Protein AF-A0A800KLF9-F1 (afdb_monomer)

Foldseek 3Di:
DDDPPPQLLQLLLLVLLLLLLLLLVLVQPPPPDDDDDPPDPDPQPPVRVVVVLVPDDPVNNVVVVVVVVVLVPDDPVVNVSVVSNVVQLVVLLVVLLVPDDPVLNVLLVPDDPVLSVVLSSVLSSLVSNVSVVVSLLSDDPVLNVCLVPDNSVVNSVSSVVSSVVSLVSLLVVCVVLQVVVVHDPVNSVVLNPDDSVSSSLVSLVSLLVQLVVLCVVPPDAPPDDPVNVVVLSPDRSVSSSVVLVVVCLVGVVSVVSRGDDDDPPCVPPQLDQDPLLSQLVCLLSVLSDSSLSSVCSVPDPVVSVVVSLVSSLVSNLVSCDVSVLADDVQSVQLVPDDSVLNSVLSVVCSSVSNPDRSGDPDDPVVVPPPPPPDDDDDDDDD

Solvent-accessible surface area (backbone atoms only — not comparable to full-atom values): 22223 Å² total; per-residue (Å²): 138,83,81,90,83,54,73,88,56,57,81,57,34,74,59,46,54,72,42,46,65,53,27,45,68,72,62,41,80,67,89,60,89,70,79,85,79,96,79,75,94,60,99,60,50,78,66,54,55,47,56,52,58,68,72,45,53,69,68,56,48,50,52,49,50,53,50,50,53,53,55,68,72,44,55,71,66,59,49,51,52,53,49,55,44,50,52,52,48,49,54,39,22,54,50,53,57,73,70,44,54,69,72,56,42,53,56,46,66,70,41,55,72,66,60,34,51,54,51,36,47,51,45,27,52,46,50,42,50,49,50,38,52,58,48,49,70,64,45,56,67,69,61,38,53,50,49,70,71,39,54,61,72,56,30,46,52,53,52,52,52,50,33,53,59,30,55,59,48,46,44,62,47,47,62,66,49,28,61,86,72,71,47,51,74,67,57,46,52,54,47,61,69,43,58,67,70,59,32,48,54,53,48,33,43,51,52,45,52,48,43,51,54,41,35,76,74,70,48,73,48,86,92,56,55,68,68,64,48,53,58,46,70,71,40,57,40,67,58,26,51,53,51,47,57,54,45,32,74,79,33,61,63,54,52,56,59,72,47,73,76,80,54,94,72,53,80,74,55,74,74,73,62,51,74,52,55,47,47,27,50,50,26,55,54,51,58,64,40,59,65,67,54,58,76,36,60,90,46,56,71,70,58,36,52,53,51,37,51,51,55,17,47,54,41,24,49,53,31,32,43,78,56,71,70,40,57,75,68,58,40,55,57,50,65,72,41,57,68,71,60,37,56,51,33,48,45,50,12,59,75,56,60,64,74,45,67,58,62,78,93,63,65,81,78,66,72,72,74,78,76,81,86,83,83,88,79,84,86,85,88,133

pLDDT: mean 74.5, std 18.63, range [25.47, 94.0]

Sequence (382 aa):
MSTPRTMGRLLSAAVLASCFSLATAAWAGSDQDAVRNPDQGTTSSKADLRKRFESLSEEQKQALRQRLERLKKLPAQERQELRAQADQLEDMSRRVYRNLADRDRERLDSLSADKRQDLLREMALAEARDMGRRILRKLPQEERERLEAAEPQERQRLLLELRHQMDSRIGQTIERMAPELGFSAEQVKKLNNLPSDERRGKFLHMVKRRCTQYVDGKGLPEGLEAERWEEVKQLPPDEFYLALLNLRRKFPGLARAMNSKPGPDSEGSARRLSPEMQRVRRAMEAHLDPTERLELAEKGRVERERELKSRGKKRAMAALAKGGYVMGEDLKRLEALPDEVFFTLVRRFLDSGGKQAPLPTRSPKERSKRSDTATGRSGDKR

Secondary structure (DSSP, 8-state):
------HHHHTTHHHHHHHHHHHHHHHS-------------S---HHHHHHHHHTS-HHHHHHHHHHHHHHHHS-HHHHHHHHHHHHHHHHHHHHHHHHS-HHHHHHHHTS-HHHHHHHHHHHHHHHHHHHHHHHHTTS-HHHHHHHHHS-HHHHHHHHHHHHHHHHHHHHHHHHHHTGGGT--HHHHHHHHTS-HHHHHHHHHHHHHHHHHHHHHHH-PPTT--HHHHHHHHHS-HHHHHHHHHHHHHH-TTHHHHHS----TTGGGS--PPPHHHHHHHHHHHGGG-HHHHHHTTTS-HHHHHHHHHHHHHHHHHHHHHHTTSS-HHHHHHHHTS-HHHHHHHHHHHHHTTS-S-SS-SS-GGGTTSSSSSS--------

Radius of gyration: 24.81 Å; Cα contacts (8 Å, |Δi|>4): 254; chains: 1; bounding box: 83×73×59 Å

Mean predicted aligned error: 13.04 Å

Structure (mmCIF, N/CA/C/O backbone):
data_AF-A0A800KLF9-F1
#
_entry.id   AF-A0A800KLF9-F1
#
loop_
_atom_site.group_PDB
_atom_site.id
_atom_site.type_symbol
_atom_site.label_atom_id
_atom_site.label_alt_id
_atom_site.label_comp_id
_atom_site.label_asym_id
_atom_site.label_entity_id
_atom_site.label_seq_id
_atom_site.pdbx_PDB_ins_code
_atom_site.Cartn_x
_atom_site.Cartn_y
_atom_site.Cartn_z
_atom_site.occupancy
_atom_site.B_iso_or_equiv
_atom_site.auth_seq_id
_atom_site.auth_comp_id
_atom_site.auth_asym_id
_atom_site.auth_atom_id
_atom_site.pdbx_PDB_model_num
ATOM 1 N N . MET A 1 1 ? -13.689 33.052 8.939 1.00 25.47 1 MET A N 1
ATOM 2 C CA . MET A 1 1 ? -14.579 32.306 8.023 1.00 25.47 1 MET A CA 1
ATOM 3 C C . MET A 1 1 ? -13.724 31.383 7.159 1.00 25.47 1 MET A C 1
ATOM 5 O O . MET A 1 1 ? -13.070 31.859 6.243 1.00 25.47 1 MET A O 1
ATOM 9 N N . SER A 1 2 ? -13.634 30.095 7.511 1.00 28.44 2 SER A N 1
ATOM 10 C CA . SER A 1 2 ? -12.777 29.113 6.820 1.00 28.44 2 SER A CA 1
ATOM 11 C C . SER A 1 2 ? -13.536 28.423 5.688 1.00 28.44 2 SER A C 1
ATOM 13 O O . SER A 1 2 ? -14.655 27.957 5.876 1.00 28.44 2 SER A O 1
ATOM 15 N N . THR A 1 3 ? -12.924 28.372 4.508 1.00 31.11 3 THR A N 1
ATOM 16 C CA . THR A 1 3 ? -13.539 27.907 3.258 1.00 31.11 3 THR A CA 1
ATOM 17 C C . THR A 1 3 ? -13.778 26.381 3.222 1.00 31.11 3 THR A C 1
ATOM 19 O O . THR A 1 3 ? -12.934 25.606 3.684 1.00 31.11 3 THR A O 1
ATOM 22 N N . PRO A 1 4 ? -14.889 25.899 2.626 1.00 36.50 4 PRO A N 1
ATOM 23 C CA . PRO A 1 4 ? -15.315 24.495 2.665 1.00 36.50 4 PRO A CA 1
ATOM 24 C C . PRO A 1 4 ? -14.688 23.640 1.541 1.00 36.50 4 PRO A C 1
ATOM 26 O O . PRO A 1 4 ? -15.381 22.964 0.788 1.00 36.50 4 PRO A O 1
ATOM 29 N N . ARG A 1 5 ? -13.353 23.630 1.405 1.00 33.59 5 ARG A N 1
ATOM 30 C CA . ARG A 1 5 ? -12.643 22.867 0.343 1.00 33.59 5 ARG A CA 1
ATOM 31 C C . ARG A 1 5 ? -12.187 21.447 0.732 1.00 33.59 5 ARG A C 1
ATOM 33 O O . ARG A 1 5 ? -11.446 20.806 -0.012 1.00 33.59 5 ARG A O 1
ATOM 40 N N . THR A 1 6 ? -12.591 20.912 1.884 1.00 45.72 6 THR A N 1
ATOM 41 C CA . THR A 1 6 ? -11.879 19.781 2.525 1.00 45.72 6 THR A CA 1
ATOM 42 C C . THR A 1 6 ? -12.579 18.414 2.511 1.00 45.72 6 THR A C 1
ATOM 44 O O . THR A 1 6 ? -11.939 17.418 2.846 1.00 45.72 6 THR A O 1
ATOM 47 N N . MET A 1 7 ? -13.837 18.294 2.070 1.00 34.53 7 MET A N 1
ATOM 48 C CA . MET A 1 7 ? -14.641 17.059 2.234 1.00 34.53 7 MET A CA 1
ATOM 49 C C . MET A 1 7 ? -14.067 15.812 1.528 1.00 34.53 7 MET A C 1
ATOM 51 O O . MET A 1 7 ? -13.962 14.753 2.144 1.00 34.53 7 MET A O 1
ATOM 55 N N . GLY A 1 8 ? -13.596 15.920 0.279 1.00 36.91 8 GLY A N 1
ATOM 56 C CA . GLY A 1 8 ? -13.021 14.773 -0.451 1.00 36.91 8 GLY A CA 1
ATOM 57 C C . GLY A 1 8 ? -11.668 14.278 0.090 1.00 36.91 8 GLY A C 1
ATOM 58 O O . GLY A 1 8 ? -11.259 13.149 -0.191 1.00 36.91 8 GLY A O 1
ATOM 59 N N . ARG A 1 9 ? -10.976 15.107 0.887 1.00 44.44 9 ARG A N 1
ATOM 60 C CA . ARG A 1 9 ? -9.655 14.811 1.473 1.00 44.44 9 ARG A CA 1
ATOM 61 C C . ARG A 1 9 ? -9.754 14.056 2.806 1.00 44.44 9 ARG A C 1
ATOM 63 O O . ARG A 1 9 ? -8.831 13.329 3.160 1.00 44.44 9 ARG A O 1
ATOM 70 N N . LEU A 1 10 ? -10.885 14.160 3.506 1.00 42.44 10 LEU A N 1
ATOM 71 C CA . LEU A 1 10 ? -11.059 13.669 4.879 1.00 42.44 10 LEU A CA 1
ATOM 72 C C . LEU A 1 10 ? -11.198 12.146 4.986 1.00 42.44 10 LEU A C 1
ATOM 74 O O . LEU A 1 10 ? -10.645 11.536 5.893 1.00 42.44 10 LEU A O 1
ATOM 78 N N . LEU A 1 11 ? -11.830 11.494 4.010 1.00 40.38 11 LEU A N 1
ATOM 79 C CA . LEU A 1 11 ? -12.006 10.038 4.045 1.00 40.38 11 LEU A CA 1
ATOM 80 C C . LEU A 1 11 ? -10.745 9.253 3.750 1.00 40.38 11 LEU A C 1
ATOM 82 O O . LEU A 1 11 ? -10.760 8.050 3.936 1.00 40.38 11 LEU A O 1
ATOM 86 N N . SER A 1 12 ? -9.669 9.893 3.299 1.00 43.22 12 SER A N 1
ATOM 87 C CA . SER A 1 12 ? -8.384 9.218 3.086 1.00 43.22 12 SER A CA 1
ATOM 88 C C . SER A 1 12 ? -7.550 9.146 4.362 1.00 43.22 12 SER A C 1
ATOM 90 O O . SER A 1 12 ? -6.491 8.524 4.352 1.00 43.22 12 SER A O 1
ATOM 92 N N . ALA A 1 13 ? -8.031 9.770 5.445 1.00 39.41 13 ALA A N 1
ATOM 93 C CA . ALA A 1 13 ? -7.217 10.096 6.597 1.00 39.41 13 ALA A CA 1
ATOM 94 C C . ALA A 1 13 ? -6.841 8.913 7.500 1.00 39.41 13 ALA A C 1
ATOM 96 O O . ALA A 1 13 ? -5.768 8.906 8.088 1.00 39.41 13 ALA A O 1
ATOM 97 N N . ALA A 1 14 ? -7.673 7.876 7.573 1.00 38.00 14 ALA A N 1
ATOM 98 C CA . ALA A 1 14 ? -7.438 6.787 8.519 1.00 38.00 14 ALA A CA 1
ATOM 99 C C . ALA A 1 14 ? -6.389 5.757 8.071 1.00 38.00 14 ALA A C 1
ATOM 101 O O . ALA A 1 14 ? -5.748 5.161 8.925 1.00 38.00 14 ALA A O 1
ATOM 102 N N . VAL A 1 15 ? -6.157 5.577 6.765 1.00 40.94 15 VAL A N 1
ATOM 103 C CA . VAL A 1 15 ? -5.072 4.705 6.251 1.00 40.94 15 VAL A CA 1
ATOM 104 C C . VAL A 1 15 ? -3.745 5.432 6.121 1.00 40.94 15 VAL A C 1
ATOM 106 O O . VAL A 1 15 ? -2.680 4.838 6.233 1.00 40.94 15 VAL A O 1
ATOM 109 N N . LEU A 1 16 ? -3.805 6.742 5.921 1.00 45.31 16 LEU A N 1
ATOM 110 C CA . LEU A 1 16 ? -2.634 7.597 5.834 1.00 45.31 16 LEU A CA 1
ATOM 111 C C . LEU A 1 16 ? -1.725 7.416 7.075 1.00 45.31 16 LEU A C 1
ATOM 113 O O . LEU A 1 16 ? -0.542 7.146 6.920 1.00 45.31 16 LEU A O 1
ATOM 117 N N . ALA A 1 17 ? -2.281 7.408 8.289 1.00 41.81 17 ALA A N 1
ATOM 118 C CA . ALA A 1 17 ? -1.525 7.327 9.545 1.00 41.81 17 ALA A CA 1
ATOM 119 C C . ALA A 1 17 ? -0.883 5.960 9.877 1.00 41.81 17 ALA A C 1
ATOM 121 O O . ALA A 1 17 ? 0.152 5.940 10.541 1.00 41.81 17 ALA A O 1
ATOM 122 N N . SER A 1 18 ? -1.469 4.833 9.457 1.00 39.06 18 SER A N 1
ATOM 123 C CA . SER A 1 18 ? -0.883 3.493 9.647 1.00 39.06 18 SER A CA 1
ATOM 124 C C . SER A 1 18 ? 0.121 3.138 8.548 1.00 39.06 18 SER A C 1
ATOM 126 O O . SER A 1 18 ? 1.047 2.373 8.789 1.00 39.06 18 SER A O 1
ATOM 128 N N . CYS A 1 19 ? -0.002 3.738 7.362 1.00 40.75 19 CYS A N 1
ATOM 129 C CA . CYS A 1 19 ? 0.893 3.480 6.232 1.00 40.75 19 CYS A CA 1
ATOM 130 C C . CYS A 1 19 ? 2.066 4.459 6.126 1.00 40.75 19 CYS A C 1
ATOM 132 O O . CYS A 1 19 ? 3.018 4.180 5.394 1.00 40.75 19 CYS A O 1
ATOM 134 N N . PHE A 1 20 ? 2.038 5.579 6.856 1.00 43.97 20 PHE A N 1
ATOM 135 C CA . PHE A 1 20 ? 3.176 6.497 6.909 1.00 43.97 20 PHE A CA 1
ATOM 136 C C . PHE A 1 20 ? 4.425 5.854 7.527 1.00 43.97 20 PHE A C 1
ATOM 138 O O . PHE A 1 20 ? 5.516 6.154 7.056 1.00 43.97 20 PHE A O 1
ATOM 145 N N . SER A 1 21 ? 4.288 4.908 8.463 1.00 41.56 21 SER A N 1
ATOM 146 C CA . SER A 1 21 ? 5.433 4.223 9.088 1.00 41.56 21 SER A CA 1
ATOM 147 C C . SER A 1 21 ? 6.203 3.292 8.139 1.00 41.56 21 SER A C 1
ATOM 149 O O . SER A 1 21 ? 7.400 3.100 8.313 1.00 41.56 21 SER A O 1
ATOM 151 N N . LEU A 1 22 ? 5.553 2.737 7.109 1.00 39.50 22 LEU A N 1
ATOM 152 C CA . LEU A 1 22 ? 6.228 1.957 6.059 1.00 39.50 22 LEU A CA 1
ATOM 153 C C . LEU A 1 22 ? 6.682 2.841 4.889 1.00 39.50 22 LEU A C 1
ATOM 155 O O . LEU A 1 22 ? 7.689 2.558 4.240 1.00 39.50 22 LEU A O 1
ATOM 159 N N . ALA A 1 23 ? 5.952 3.928 4.613 1.00 39.03 23 ALA A N 1
ATOM 160 C CA . ALA A 1 23 ? 6.326 4.882 3.577 1.00 39.03 23 ALA A CA 1
ATOM 161 C C . ALA A 1 23 ? 7.611 5.644 3.937 1.00 39.03 23 ALA A C 1
ATOM 163 O O . ALA A 1 23 ? 8.421 5.854 3.041 1.00 39.03 23 ALA A O 1
ATOM 164 N N . THR A 1 24 ? 7.846 5.987 5.211 1.00 41.91 24 THR A N 1
ATOM 165 C CA . THR A 1 24 ? 9.112 6.580 5.687 1.00 41.91 24 THR A CA 1
ATOM 166 C C . THR A 1 24 ? 10.311 5.680 5.383 1.00 41.91 24 THR A C 1
ATOM 168 O O . THR A 1 24 ? 11.278 6.153 4.792 1.00 41.91 24 THR A O 1
ATOM 171 N N . ALA A 1 25 ? 10.222 4.379 5.679 1.00 39.16 25 ALA A N 1
ATOM 172 C CA . ALA A 1 25 ? 11.290 3.408 5.416 1.00 39.16 25 ALA A CA 1
ATOM 173 C C . ALA A 1 25 ? 11.505 3.117 3.917 1.00 39.16 25 ALA A C 1
ATOM 175 O O . ALA A 1 25 ? 12.607 2.782 3.497 1.00 39.16 25 ALA A O 1
ATOM 176 N N . ALA A 1 26 ? 10.461 3.246 3.092 1.00 40.75 26 ALA A N 1
ATOM 177 C CA . ALA A 1 26 ? 10.551 3.010 1.651 1.00 40.75 26 ALA A CA 1
ATOM 178 C C . ALA A 1 26 ? 10.918 4.260 0.822 1.00 40.75 26 ALA A C 1
ATOM 180 O O . ALA A 1 26 ? 11.260 4.103 -0.352 1.00 40.75 26 ALA A O 1
ATOM 181 N N . TRP A 1 27 ? 10.801 5.468 1.397 1.00 39.25 27 TRP A N 1
ATOM 182 C CA . TRP A 1 27 ? 11.096 6.765 0.759 1.00 39.25 27 TRP A CA 1
ATOM 183 C C . TRP A 1 27 ? 12.360 7.451 1.272 1.00 39.25 27 TRP A C 1
ATOM 185 O O . TRP A 1 27 ? 12.920 8.279 0.552 1.00 39.25 27 TRP A O 1
ATOM 195 N N . ALA A 1 28 ? 12.811 7.167 2.495 1.00 32.88 28 ALA A N 1
ATOM 196 C CA . ALA A 1 28 ? 14.189 7.443 2.864 1.00 32.88 28 ALA A CA 1
ATOM 197 C C . ALA A 1 28 ? 15.036 6.519 1.991 1.00 32.88 28 ALA A C 1
ATOM 199 O O . ALA A 1 28 ? 15.186 5.344 2.304 1.00 32.88 28 ALA A O 1
ATOM 200 N N . GLY A 1 29 ? 15.474 7.022 0.836 1.00 31.14 29 GLY A N 1
ATOM 201 C CA . GLY A 1 29 ? 16.407 6.351 -0.055 1.00 31.14 29 GLY A CA 1
ATOM 202 C C . GLY A 1 29 ? 17.735 6.152 0.655 1.00 31.14 29 GLY A C 1
ATOM 203 O O . GLY A 1 29 ? 18.713 6.818 0.345 1.00 31.14 29 GLY A O 1
ATOM 204 N N . SER A 1 30 ? 17.768 5.252 1.632 1.00 31.00 30 SER A N 1
ATOM 205 C CA . SER A 1 30 ? 18.988 4.562 1.940 1.00 31.00 30 SER A CA 1
ATOM 206 C C . SER A 1 30 ? 19.163 3.542 0.820 1.00 31.00 30 SER A C 1
ATOM 208 O O . SER A 1 30 ? 18.637 2.429 0.841 1.00 31.00 30 SER A O 1
ATOM 210 N N . ASP A 1 31 ? 19.983 3.922 -0.154 1.00 30.47 31 ASP A N 1
ATOM 211 C CA . ASP A 1 31 ? 20.944 2.993 -0.746 1.00 30.47 31 ASP A CA 1
ATOM 212 C C . ASP A 1 31 ? 21.895 2.505 0.368 1.00 30.47 31 ASP A C 1
ATOM 214 O O . ASP A 1 31 ? 23.102 2.708 0.339 1.00 30.47 31 ASP A O 1
ATOM 218 N N . GLN A 1 32 ? 21.343 1.914 1.430 1.00 33.03 32 GLN A N 1
ATOM 219 C CA . GLN A 1 32 ? 22.103 1.106 2.355 1.00 33.03 32 GLN A CA 1
ATOM 220 C C . GLN A 1 32 ? 21.939 -0.320 1.877 1.00 33.03 32 GLN A C 1
ATOM 222 O O . GLN A 1 32 ? 20.925 -0.970 2.135 1.00 33.03 32 GLN A O 1
ATOM 227 N N . ASP A 1 33 ? 22.952 -0.767 1.142 1.00 33.88 33 ASP A N 1
ATOM 228 C CA . ASP A 1 33 ? 23.530 -2.102 1.244 1.00 33.88 33 ASP A CA 1
ATOM 229 C C . ASP A 1 33 ? 22.785 -3.033 2.212 1.00 33.88 33 ASP A C 1
ATOM 231 O O . ASP A 1 33 ? 23.095 -3.160 3.399 1.00 33.88 33 ASP A O 1
ATOM 235 N N . ALA A 1 34 ? 21.782 -3.724 1.685 1.00 33.06 34 ALA A N 1
ATOM 236 C CA . ALA A 1 34 ? 21.144 -4.839 2.364 1.00 33.06 34 ALA A CA 1
ATOM 237 C C . ALA A 1 34 ? 20.991 -6.003 1.388 1.00 33.06 34 ALA A C 1
ATOM 239 O O . ALA A 1 34 ? 19.910 -6.543 1.150 1.00 33.06 34 ALA A O 1
ATOM 240 N N . VAL A 1 35 ? 22.137 -6.398 0.834 1.00 39.25 35 VAL A N 1
ATOM 241 C CA . VAL A 1 35 ? 22.397 -7.774 0.418 1.00 39.25 35 VAL A CA 1
ATOM 242 C C . VAL A 1 35 ? 22.100 -8.694 1.614 1.00 39.25 35 VAL A C 1
ATOM 244 O O . VAL A 1 35 ? 22.529 -8.417 2.738 1.00 39.25 35 VAL A O 1
ATOM 247 N N . ARG A 1 36 ? 21.299 -9.738 1.338 1.00 41.16 36 ARG A N 1
ATOM 248 C CA . ARG A 1 36 ? 20.895 -10.887 2.177 1.00 41.16 36 ARG A CA 1
ATOM 249 C C . ARG A 1 36 ? 20.595 -10.566 3.647 1.00 41.16 36 ARG A C 1
ATOM 251 O O . ARG A 1 36 ? 21.505 -10.368 4.448 1.00 41.16 36 ARG A O 1
ATOM 258 N N . ASN A 1 37 ? 19.322 -10.609 4.041 1.00 36.44 37 ASN A N 1
ATOM 259 C CA . ASN A 1 37 ? 18.964 -10.728 5.456 1.00 36.44 37 ASN A CA 1
ATOM 260 C C . ASN A 1 37 ? 18.043 -11.941 5.667 1.00 36.44 37 ASN A C 1
ATOM 262 O O . ASN A 1 37 ? 16.923 -11.910 5.158 1.00 36.44 37 ASN A O 1
ATOM 266 N N . PRO A 1 38 ? 18.493 -12.983 6.390 1.00 40.69 38 PRO A N 1
ATOM 267 C CA . PRO A 1 38 ? 17.663 -14.106 6.789 1.00 40.69 38 PRO A CA 1
ATOM 268 C C . PRO A 1 38 ? 16.958 -13.747 8.102 1.00 40.69 38 PRO A C 1
ATOM 270 O O . PRO A 1 38 ? 17.366 -14.190 9.167 1.00 40.69 38 PRO A O 1
ATOM 273 N N . ASP A 1 39 ? 15.916 -12.921 8.040 1.00 36.69 39 ASP A N 1
ATOM 274 C CA . ASP A 1 39 ? 15.008 -12.751 9.179 1.00 36.69 39 ASP A CA 1
ATOM 275 C C . ASP A 1 39 ? 13.661 -13.369 8.797 1.00 36.69 39 ASP A C 1
ATOM 277 O O . ASP A 1 39 ? 12.851 -12.809 8.054 1.00 36.69 39 ASP A O 1
ATOM 281 N N . GLN A 1 40 ? 13.508 -14.620 9.232 1.00 50.94 40 GLN A N 1
ATOM 282 C CA . GLN A 1 40 ? 12.402 -15.518 8.931 1.00 50.94 40 GLN A CA 1
ATOM 283 C C . GLN A 1 40 ? 11.336 -15.404 10.025 1.00 50.94 40 GLN A C 1
ATOM 285 O O . GLN A 1 40 ? 11.532 -15.870 11.148 1.00 50.94 40 GLN A O 1
ATOM 290 N N . GLY A 1 41 ? 10.196 -14.802 9.679 1.00 38.25 41 GLY A N 1
ATOM 291 C CA . GLY A 1 41 ? 8.980 -14.791 10.490 1.00 38.25 41 GLY A CA 1
ATOM 292 C C . GLY A 1 41 ? 8.311 -16.160 10.447 1.00 38.25 41 GLY A C 1
ATOM 293 O O . GLY A 1 41 ? 7.491 -16.448 9.586 1.00 38.25 41 GLY A O 1
ATOM 294 N N . THR A 1 42 ? 8.716 -17.037 11.356 1.00 38.84 42 THR A N 1
ATOM 295 C CA . THR A 1 42 ? 7.951 -18.208 11.800 1.00 38.84 42 THR A CA 1
ATOM 296 C C . THR A 1 42 ? 8.207 -18.344 13.293 1.00 38.84 42 THR A C 1
ATOM 298 O O . THR A 1 42 ? 9.275 -17.958 13.770 1.00 38.84 42 THR A O 1
ATOM 301 N N . THR A 1 43 ? 7.255 -18.893 14.046 1.00 41.19 43 THR A N 1
ATOM 302 C CA . THR A 1 43 ? 7.454 -19.376 15.422 1.00 41.19 43 THR A CA 1
ATOM 303 C C . THR A 1 43 ? 8.427 -20.559 15.400 1.00 41.19 43 THR A C 1
ATOM 305 O O . THR A 1 43 ? 8.060 -21.710 15.605 1.00 41.19 43 THR A O 1
ATOM 308 N N . SER A 1 44 ? 9.666 -20.275 15.022 1.00 53.75 44 SER A N 1
ATOM 309 C CA . SER A 1 44 ? 10.757 -21.214 14.872 1.00 53.75 44 SER A CA 1
ATOM 310 C C . SER A 1 44 ? 11.290 -21.478 16.270 1.00 53.75 44 SER A C 1
ATOM 312 O O . SER A 1 44 ? 11.552 -20.535 17.027 1.00 53.75 44 SER A O 1
ATOM 314 N N . SER A 1 45 ? 11.405 -22.749 16.650 1.00 66.88 45 SER A N 1
ATOM 315 C CA . SER A 1 45 ? 11.945 -23.098 17.959 1.00 66.88 45 SER A CA 1
ATOM 316 C C . SER A 1 45 ? 13.335 -22.478 18.115 1.00 66.88 45 SER A C 1
ATOM 318 O O . SER A 1 45 ? 14.096 -22.350 17.154 1.00 66.88 45 SER A O 1
ATOM 320 N N . LYS A 1 46 ? 13.722 -22.120 19.344 1.00 70.38 46 LYS A N 1
ATOM 321 C CA . LYS A 1 46 ? 15.071 -21.604 19.639 1.00 70.38 46 LYS A CA 1
ATOM 322 C C . LYS A 1 46 ? 16.172 -22.546 19.120 1.00 70.38 46 LYS A C 1
ATOM 324 O O . LYS A 1 46 ? 17.265 -22.087 18.797 1.00 70.38 46 LYS A O 1
ATOM 329 N N . ALA A 1 47 ? 15.880 -23.845 19.023 1.00 72.94 47 ALA A N 1
ATOM 330 C CA . ALA A 1 47 ? 16.759 -24.848 18.429 1.00 72.94 47 ALA A CA 1
ATOM 331 C C . ALA A 1 47 ? 16.878 -24.718 16.897 1.00 72.94 47 ALA A C 1
ATOM 333 O O . ALA A 1 47 ? 17.983 -24.811 16.364 1.00 72.94 47 ALA A O 1
ATOM 334 N N . ASP A 1 48 ? 15.780 -24.436 16.198 1.00 70.81 48 ASP A N 1
ATOM 335 C CA . ASP A 1 48 ? 15.759 -24.268 14.740 1.00 70.81 48 ASP A CA 1
ATOM 336 C C . ASP A 1 48 ? 16.478 -22.988 14.319 1.00 70.81 48 ASP A C 1
ATOM 338 O O . ASP A 1 48 ? 17.247 -22.987 13.359 1.00 70.81 48 ASP A O 1
ATOM 342 N N . LEU A 1 49 ? 16.310 -21.909 15.089 1.00 72.19 49 LEU A N 1
ATOM 343 C CA . LEU A 1 49 ? 17.049 -20.661 14.883 1.00 72.19 49 LEU A CA 1
ATOM 344 C C . LEU A 1 49 ? 18.562 -20.848 15.055 1.00 72.19 49 LEU A C 1
ATOM 346 O O . LEU A 1 49 ? 19.339 -20.265 14.301 1.00 72.19 49 LEU A O 1
ATOM 350 N N . ARG A 1 50 ? 18.993 -21.686 16.009 1.00 77.50 50 ARG A N 1
ATOM 351 C CA . ARG A 1 50 ? 20.416 -22.009 16.212 1.00 77.50 50 ARG A CA 1
ATOM 352 C C . ARG A 1 50 ? 20.989 -22.820 15.056 1.00 77.50 50 ARG A C 1
ATOM 354 O O . ARG A 1 50 ? 21.992 -22.401 14.491 1.00 77.50 50 ARG A O 1
ATOM 361 N N . LYS A 1 51 ? 20.312 -23.898 14.644 1.00 78.06 51 LYS A N 1
ATOM 362 C CA . LYS A 1 51 ? 20.727 -24.711 13.485 1.00 78.06 51 LYS A CA 1
ATOM 363 C C . LYS A 1 51 ? 20.833 -23.870 12.212 1.00 78.06 51 LYS A C 1
ATOM 365 O O . LYS A 1 51 ? 21.793 -23.993 11.458 1.00 78.06 51 LYS A O 1
ATOM 370 N N . ARG A 1 52 ? 19.875 -22.961 11.998 1.00 70.12 52 ARG A N 1
ATOM 371 C CA . ARG A 1 52 ? 19.901 -22.014 10.874 1.00 70.12 52 ARG A CA 1
ATOM 372 C C . ARG A 1 52 ? 21.084 -21.059 10.971 1.00 70.12 52 ARG A C 1
ATOM 374 O O . ARG A 1 52 ? 21.808 -20.913 9.994 1.00 70.12 52 ARG A O 1
ATOM 381 N N . PHE A 1 53 ? 21.320 -20.453 12.133 1.00 80.06 53 PHE A N 1
ATOM 382 C CA . PHE A 1 53 ? 22.462 -19.559 12.324 1.00 80.06 53 PHE A CA 1
ATOM 383 C C . PHE A 1 53 ? 23.801 -20.271 12.086 1.00 80.06 53 PHE A C 1
ATOM 385 O O . PHE A 1 53 ? 24.686 -19.708 11.451 1.00 80.06 53 PHE A O 1
ATOM 392 N N . GLU A 1 54 ? 23.941 -21.514 12.545 1.00 84.69 54 GLU A N 1
ATOM 393 C CA . GLU A 1 54 ? 25.143 -22.332 12.351 1.00 84.69 54 GLU A CA 1
ATOM 394 C C . GLU A 1 54 ? 25.398 -22.666 10.875 1.00 84.69 54 GLU A C 1
ATOM 396 O O . GLU A 1 54 ? 26.558 -22.670 10.461 1.00 84.69 54 GLU A O 1
ATOM 401 N N . SER A 1 55 ? 24.333 -22.845 10.083 1.00 78.69 55 SER A N 1
ATOM 402 C CA . SER A 1 55 ? 24.393 -23.135 8.641 1.00 78.69 55 SER A CA 1
ATOM 403 C C . SER A 1 55 ? 24.786 -21.947 7.747 1.00 78.69 55 SER A C 1
ATOM 405 O O . SER A 1 55 ? 25.034 -22.130 6.556 1.00 78.69 55 SER A O 1
ATOM 407 N N . LEU A 1 56 ? 24.847 -20.729 8.295 1.00 79.62 56 LEU A N 1
ATOM 408 C CA . LEU A 1 56 ? 25.263 -19.535 7.554 1.00 79.62 56 LEU A CA 1
ATOM 409 C C . LEU A 1 56 ? 26.785 -19.496 7.355 1.00 79.62 56 LEU A C 1
ATOM 411 O O . LEU A 1 56 ? 27.545 -20.013 8.177 1.00 79.62 56 LEU A O 1
ATOM 415 N N . SER A 1 57 ? 27.244 -18.816 6.301 1.00 83.00 57 SER A N 1
ATOM 416 C CA . SER A 1 57 ? 28.677 -18.544 6.134 1.00 83.00 57 SER A CA 1
ATOM 417 C C . SER A 1 57 ? 29.191 -17.601 7.230 1.00 83.00 57 SER A C 1
ATOM 419 O O . SER A 1 57 ? 28.426 -16.822 7.805 1.00 83.00 57 SER A O 1
ATOM 421 N N . GLU A 1 58 ? 30.494 -17.622 7.518 1.00 84.81 58 GLU A N 1
ATOM 422 C CA . GLU A 1 58 ? 31.073 -16.730 8.536 1.00 84.81 58 GLU A CA 1
ATOM 423 C C . GLU A 1 58 ? 30.877 -15.244 8.197 1.00 84.81 58 GLU A C 1
ATOM 425 O O . GLU A 1 58 ? 30.550 -14.449 9.079 1.00 84.81 58 GLU A O 1
ATOM 430 N N . GLU A 1 59 ? 30.935 -14.876 6.915 1.00 79.06 59 GLU A N 1
ATOM 431 C CA . GLU A 1 59 ? 30.609 -13.521 6.451 1.00 79.06 59 GLU A CA 1
ATOM 432 C C . GLU A 1 59 ? 29.162 -13.126 6.792 1.00 79.06 59 GLU A C 1
ATOM 434 O O . GLU A 1 59 ? 28.900 -12.026 7.284 1.00 79.06 59 GLU A O 1
ATOM 439 N N . GLN A 1 60 ? 28.205 -14.038 6.592 1.00 74.00 60 GLN A N 1
ATOM 440 C CA . GLN A 1 60 ? 26.795 -13.810 6.918 1.00 74.00 60 GLN A CA 1
ATOM 441 C C . GLN A 1 60 ? 26.567 -13.723 8.429 1.00 74.00 60 GLN A C 1
ATOM 443 O O . GLN A 1 60 ? 25.830 -12.849 8.894 1.00 74.00 60 GLN A O 1
ATOM 448 N N . LYS A 1 61 ? 27.225 -14.587 9.211 1.00 82.06 61 LYS A N 1
ATOM 449 C CA . LYS A 1 61 ? 27.183 -14.536 10.678 1.00 82.06 61 LYS A CA 1
ATOM 450 C C . LYS A 1 61 ? 27.750 -13.218 11.196 1.00 82.06 61 LYS A C 1
ATOM 452 O O . LYS A 1 61 ? 27.165 -12.616 12.097 1.00 82.06 61 LYS A O 1
ATOM 457 N N . GLN A 1 62 ? 28.854 -12.735 10.625 1.00 82.69 62 GLN A N 1
ATOM 458 C CA . GLN A 1 62 ? 29.460 -11.464 11.011 1.00 82.69 62 GLN A CA 1
ATOM 459 C C . GLN A 1 62 ? 28.571 -10.272 10.635 1.00 82.69 62 GLN A C 1
ATOM 461 O O . GLN A 1 62 ? 28.363 -9.390 11.471 1.00 82.69 62 GLN A O 1
ATOM 466 N N . ALA A 1 63 ? 27.967 -10.278 9.444 1.00 74.94 63 ALA A N 1
ATOM 467 C CA . ALA A 1 63 ? 26.996 -9.262 9.039 1.00 74.94 63 ALA A CA 1
ATOM 468 C C . ALA A 1 63 ? 25.775 -9.222 9.978 1.00 74.94 63 ALA A C 1
ATOM 470 O O . ALA A 1 63 ? 25.353 -8.145 10.406 1.00 74.94 63 ALA A O 1
ATOM 471 N N . LEU A 1 64 ? 25.240 -10.385 10.366 1.00 79.19 64 LEU A N 1
ATOM 472 C CA . LEU A 1 64 ? 24.140 -10.482 11.331 1.00 79.19 64 LEU A CA 1
ATOM 473 C C . LEU A 1 64 ? 24.531 -9.969 12.718 1.00 79.19 64 LEU A C 1
ATOM 475 O O . LEU A 1 64 ? 23.774 -9.210 13.321 1.00 79.19 64 LEU A O 1
ATOM 479 N N . ARG A 1 65 ? 25.724 -10.321 13.213 1.00 83.94 65 ARG A N 1
ATOM 480 C CA . ARG A 1 65 ? 26.244 -9.794 14.486 1.00 83.94 65 ARG A CA 1
ATOM 481 C C . ARG A 1 65 ? 26.341 -8.269 14.449 1.00 83.94 65 ARG A C 1
ATOM 483 O O . ARG A 1 65 ? 25.864 -7.613 15.369 1.00 83.94 65 ARG A O 1
ATOM 490 N N . GLN A 1 66 ? 26.879 -7.695 13.373 1.00 81.94 66 GLN A N 1
ATOM 491 C CA . GLN A 1 66 ? 26.958 -6.239 13.217 1.00 81.94 66 GLN A CA 1
ATOM 492 C C . GLN A 1 66 ? 25.572 -5.580 13.181 1.00 81.94 66 GLN A C 1
ATOM 494 O O . GLN A 1 66 ? 25.373 -4.546 13.822 1.00 81.94 66 GLN A O 1
ATOM 499 N N . ARG A 1 67 ? 24.599 -6.173 12.476 1.00 78.38 67 ARG A N 1
ATOM 500 C 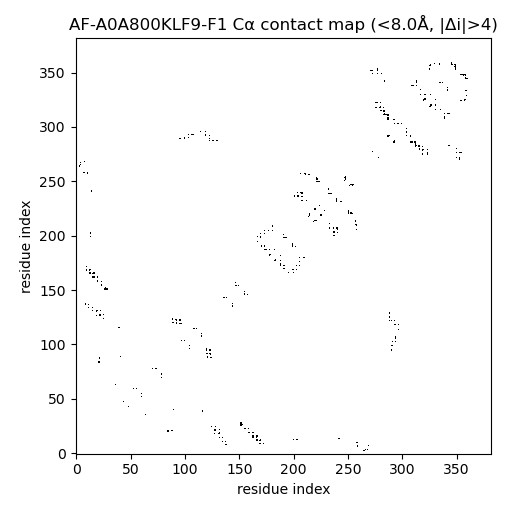CA . ARG A 1 67 ? 23.207 -5.688 12.450 1.00 78.38 67 ARG A CA 1
ATOM 501 C C . ARG A 1 67 ? 22.561 -5.744 13.833 1.00 78.38 67 ARG A C 1
ATOM 503 O O . ARG A 1 67 ? 21.946 -4.765 14.248 1.00 78.38 67 ARG A O 1
ATOM 510 N N . LEU A 1 68 ? 22.752 -6.840 14.567 1.00 84.62 68 LEU A N 1
ATOM 511 C CA . LEU A 1 68 ? 22.241 -6.996 15.928 1.00 84.62 68 LEU A CA 1
ATOM 512 C C . LEU A 1 68 ? 22.843 -5.955 16.878 1.00 84.62 68 LEU A C 1
ATOM 514 O O . LEU A 1 68 ? 22.117 -5.359 17.669 1.00 84.62 68 LEU A O 1
ATOM 518 N N . GLU A 1 69 ? 24.148 -5.704 16.791 1.00 84.94 69 GLU A N 1
ATOM 519 C CA . GLU A 1 69 ? 24.809 -4.687 17.612 1.00 84.94 69 GLU A CA 1
ATOM 520 C C . GLU A 1 69 ? 24.317 -3.274 17.283 1.00 84.94 69 GLU A C 1
ATOM 522 O O . GLU A 1 69 ? 24.068 -2.486 18.194 1.00 84.94 69 GLU A O 1
ATOM 527 N N . ARG A 1 70 ? 24.084 -2.954 16.002 1.00 81.88 70 ARG A N 1
ATOM 528 C CA . ARG A 1 70 ? 23.431 -1.689 15.618 1.00 81.88 70 ARG A CA 1
ATOM 529 C C . ARG A 1 70 ? 22.030 -1.589 16.215 1.00 81.88 70 ARG A C 1
ATOM 531 O O . ARG A 1 70 ? 21.718 -0.577 16.827 1.00 81.88 70 ARG A O 1
ATOM 538 N N . LEU A 1 71 ? 21.225 -2.648 16.109 1.00 80.94 71 LEU A N 1
ATOM 539 C CA . LEU A 1 71 ? 19.870 -2.686 16.660 1.00 80.94 71 LEU A CA 1
ATOM 540 C C . LEU A 1 71 ? 19.867 -2.502 18.184 1.00 80.94 71 LEU A C 1
ATOM 542 O O . LEU A 1 71 ? 19.034 -1.768 18.699 1.00 80.94 71 LEU A O 1
ATOM 546 N N . LYS A 1 72 ? 20.795 -3.136 18.914 1.00 83.75 72 LYS A N 1
ATOM 547 C CA . LYS A 1 72 ? 20.921 -2.993 20.377 1.00 83.75 72 LYS A CA 1
ATOM 548 C C . LYS A 1 72 ? 21.297 -1.578 20.810 1.00 83.75 72 LYS A C 1
ATOM 550 O O . LYS A 1 72 ? 20.869 -1.163 21.882 1.00 83.75 72 LYS A O 1
ATOM 555 N N . LYS A 1 73 ? 22.087 -0.869 19.997 1.00 89.56 73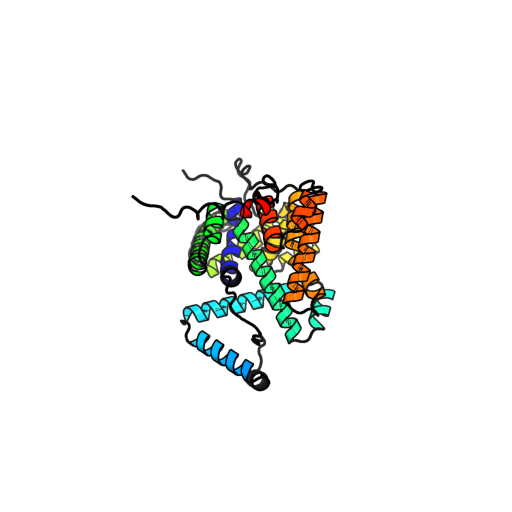 LYS A N 1
ATOM 556 C CA . LYS A 1 73 ? 22.495 0.522 20.245 1.00 89.56 73 LYS A CA 1
ATOM 557 C C . LYS A 1 73 ? 21.366 1.530 20.016 1.00 89.56 73 LYS A C 1
ATOM 559 O O . LYS A 1 73 ? 21.492 2.659 20.478 1.00 89.56 73 LYS A O 1
ATOM 564 N N . LEU A 1 74 ? 20.284 1.146 19.334 1.00 83.06 74 LEU A N 1
ATOM 565 C CA . LEU A 1 74 ? 19.135 2.028 19.147 1.00 83.06 74 LEU A CA 1
ATOM 566 C C . LEU A 1 74 ? 18.365 2.228 20.468 1.00 83.06 74 LEU A C 1
ATOM 568 O O . LEU A 1 74 ? 18.192 1.270 21.238 1.00 83.06 74 LEU A O 1
ATOM 572 N N . PRO A 1 75 ? 17.837 3.441 20.718 1.00 87.25 75 PRO A N 1
ATOM 573 C CA . PRO A 1 75 ? 16.926 3.712 21.823 1.00 87.25 75 PRO A CA 1
ATOM 574 C C . PRO A 1 75 ? 15.758 2.719 21.886 1.00 87.25 75 PRO A C 1
ATOM 576 O O . PRO A 1 75 ? 15.310 2.171 20.877 1.00 87.25 75 PRO A O 1
ATOM 579 N N . ALA A 1 76 ? 15.227 2.478 23.089 1.00 82.19 76 ALA A N 1
ATOM 580 C CA . ALA A 1 76 ? 14.113 1.544 23.286 1.00 82.19 76 ALA A CA 1
ATOM 581 C C . ALA A 1 76 ? 12.888 1.884 22.417 1.00 82.19 76 ALA A C 1
ATOM 583 O O . ALA A 1 76 ? 12.280 0.977 21.851 1.00 82.19 76 ALA A O 1
ATOM 584 N N . GLN A 1 77 ? 12.590 3.176 22.262 1.00 74.00 77 GLN A N 1
ATOM 585 C CA . GLN A 1 77 ? 11.493 3.661 21.431 1.00 74.00 77 GLN A CA 1
ATOM 586 C C . GLN A 1 77 ? 11.704 3.334 19.944 1.00 74.00 77 GLN A C 1
ATOM 588 O O . GLN A 1 77 ? 10.831 2.735 19.325 1.00 74.00 77 GLN A O 1
ATOM 593 N N . GLU A 1 78 ? 12.883 3.615 19.386 1.00 74.25 78 GLU A N 1
ATOM 594 C CA . GLU A 1 78 ? 13.194 3.299 17.982 1.00 74.25 78 GLU A CA 1
ATOM 595 C C . GLU A 1 78 ? 13.152 1.790 17.708 1.00 74.25 78 GLU A C 1
ATOM 597 O O . GLU A 1 78 ? 12.639 1.343 16.682 1.00 74.25 78 GLU A O 1
ATOM 602 N N . ARG A 1 79 ? 13.621 0.968 18.657 1.00 78.62 79 ARG A N 1
ATOM 603 C CA . ARG A 1 79 ? 13.500 -0.495 18.553 1.00 78.62 79 ARG A CA 1
ATOM 604 C C . ARG A 1 79 ? 12.043 -0.952 18.531 1.00 78.62 79 ARG A C 1
ATOM 606 O O . ARG A 1 79 ? 11.720 -1.901 17.819 1.00 78.62 79 ARG A O 1
ATOM 613 N N . GLN A 1 80 ? 11.175 -0.314 19.314 1.00 75.44 80 GLN A N 1
ATOM 614 C CA . GLN A 1 80 ? 9.745 -0.613 19.320 1.00 75.44 80 GLN A CA 1
ATOM 615 C C . GLN A 1 80 ? 9.081 -0.194 18.002 1.00 75.44 80 GLN A C 1
ATOM 617 O O . GLN A 1 80 ? 8.287 -0.959 17.459 1.00 75.44 80 GLN A O 1
ATOM 622 N N . GLU A 1 81 ? 9.448 0.962 17.450 1.00 72.12 81 GLU A N 1
ATOM 623 C CA . GLU A 1 81 ? 8.956 1.427 16.148 1.00 72.12 81 GLU A CA 1
ATOM 624 C C . GLU A 1 81 ? 9.366 0.486 15.009 1.00 72.12 81 GLU A C 1
ATOM 626 O O . GLU A 1 81 ? 8.530 0.125 14.182 1.00 72.12 81 GLU A O 1
ATOM 631 N N . LEU A 1 82 ? 10.619 0.020 14.992 1.00 75.25 82 LEU A N 1
ATOM 632 C CA . LEU A 1 82 ? 11.091 -0.953 14.002 1.00 75.25 82 LEU A CA 1
ATOM 633 C C . LEU A 1 82 ? 10.355 -2.293 14.097 1.00 75.25 82 LEU A C 1
ATOM 635 O O . LEU A 1 82 ? 10.041 -2.889 13.068 1.00 75.25 82 LEU A O 1
ATOM 639 N N . ARG A 1 83 ? 10.052 -2.763 15.315 1.00 75.75 83 ARG A N 1
ATOM 640 C CA . ARG A 1 83 ? 9.232 -3.969 15.513 1.00 75.75 83 ARG A CA 1
ATOM 641 C C . ARG A 1 83 ? 7.829 -3.777 14.953 1.00 75.75 83 ARG A C 1
ATOM 643 O O . ARG A 1 83 ? 7.402 -4.578 14.135 1.00 75.75 83 ARG A O 1
ATOM 650 N N . ALA A 1 84 ? 7.177 -2.664 15.285 1.00 72.94 84 ALA A N 1
ATOM 651 C CA . ALA A 1 84 ? 5.854 -2.354 14.754 1.00 72.94 84 ALA A CA 1
ATOM 652 C C . ALA A 1 84 ? 5.845 -2.265 13.215 1.00 72.94 84 ALA A C 1
ATOM 654 O O . ALA A 1 84 ? 4.902 -2.720 12.574 1.00 72.94 84 ALA A O 1
ATOM 655 N N . GLN A 1 85 ? 6.897 -1.713 12.599 1.00 72.88 85 GLN A N 1
ATOM 656 C CA . GLN A 1 85 ? 7.042 -1.695 11.137 1.00 72.88 85 GLN A CA 1
ATOM 657 C C . GLN A 1 85 ? 7.228 -3.101 10.549 1.00 72.88 85 GLN A C 1
ATOM 659 O O . GLN A 1 85 ? 6.682 -3.392 9.483 1.00 72.88 85 GLN A O 1
ATOM 664 N N . ALA A 1 86 ? 7.993 -3.968 11.217 1.00 76.44 86 ALA A N 1
ATOM 665 C CA . ALA A 1 86 ? 8.176 -5.353 10.797 1.00 76.44 86 ALA A CA 1
ATOM 666 C C . ALA A 1 86 ? 6.855 -6.134 10.862 1.00 76.44 86 ALA A C 1
ATOM 668 O O . ALA A 1 86 ? 6.487 -6.762 9.869 1.00 76.44 86 ALA A O 1
ATOM 669 N N . ASP A 1 87 ? 6.112 -6.003 11.964 1.00 76.69 87 ASP A N 1
ATOM 670 C CA . ASP A 1 87 ? 4.800 -6.631 12.154 1.00 76.69 87 ASP A CA 1
ATOM 671 C C . ASP A 1 87 ? 3.816 -6.170 11.066 1.00 76.69 87 ASP A C 1
ATOM 673 O O . ASP A 1 87 ? 3.182 -6.983 10.396 1.00 76.69 87 ASP A O 1
ATOM 677 N N . GLN A 1 88 ? 3.772 -4.862 10.780 1.00 75.19 88 GLN A N 1
ATOM 678 C CA . GLN A 1 88 ? 2.950 -4.320 9.694 1.00 75.19 88 GLN A CA 1
ATOM 679 C C . GLN A 1 88 ? 3.324 -4.901 8.325 1.00 75.19 88 GLN A C 1
ATOM 681 O O . GLN A 1 88 ? 2.446 -5.172 7.505 1.00 75.19 88 GLN A O 1
ATOM 686 N N . LEU A 1 89 ? 4.618 -5.073 8.040 1.00 79.56 89 LEU A N 1
ATOM 687 C CA . LEU A 1 89 ? 5.061 -5.652 6.773 1.00 79.56 89 LEU A CA 1
ATOM 688 C C . LEU A 1 89 ? 4.702 -7.141 6.673 1.00 79.56 89 LEU A C 1
ATOM 690 O O . LEU A 1 89 ? 4.380 -7.624 5.582 1.00 79.56 89 LEU A O 1
ATOM 694 N N . GLU A 1 90 ? 4.734 -7.864 7.790 1.00 81.00 90 GLU A N 1
ATOM 695 C CA . GLU A 1 90 ? 4.288 -9.252 7.861 1.00 81.00 90 GLU A CA 1
ATOM 696 C C . GLU A 1 90 ? 2.779 -9.363 7.612 1.00 81.00 90 GLU A C 1
ATOM 698 O O . GLU A 1 90 ? 2.359 -10.137 6.748 1.00 81.00 90 GLU A O 1
ATOM 703 N N . ASP A 1 91 ? 1.971 -8.524 8.260 1.00 81.25 91 ASP A N 1
ATOM 704 C CA . ASP A 1 91 ? 0.523 -8.456 8.035 1.00 81.25 91 ASP A CA 1
ATOM 705 C C . ASP A 1 91 ? 0.193 -8.129 6.577 1.00 81.25 91 ASP A C 1
ATOM 707 O O . ASP A 1 91 ? -0.679 -8.748 5.957 1.00 81.25 91 ASP A O 1
ATOM 711 N N . MET A 1 92 ? 0.937 -7.193 5.982 1.00 81.88 92 MET A N 1
ATOM 712 C CA . MET A 1 92 ? 0.837 -6.899 4.556 1.00 81.88 92 MET A CA 1
ATOM 713 C C . MET A 1 92 ? 1.188 -8.109 3.692 1.00 81.88 92 MET A C 1
ATOM 715 O O . MET A 1 92 ? 0.476 -8.385 2.730 1.00 81.88 92 MET A O 1
ATOM 719 N N . SER A 1 93 ? 2.237 -8.854 4.034 1.00 85.69 93 SER A N 1
ATOM 720 C CA . SER A 1 93 ? 2.637 -10.062 3.303 1.00 85.69 93 SER A CA 1
ATOM 721 C C . SER A 1 93 ? 1.547 -11.137 3.369 1.00 85.69 93 SER A C 1
ATOM 723 O O . SER A 1 93 ? 1.163 -11.695 2.339 1.00 85.69 93 SER A O 1
ATOM 725 N N . ARG A 1 94 ? 0.963 -11.364 4.553 1.00 86.94 94 ARG A N 1
ATOM 726 C CA . ARG A 1 94 ? -0.178 -12.277 4.745 1.00 86.94 94 ARG A CA 1
ATOM 727 C C . ARG A 1 94 ? -1.404 -11.828 3.953 1.00 86.94 94 ARG A C 1
ATOM 729 O O . ARG A 1 94 ? -2.113 -12.655 3.382 1.00 86.94 94 ARG A O 1
ATOM 736 N N . ARG A 1 95 ? -1.673 -10.521 3.902 1.00 84.56 95 ARG A N 1
ATOM 737 C CA . ARG A 1 95 ? -2.767 -9.953 3.101 1.00 84.56 95 ARG A CA 1
ATOM 738 C C . ARG A 1 95 ? -2.531 -10.142 1.604 1.00 84.56 95 ARG A C 1
ATOM 740 O O . ARG A 1 95 ? -3.464 -10.529 0.909 1.00 84.56 95 ARG A O 1
ATOM 747 N N . VAL A 1 96 ? -1.317 -9.888 1.113 1.00 86.94 96 VAL A N 1
ATOM 748 C CA . VAL A 1 96 ? -0.960 -10.142 -0.290 1.00 86.94 96 VAL A CA 1
ATOM 749 C C . VAL A 1 96 ? -1.238 -11.600 -0.627 1.00 86.94 96 VAL A C 1
ATOM 751 O O . VAL A 1 96 ? -1.977 -11.846 -1.570 1.00 86.94 96 VAL A O 1
ATOM 754 N N . TYR A 1 97 ? -0.736 -12.542 0.180 1.00 89.75 97 TYR A N 1
ATOM 755 C CA . TYR A 1 97 ? -0.966 -13.973 -0.029 1.00 89.75 97 TYR A CA 1
ATOM 756 C C . TYR A 1 97 ? -2.459 -14.326 -0.101 1.00 89.75 97 TYR A C 1
ATOM 758 O O . TYR A 1 97 ? -2.888 -14.968 -1.053 1.00 89.75 97 TYR A O 1
ATOM 766 N N . ARG A 1 98 ? -3.271 -13.860 0.861 1.00 86.44 98 ARG A N 1
ATOM 767 C CA . ARG A 1 98 ? -4.726 -14.117 0.886 1.00 86.44 98 ARG A CA 1
ATOM 768 C C . ARG A 1 98 ? -5.472 -13.552 -0.325 1.00 86.44 98 ARG A C 1
ATOM 770 O O . ARG A 1 98 ? -6.509 -14.089 -0.689 1.00 86.44 98 ARG A O 1
ATOM 777 N N . ASN A 1 99 ? -4.963 -12.477 -0.921 1.00 83.50 99 ASN A N 1
ATOM 778 C CA . ASN A 1 99 ? -5.590 -11.807 -2.059 1.00 83.50 99 ASN A CA 1
ATOM 779 C C . ASN A 1 99 ? -5.125 -12.338 -3.424 1.00 83.50 99 ASN A C 1
ATOM 781 O O . ASN A 1 99 ? -5.622 -11.859 -4.445 1.00 83.50 99 ASN A O 1
ATOM 785 N N . LEU A 1 100 ? -4.165 -13.266 -3.460 1.00 87.31 100 LEU A N 1
ATOM 786 C CA . LEU A 1 100 ? -3.763 -13.938 -4.691 1.00 87.31 100 LEU A CA 1
ATOM 787 C C . LEU A 1 100 ? -4.861 -14.900 -5.157 1.00 87.31 100 LEU A C 1
ATOM 789 O O . LEU A 1 100 ? -5.525 -15.542 -4.344 1.00 87.31 100 LEU A O 1
ATOM 793 N N . ALA A 1 101 ? -5.006 -15.032 -6.475 1.00 87.62 101 ALA A N 1
ATOM 794 C CA . ALA A 1 101 ? -5.829 -16.084 -7.060 1.00 87.62 101 ALA A CA 1
ATOM 795 C C . ALA A 1 101 ? -5.265 -17.470 -6.702 1.00 87.62 101 ALA A C 1
ATOM 797 O O . ALA A 1 101 ? -4.061 -17.612 -6.492 1.00 87.62 101 ALA A O 1
ATOM 798 N N . ASP A 1 102 ? -6.110 -18.499 -6.677 1.00 88.44 102 ASP A N 1
ATOM 799 C CA . ASP A 1 102 ? -5.733 -19.864 -6.265 1.00 88.44 102 ASP A CA 1
ATOM 800 C C . ASP A 1 102 ? -4.511 -20.383 -7.022 1.00 88.44 102 ASP A C 1
ATOM 802 O O . ASP A 1 102 ? -3.521 -20.780 -6.414 1.00 88.44 102 ASP A O 1
ATOM 806 N N . ARG A 1 103 ? -4.520 -20.227 -8.348 1.00 91.06 103 ARG A N 1
ATOM 807 C CA . ARG A 1 103 ? -3.398 -20.591 -9.220 1.00 91.06 103 ARG A CA 1
ATOM 808 C C . ARG A 1 103 ? -2.091 -19.878 -8.854 1.00 91.06 103 ARG A C 1
ATOM 810 O O . ARG A 1 103 ? -1.011 -20.458 -8.950 1.00 91.06 103 ARG A O 1
ATOM 817 N N . ASP A 1 104 ? -2.173 -18.613 -8.454 1.00 92.12 104 ASP A N 1
ATOM 818 C CA . ASP A 1 104 ? -1.006 -17.820 -8.064 1.00 92.12 104 ASP A CA 1
ATOM 819 C C . ASP A 1 104 ? -0.507 -18.201 -6.664 1.00 92.12 104 ASP A C 1
ATOM 821 O O . ASP A 1 104 ? 0.702 -18.192 -6.424 1.00 92.12 104 ASP A O 1
ATOM 825 N N . ARG A 1 105 ? -1.417 -18.585 -5.757 1.00 93.19 105 ARG A N 1
ATOM 826 C CA . ARG A 1 105 ? -1.067 -19.144 -4.443 1.00 93.19 105 ARG A CA 1
ATOM 827 C C . ARG A 1 105 ? -0.341 -20.473 -4.590 1.00 93.19 105 ARG A C 1
ATOM 829 O O . ARG A 1 105 ? 0.750 -20.609 -4.051 1.00 93.19 105 ARG A O 1
ATOM 836 N N . GLU A 1 106 ? -0.873 -21.392 -5.392 1.00 92.25 106 GLU A N 1
ATOM 837 C CA . GLU A 1 106 ? -0.226 -22.675 -5.695 1.00 92.25 106 GLU A CA 1
ATOM 838 C C . GLU A 1 106 ? 1.171 -22.476 -6.290 1.00 92.25 106 GLU A C 1
ATOM 840 O O . GLU A 1 106 ? 2.144 -23.089 -5.849 1.00 92.25 106 GLU A O 1
ATOM 845 N N . ARG A 1 107 ? 1.301 -21.556 -7.255 1.00 93.06 107 ARG A N 1
ATOM 846 C CA . ARG A 1 107 ? 2.600 -21.213 -7.841 1.00 93.06 107 ARG A CA 1
ATOM 847 C C . ARG A 1 107 ? 3.575 -20.697 -6.788 1.00 93.06 107 ARG A C 1
ATOM 849 O O . ARG A 1 107 ? 4.738 -21.094 -6.786 1.00 93.06 107 ARG A O 1
ATOM 856 N N . LEU A 1 108 ? 3.121 -19.818 -5.903 1.00 93.00 108 LEU A N 1
ATOM 857 C CA . LEU A 1 108 ? 3.935 -19.274 -4.824 1.00 93.00 108 LEU A CA 1
ATOM 858 C C . LEU A 1 108 ? 4.330 -20.347 -3.795 1.00 93.00 108 LEU A C 1
ATOM 860 O O . LEU A 1 108 ? 5.464 -20.336 -3.317 1.00 93.00 108 LEU A O 1
ATOM 864 N N . ASP A 1 109 ? 3.431 -21.279 -3.484 1.00 93.31 109 ASP A N 1
ATOM 865 C CA . ASP A 1 109 ? 3.673 -22.386 -2.554 1.00 93.31 109 ASP A CA 1
ATOM 866 C C . ASP A 1 109 ? 4.562 -23.490 -3.134 1.00 93.31 109 ASP A C 1
ATOM 868 O O . ASP A 1 109 ? 5.203 -24.213 -2.374 1.00 93.31 109 ASP A O 1
ATOM 872 N N . SER A 1 110 ? 4.679 -23.575 -4.462 1.00 93.25 110 SER A N 1
ATOM 873 C CA . SER A 1 110 ? 5.638 -24.465 -5.130 1.00 93.25 110 SER A CA 1
ATOM 874 C C . SER A 1 110 ? 7.101 -23.997 -5.027 1.00 93.25 110 SER A C 1
ATOM 876 O O . SER A 1 110 ? 8.022 -24.765 -5.308 1.00 93.25 110 SER A O 1
ATOM 878 N N . LEU A 1 111 ? 7.339 -22.743 -4.623 1.00 92.31 111 LEU A N 1
ATOM 879 C CA . LEU A 1 111 ? 8.684 -22.206 -4.413 1.00 92.31 111 LEU A CA 1
ATOM 880 C C . LEU A 1 111 ? 9.291 -22.710 -3.095 1.00 92.31 111 LEU A C 1
ATOM 882 O O . LEU A 1 111 ? 8.587 -23.052 -2.145 1.00 92.31 111 LEU A O 1
ATOM 886 N N . SER A 1 112 ? 10.624 -22.672 -2.987 1.00 87.88 112 SER A N 1
ATOM 887 C CA . SER A 1 112 ? 11.285 -22.902 -1.696 1.00 87.88 112 SER A CA 1
ATOM 888 C C . SER A 1 112 ? 10.822 -21.877 -0.655 1.00 87.88 112 SER A C 1
ATOM 890 O O . SER A 1 112 ? 10.507 -20.735 -0.995 1.00 87.88 112 SER A O 1
ATOM 892 N N . ALA A 1 113 ? 10.817 -22.262 0.625 1.00 84.56 113 ALA A N 1
ATOM 893 C CA . ALA A 1 113 ? 10.346 -21.397 1.710 1.00 84.56 113 ALA A CA 1
ATOM 894 C C . ALA A 1 113 ? 11.019 -20.010 1.701 1.00 84.56 113 ALA A C 1
ATOM 896 O O . ALA A 1 113 ? 10.332 -19.001 1.864 1.00 84.56 113 ALA A O 1
ATOM 897 N N . ASP A 1 114 ? 12.325 -19.966 1.423 1.00 78.19 114 ASP A N 1
ATOM 898 C CA . ASP A 1 114 ? 13.097 -18.724 1.324 1.00 78.19 114 ASP A CA 1
ATOM 899 C C . ASP A 1 114 ? 12.658 -17.867 0.131 1.00 78.19 114 ASP A C 1
ATOM 901 O O . ASP A 1 114 ? 12.315 -16.697 0.301 1.00 78.19 114 ASP A O 1
ATOM 905 N N . LYS A 1 115 ? 12.581 -18.457 -1.074 1.00 84.31 115 LYS A N 1
ATOM 906 C CA . LYS A 1 115 ? 12.127 -17.743 -2.280 1.00 84.31 115 LYS A CA 1
ATOM 907 C C . LYS A 1 115 ? 10.700 -17.219 -2.107 1.00 84.31 115 LYS A C 1
ATOM 909 O O . LYS A 1 115 ? 10.410 -16.090 -2.499 1.00 84.31 115 LYS A O 1
ATOM 914 N N . ARG A 1 116 ? 9.816 -18.020 -1.505 1.00 90.94 116 ARG A N 1
ATOM 915 C CA . ARG A 1 116 ? 8.431 -17.645 -1.206 1.00 90.94 116 ARG A CA 1
ATOM 916 C C . ARG A 1 116 ? 8.367 -16.440 -0.270 1.00 90.94 116 ARG A C 1
ATOM 918 O O . ARG A 1 116 ? 7.642 -15.489 -0.559 1.00 90.94 116 ARG A O 1
ATOM 925 N N . GLN A 1 117 ? 9.120 -16.464 0.831 1.00 86.56 117 GLN A N 1
ATOM 926 C CA . GLN A 1 117 ? 9.123 -15.370 1.803 1.00 86.56 117 GLN A CA 1
ATOM 927 C C . GLN A 1 117 ? 9.695 -14.080 1.199 1.00 86.56 117 GLN A C 1
ATOM 929 O O . GLN A 1 117 ? 9.097 -13.013 1.359 1.00 86.56 117 GLN A O 1
ATOM 934 N N . ASP A 1 118 ? 10.807 -14.173 0.467 1.00 85.56 118 ASP A N 1
ATOM 935 C CA . ASP A 1 118 ? 11.416 -13.024 -0.207 1.00 85.56 118 ASP A CA 1
ATOM 936 C C . ASP A 1 118 ? 10.446 -12.386 -1.208 1.00 85.56 118 ASP A C 1
ATOM 938 O O . ASP A 1 118 ? 10.255 -11.167 -1.215 1.00 85.56 118 ASP A O 1
ATOM 942 N N . LEU A 1 119 ? 9.768 -13.208 -2.012 1.00 90.00 119 LEU A N 1
ATOM 943 C CA . LEU A 1 119 ? 8.819 -12.736 -3.013 1.00 90.00 119 LEU A CA 1
ATOM 944 C C . LEU A 1 119 ? 7.580 -12.091 -2.377 1.00 90.00 119 LEU A C 1
ATOM 946 O O . LEU A 1 119 ? 7.145 -11.028 -2.825 1.00 90.00 119 LEU A O 1
ATOM 950 N N . LEU A 1 120 ? 7.048 -12.674 -1.297 1.00 90.00 120 LEU A N 1
ATOM 951 C CA . LEU A 1 120 ? 5.956 -12.081 -0.517 1.00 90.00 120 LEU A CA 1
ATOM 952 C C . LEU A 1 120 ? 6.342 -10.725 0.066 1.00 90.00 120 LEU A C 1
ATOM 954 O O . LEU A 1 120 ? 5.589 -9.758 -0.071 1.00 90.00 120 LEU A O 1
ATOM 958 N N . ARG A 1 121 ? 7.540 -10.627 0.646 1.00 87.50 121 ARG A N 1
ATOM 959 C CA . ARG A 1 121 ? 8.061 -9.373 1.190 1.00 87.50 121 ARG A CA 1
ATOM 960 C C . ARG A 1 121 ? 8.226 -8.316 0.101 1.00 87.50 121 ARG A C 1
ATOM 962 O O . ARG A 1 121 ? 7.873 -7.156 0.310 1.00 87.50 121 ARG A O 1
ATOM 969 N N . GLU A 1 122 ? 8.732 -8.692 -1.072 1.00 88.06 122 GLU A N 1
ATOM 970 C CA . GLU A 1 122 ? 8.829 -7.785 -2.218 1.00 88.06 122 GLU A CA 1
ATOM 971 C C . GLU A 1 122 ? 7.458 -7.262 -2.664 1.00 88.06 122 GLU A C 1
ATOM 973 O O . GLU A 1 122 ? 7.314 -6.062 -2.922 1.00 88.06 122 GLU A O 1
ATOM 978 N N . MET A 1 123 ? 6.449 -8.135 -2.738 1.00 88.62 123 MET A N 1
ATOM 979 C CA . MET A 1 123 ? 5.081 -7.746 -3.087 1.00 88.62 123 MET A CA 1
ATOM 980 C C . MET A 1 123 ? 4.466 -6.821 -2.031 1.00 88.62 123 MET A C 1
ATOM 982 O O . MET A 1 123 ? 3.904 -5.785 -2.389 1.00 88.62 123 MET A O 1
ATOM 986 N N . ALA A 1 124 ? 4.649 -7.124 -0.744 1.00 86.06 124 ALA A N 1
ATOM 987 C CA . ALA A 1 124 ? 4.191 -6.279 0.356 1.00 86.06 124 ALA A CA 1
ATOM 988 C C . ALA A 1 124 ? 4.840 -4.885 0.318 1.00 86.06 124 ALA A C 1
ATOM 990 O O . ALA A 1 124 ? 4.149 -3.870 0.402 1.00 86.06 124 ALA A O 1
ATOM 991 N N . LEU A 1 125 ? 6.157 -4.802 0.096 1.00 83.56 125 LEU A N 1
ATOM 992 C CA . LEU A 1 125 ? 6.856 -3.521 -0.058 1.00 83.56 125 LEU A CA 1
ATOM 993 C C . LEU A 1 125 ? 6.371 -2.739 -1.286 1.00 83.56 125 LEU A C 1
ATOM 995 O O . LEU A 1 125 ? 6.271 -1.510 -1.242 1.00 83.56 125 LEU A O 1
ATOM 999 N N . ALA A 1 126 ? 6.078 -3.420 -2.395 1.00 82.44 126 ALA A N 1
ATOM 1000 C CA . ALA A 1 126 ? 5.520 -2.777 -3.581 1.00 82.44 126 ALA A CA 1
ATOM 1001 C C . ALA A 1 126 ? 4.123 -2.200 -3.307 1.00 82.44 126 ALA A C 1
ATOM 1003 O O . ALA A 1 126 ? 3.855 -1.053 -3.679 1.00 82.44 126 ALA A O 1
ATOM 1004 N N . GLU A 1 127 ? 3.269 -2.945 -2.602 1.00 81.62 127 GLU A N 1
ATOM 1005 C CA . GLU A 1 127 ? 1.952 -2.473 -2.172 1.00 81.62 127 GLU A CA 1
ATOM 1006 C C . GLU A 1 127 ? 2.068 -1.279 -1.208 1.00 81.62 127 GLU A C 1
ATOM 1008 O O . GLU A 1 127 ? 1.339 -0.296 -1.355 1.00 81.62 127 GLU A O 1
ATOM 1013 N N . ALA A 1 128 ? 3.029 -1.304 -0.277 1.00 79.38 128 ALA A N 1
ATOM 1014 C CA . ALA A 1 128 ? 3.254 -0.225 0.688 1.00 79.38 128 ALA A CA 1
ATOM 1015 C C . ALA A 1 128 ? 3.665 1.065 -0.027 1.00 79.38 128 ALA A C 1
ATOM 1017 O O . ALA A 1 128 ? 3.099 2.135 0.217 1.00 79.38 128 ALA A O 1
ATOM 1018 N N . ARG A 1 129 ? 4.600 0.960 -0.982 1.00 78.12 129 ARG A N 1
ATOM 1019 C CA . ARG A 1 129 ? 5.021 2.087 -1.827 1.00 78.12 129 ARG A CA 1
ATOM 1020 C C . ARG A 1 129 ? 3.867 2.642 -2.646 1.00 78.12 129 ARG A C 1
ATOM 1022 O O . ARG A 1 129 ? 3.741 3.861 -2.766 1.00 78.12 129 ARG A O 1
ATOM 1029 N N . ASP A 1 130 ? 3.026 1.780 -3.214 1.00 76.75 130 ASP A N 1
ATOM 1030 C CA . ASP A 1 130 ? 1.852 2.248 -3.945 1.00 76.75 130 ASP A CA 1
ATOM 1031 C C . ASP A 1 130 ? 0.883 2.995 -3.042 1.00 76.75 130 ASP A C 1
ATOM 1033 O O . ASP A 1 130 ? 0.429 4.090 -3.375 1.00 76.75 130 ASP A O 1
ATOM 1037 N N . MET A 1 131 ? 0.626 2.444 -1.861 1.00 72.19 131 MET A N 1
ATOM 1038 C CA . MET A 1 131 ? -0.217 3.088 -0.876 1.00 72.19 131 MET A CA 1
ATOM 1039 C C . MET A 1 131 ? 0.327 4.466 -0.497 1.00 72.19 131 MET A C 1
ATOM 1041 O O . MET A 1 131 ? -0.421 5.437 -0.598 1.00 72.19 131 MET A O 1
ATOM 1045 N N . GLY A 1 132 ? 1.627 4.572 -0.209 1.00 74.94 132 GLY A N 1
ATOM 1046 C CA . GLY A 1 132 ? 2.322 5.839 0.031 1.00 74.94 132 GLY A CA 1
ATOM 1047 C C . GLY A 1 132 ? 2.184 6.834 -1.128 1.00 74.94 132 GLY A C 1
ATOM 1048 O O . GLY A 1 132 ? 1.856 7.998 -0.919 1.00 74.94 132 GLY A O 1
ATOM 1049 N N . ARG A 1 133 ? 2.316 6.394 -2.385 1.00 74.88 133 ARG A N 1
ATOM 1050 C CA . ARG A 1 133 ? 2.099 7.281 -3.545 1.00 74.88 133 ARG A CA 1
ATOM 1051 C C . ARG A 1 133 ? 0.655 7.767 -3.648 1.00 74.88 133 ARG A C 1
ATOM 1053 O O . ARG A 1 133 ? 0.415 8.938 -3.934 1.00 74.88 133 ARG A O 1
ATOM 1060 N N . ARG A 1 134 ? -0.326 6.889 -3.421 1.00 72.19 134 ARG A N 1
ATOM 1061 C CA . ARG A 1 134 ? -1.755 7.259 -3.437 1.00 72.19 134 ARG A CA 1
ATOM 1062 C C . ARG A 1 134 ? -2.081 8.275 -2.352 1.00 72.19 134 ARG A C 1
ATOM 1064 O O . ARG A 1 134 ? -2.884 9.174 -2.579 1.00 72.19 134 ARG A O 1
ATOM 1071 N N . ILE A 1 135 ? -1.452 8.107 -1.202 1.00 71.19 135 ILE A N 1
ATOM 1072 C CA . ILE A 1 135 ? -1.479 8.999 -0.053 1.00 71.19 135 ILE A CA 1
ATOM 1073 C C . ILE A 1 135 ? -0.978 10.395 -0.446 1.00 71.19 135 ILE A C 1
ATOM 1075 O O . ILE A 1 135 ? -1.743 11.356 -0.376 1.00 71.19 135 ILE A O 1
ATOM 1079 N N . LEU A 1 136 ? 0.243 10.490 -0.978 1.00 72.19 136 LEU A N 1
ATOM 1080 C CA . LEU A 1 136 ? 0.873 11.760 -1.357 1.00 72.19 136 LEU A CA 1
ATOM 1081 C C . LEU A 1 136 ? 0.086 12.517 -2.433 1.00 72.19 136 LEU A C 1
ATOM 1083 O O . LEU A 1 136 ? -0.019 13.741 -2.400 1.00 72.19 136 LEU A O 1
ATOM 1087 N N . ARG A 1 137 ? -0.553 11.798 -3.363 1.00 72.00 137 ARG A N 1
ATOM 1088 C CA . ARG A 1 137 ? -1.398 12.416 -4.400 1.00 72.00 137 ARG A CA 1
ATOM 1089 C C . ARG A 1 137 ? -2.633 13.129 -3.855 1.00 72.00 137 ARG A C 1
ATOM 1091 O O . ARG A 1 137 ? -3.209 13.961 -4.553 1.00 72.00 137 ARG A O 1
ATOM 1098 N N . LYS A 1 138 ? -3.082 12.773 -2.653 1.00 72.3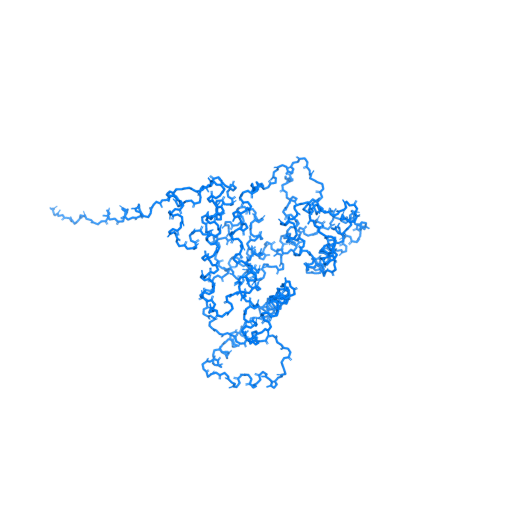1 138 LYS A N 1
ATOM 1099 C CA . LYS A 1 138 ? -4.248 13.395 -2.015 1.00 72.31 138 LYS A CA 1
ATOM 1100 C C . LYS A 1 138 ? -3.876 14.613 -1.180 1.00 72.31 138 LYS A C 1
ATOM 1102 O O . LYS A 1 138 ? -4.772 15.389 -0.837 1.00 72.31 138 LYS A O 1
ATOM 1107 N N . LEU A 1 139 ? -2.588 14.781 -0.887 1.00 72.25 139 LEU A N 1
ATOM 1108 C CA . LEU A 1 139 ? -2.081 15.983 -0.251 1.00 72.25 139 LEU A CA 1
ATOM 1109 C C . LEU A 1 139 ? -2.181 17.173 -1.225 1.00 72.25 139 LEU A C 1
ATOM 1111 O O . LEU A 1 139 ? -2.066 16.982 -2.448 1.00 72.25 139 LEU A O 1
ATOM 1115 N N . PRO A 1 140 ? -2.426 18.392 -0.704 1.00 76.19 140 PRO A N 1
ATOM 1116 C CA . PRO A 1 140 ? -2.183 19.636 -1.424 1.00 76.19 140 PRO A CA 1
ATOM 1117 C C . PRO A 1 140 ? -0.822 19.626 -2.126 1.00 76.19 140 PRO A C 1
ATOM 1119 O O . PRO A 1 140 ? 0.127 19.007 -1.649 1.00 76.19 140 PRO A O 1
ATOM 1122 N N . GLN A 1 141 ? -0.736 20.313 -3.265 1.00 73.88 141 GLN A N 1
ATOM 1123 C CA . GLN A 1 141 ? 0.495 20.370 -4.055 1.00 73.88 141 GLN A CA 1
ATOM 1124 C C . GLN A 1 141 ? 1.669 20.919 -3.232 1.00 73.88 141 GLN A C 1
ATOM 1126 O O . GLN A 1 141 ? 2.725 20.303 -3.225 1.00 73.88 141 GLN A O 1
ATOM 1131 N N . GLU A 1 142 ? 1.441 21.983 -2.461 1.00 78.56 142 GLU A N 1
ATOM 1132 C CA . GLU A 1 142 ? 2.439 22.594 -1.572 1.00 78.56 142 GLU A CA 1
ATOM 1133 C C . GLU A 1 142 ? 3.006 21.596 -0.547 1.00 78.56 142 GLU A C 1
ATOM 1135 O O . GLU A 1 142 ? 4.216 21.494 -0.373 1.00 78.56 142 GLU A O 1
ATOM 1140 N N . GLU A 1 143 ? 2.144 20.800 0.100 1.00 80.88 143 GLU A N 1
ATOM 1141 C CA . GLU A 1 143 ? 2.578 19.774 1.061 1.00 80.88 143 GLU A CA 1
ATOM 1142 C C . GLU A 1 143 ? 3.394 18.669 0.379 1.00 80.88 143 GLU A C 1
ATOM 1144 O O . GLU A 1 143 ? 4.362 18.163 0.946 1.00 80.88 143 GLU A O 1
ATOM 1149 N N . ARG A 1 144 ? 3.024 18.298 -0.851 1.00 80.50 144 ARG A N 1
ATOM 1150 C CA . ARG A 1 144 ? 3.752 17.293 -1.630 1.00 80.50 144 ARG A CA 1
ATOM 1151 C C . ARG A 1 144 ? 5.130 17.792 -2.043 1.00 80.50 144 ARG A C 1
ATOM 1153 O O . ARG A 1 144 ? 6.099 17.074 -1.842 1.00 80.50 144 ARG A O 1
ATOM 1160 N N . GLU A 1 145 ? 5.214 19.002 -2.584 1.00 79.94 145 GLU A N 1
ATOM 1161 C CA . GLU A 1 145 ? 6.481 19.621 -2.986 1.00 79.94 145 GLU A CA 1
ATOM 1162 C C . GLU A 1 145 ? 7.410 19.785 -1.781 1.00 79.94 145 GLU A C 1
ATOM 1164 O O . GLU A 1 145 ? 8.588 19.447 -1.867 1.00 79.94 145 GLU A O 1
ATOM 1169 N N . ARG A 1 146 ? 6.865 20.182 -0.623 1.00 83.00 146 ARG A N 1
ATOM 1170 C CA . ARG A 1 146 ? 7.619 20.242 0.635 1.00 83.00 146 ARG A CA 1
ATOM 1171 C C . ARG A 1 146 ? 8.178 18.875 1.042 1.00 83.00 146 ARG A C 1
ATOM 1173 O O . ARG A 1 146 ? 9.336 18.787 1.429 1.00 83.00 146 ARG A O 1
ATOM 1180 N N . LEU A 1 147 ? 7.386 17.805 0.941 1.00 82.56 147 LEU A N 1
ATOM 1181 C CA . LEU A 1 147 ? 7.844 16.443 1.251 1.00 82.56 147 LEU A CA 1
ATOM 1182 C C . LEU A 1 147 ? 8.881 15.910 0.254 1.00 82.56 147 LEU A C 1
ATOM 1184 O O . LEU A 1 147 ? 9.791 15.180 0.652 1.00 82.56 147 LEU A O 1
ATOM 1188 N N . GLU A 1 148 ? 8.726 16.233 -1.030 1.00 80.19 148 GLU A N 1
ATOM 1189 C CA . GLU A 1 148 ? 9.660 15.837 -2.087 1.00 80.19 148 GLU A CA 1
ATOM 1190 C C . GLU A 1 148 ? 11.005 16.565 -1.952 1.00 80.19 148 GLU A C 1
ATOM 1192 O O . GLU A 1 148 ? 12.043 15.942 -2.162 1.00 80.19 148 GLU A O 1
ATOM 1197 N N . ALA A 1 149 ? 10.993 17.839 -1.549 1.00 82.69 149 ALA A N 1
ATOM 1198 C CA . ALA A 1 149 ? 12.193 18.653 -1.354 1.00 82.69 149 ALA A CA 1
ATOM 1199 C C . ALA A 1 149 ? 12.909 18.415 -0.011 1.00 82.69 149 ALA A C 1
ATOM 1201 O O . ALA A 1 149 ? 14.091 18.722 0.099 1.00 82.69 149 ALA A O 1
ATOM 1202 N N . ALA A 1 150 ? 12.216 17.889 1.003 1.00 83.19 150 ALA A N 1
ATOM 1203 C CA . ALA A 1 150 ? 12.787 17.665 2.330 1.00 83.19 150 ALA A CA 1
ATOM 1204 C C . ALA A 1 150 ? 13.836 16.541 2.344 1.00 83.19 150 ALA A C 1
ATOM 1206 O O . ALA A 1 150 ? 13.657 15.505 1.696 1.00 83.19 150 ALA A O 1
ATOM 1207 N N . GLU A 1 151 ? 14.871 16.699 3.169 1.00 80.69 151 GLU A N 1
ATOM 1208 C CA . GLU A 1 151 ? 15.845 15.644 3.482 1.00 80.69 151 GLU A CA 1
ATOM 1209 C C . GLU A 1 151 ? 15.178 14.460 4.211 1.00 80.69 151 GLU A C 1
ATOM 1211 O O . GLU A 1 151 ? 14.140 14.646 4.849 1.00 80.69 151 GLU A O 1
ATOM 1216 N N . PRO A 1 152 ? 15.735 13.231 4.182 1.00 74.44 152 PRO A N 1
ATOM 1217 C CA . PRO A 1 152 ? 15.080 12.045 4.747 1.00 74.44 152 PRO A CA 1
ATOM 1218 C C . PRO A 1 152 ? 14.589 12.196 6.199 1.00 74.44 152 PRO A C 1
ATOM 1220 O O . PRO A 1 152 ? 13.478 11.772 6.521 1.00 74.44 152 PRO A O 1
ATOM 1223 N N . GLN A 1 153 ? 15.387 12.833 7.061 1.00 74.12 153 GLN A N 1
ATOM 1224 C CA . GLN A 1 153 ? 15.057 13.056 8.476 1.00 74.12 153 GLN A CA 1
ATOM 1225 C C . GLN A 1 153 ? 13.933 14.088 8.644 1.00 74.12 153 GLN A C 1
ATOM 1227 O O . GLN A 1 153 ? 12.980 13.871 9.395 1.00 74.12 153 GLN A O 1
ATOM 1232 N N . GLU A 1 154 ? 13.999 15.192 7.898 1.00 78.56 154 GLU A N 1
ATOM 1233 C CA . GLU A 1 154 ? 12.949 16.211 7.896 1.00 78.56 154 GLU A CA 1
ATOM 1234 C C . GLU A 1 154 ? 11.649 15.650 7.312 1.00 78.56 154 GLU A C 1
ATOM 1236 O O . GLU A 1 154 ? 10.572 15.850 7.870 1.00 78.56 154 GLU A O 1
ATOM 1241 N N . ARG A 1 155 ? 11.743 14.857 6.243 1.00 77.44 155 ARG A N 1
ATOM 1242 C CA . ARG A 1 155 ? 10.608 14.162 5.640 1.00 77.44 155 ARG A CA 1
ATOM 1243 C C . ARG A 1 155 ? 9.908 13.270 6.660 1.00 77.44 155 ARG A C 1
ATOM 1245 O O . ARG A 1 155 ? 8.686 13.312 6.744 1.00 77.44 155 ARG A O 1
ATOM 1252 N N . GLN A 1 156 ? 10.644 12.504 7.468 1.00 71.81 156 GLN A N 1
ATOM 1253 C CA . GLN A 1 156 ? 10.046 11.690 8.532 1.00 71.81 156 GLN A CA 1
ATOM 1254 C C . GLN A 1 156 ? 9.269 12.546 9.536 1.00 71.81 156 GLN A C 1
ATOM 1256 O O . GLN A 1 156 ? 8.123 12.223 9.855 1.00 71.81 156 GLN A O 1
ATOM 1261 N N . ARG A 1 157 ? 9.846 13.668 9.977 1.00 78.25 157 ARG A N 1
ATOM 1262 C CA . ARG A 1 157 ? 9.162 14.615 10.865 1.00 78.25 157 ARG A CA 1
ATOM 1263 C C . ARG A 1 157 ? 7.882 15.169 10.232 1.00 78.25 157 ARG A C 1
ATOM 1265 O O . ARG A 1 157 ? 6.835 15.137 10.871 1.00 78.25 157 ARG A O 1
ATOM 1272 N N . LEU A 1 158 ? 7.935 15.610 8.976 1.00 79.50 158 LEU A N 1
ATOM 1273 C CA . LEU A 1 158 ? 6.766 16.125 8.253 1.00 79.50 158 LEU A CA 1
ATOM 1274 C C . LEU A 1 158 ? 5.654 15.074 8.130 1.00 79.50 158 LEU A C 1
ATOM 1276 O O . LEU A 1 158 ? 4.476 15.394 8.271 1.00 79.50 158 LEU A O 1
ATOM 1280 N N . LEU A 1 159 ? 6.008 13.808 7.902 1.00 78.00 159 LEU A N 1
ATOM 1281 C CA . LEU A 1 159 ? 5.038 12.712 7.827 1.00 78.00 159 LEU A CA 1
ATOM 1282 C C . LEU A 1 159 ? 4.389 12.429 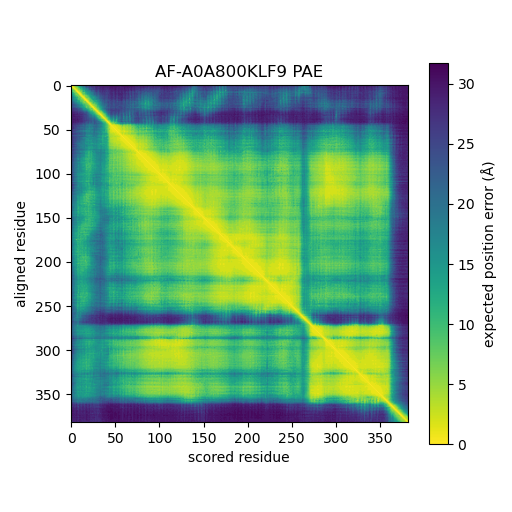9.194 1.00 78.00 159 LEU A C 1
ATOM 1284 O O . LEU A 1 159 ? 3.195 12.129 9.246 1.00 78.00 159 LEU A O 1
ATOM 1288 N N . LEU A 1 160 ? 5.129 12.577 10.299 1.00 76.38 160 LEU A N 1
ATOM 1289 C CA . LEU A 1 160 ? 4.578 12.497 11.658 1.00 76.38 160 LEU A CA 1
ATOM 1290 C C . LEU A 1 160 ? 3.652 13.680 11.977 1.00 76.38 160 LEU A C 1
ATOM 1292 O O . LEU A 1 160 ? 2.578 13.480 12.546 1.00 76.38 160 LEU A O 1
ATOM 1296 N N . GLU A 1 161 ? 4.021 14.895 11.569 1.00 80.38 161 GLU A N 1
ATOM 1297 C CA . GLU A 1 161 ? 3.166 16.080 11.701 1.00 80.38 161 GLU A CA 1
ATOM 1298 C C . GLU A 1 161 ? 1.856 15.897 10.920 1.00 80.38 161 GLU A C 1
ATOM 1300 O O . GLU A 1 161 ? 0.770 16.114 11.463 1.00 80.38 161 GLU A O 1
ATOM 1305 N N . LEU A 1 162 ? 1.936 15.402 9.680 1.00 79.94 162 LEU A N 1
ATOM 1306 C CA . LEU A 1 162 ? 0.763 15.050 8.880 1.00 79.94 162 LEU A CA 1
ATOM 1307 C C . LEU A 1 162 ? -0.083 13.981 9.573 1.00 79.94 162 LEU A C 1
ATOM 1309 O O . LEU A 1 162 ? -1.292 14.158 9.699 1.00 79.94 162 LEU A O 1
ATOM 1313 N N . ARG A 1 163 ? 0.526 12.906 10.090 1.00 76.69 163 ARG A N 1
ATOM 1314 C CA . ARG A 1 163 ? -0.182 11.877 10.870 1.00 76.69 163 ARG A CA 1
ATOM 1315 C C . ARG A 1 163 ? -0.972 12.495 12.028 1.00 76.69 163 ARG A C 1
ATOM 1317 O O . ARG A 1 163 ? -2.157 12.204 12.171 1.00 76.69 163 ARG A O 1
ATOM 1324 N N . HIS A 1 164 ? -0.365 13.398 12.792 1.00 78.81 164 HIS A N 1
ATOM 1325 C CA . HIS A 1 164 ? -1.034 14.045 13.919 1.00 78.81 164 HIS A CA 1
ATOM 1326 C C . HIS A 1 164 ? -2.199 14.950 13.484 1.00 78.81 164 HIS A C 1
ATOM 1328 O O . HIS A 1 164 ? -3.302 14.864 14.029 1.00 78.81 164 HIS A O 1
ATOM 1334 N N . GLN A 1 165 ? -2.003 15.771 12.445 1.00 79.75 165 GLN A N 1
ATOM 1335 C CA . GLN A 1 165 ? -3.079 16.591 11.869 1.00 79.75 165 GLN A CA 1
ATOM 1336 C C . GLN A 1 165 ? -4.269 15.739 11.420 1.00 79.75 165 GLN A C 1
ATOM 1338 O O . GLN A 1 165 ? -5.428 16.158 11.459 1.00 79.75 165 GLN A O 1
ATOM 1343 N N . MET A 1 166 ? -3.977 14.534 10.959 1.00 75.00 166 MET A N 1
ATOM 1344 C CA . MET A 1 166 ? -4.965 13.616 10.441 1.00 75.00 166 MET A CA 1
ATOM 1345 C C . MET A 1 166 ? -5.739 12.887 11.524 1.00 75.00 166 MET A C 1
ATOM 1347 O O . MET A 1 166 ? -6.954 12.749 11.386 1.00 75.00 166 MET A O 1
ATOM 1351 N N . ASP A 1 167 ? -5.083 12.514 12.616 1.00 77.31 167 ASP A N 1
ATOM 1352 C CA . ASP A 1 167 ? -5.755 11.980 13.798 1.00 77.31 167 ASP A CA 1
ATOM 1353 C C . ASP A 1 167 ? -6.755 13.003 14.372 1.00 77.31 167 ASP A C 1
ATOM 1355 O O . ASP A 1 167 ? -7.891 12.654 14.703 1.00 77.31 167 ASP A O 1
ATOM 1359 N N . SER A 1 168 ? -6.411 14.296 14.367 1.00 78.38 168 SER A N 1
ATOM 1360 C CA . SER A 1 168 ? -7.344 15.374 14.736 1.00 78.38 168 SER A CA 1
ATOM 1361 C C . SER A 1 168 ? -8.557 15.459 13.796 1.00 78.38 168 SER A C 1
ATOM 1363 O O . SER A 1 168 ? -9.691 15.668 14.234 1.00 78.38 168 SER A O 1
ATOM 1365 N N . ARG A 1 169 ? -8.359 15.231 12.490 1.00 80.81 169 ARG A N 1
ATOM 1366 C CA . ARG A 1 169 ? -9.451 15.199 11.495 1.00 80.81 169 ARG A CA 1
ATOM 1367 C C . ARG A 1 169 ? -10.356 13.974 11.633 1.00 80.81 169 ARG A C 1
ATOM 1369 O O . ARG A 1 169 ? -11.531 14.057 11.259 1.00 80.81 169 ARG A O 1
ATOM 1376 N N . ILE A 1 170 ? -9.847 12.854 12.152 1.00 83.81 170 ILE A N 1
ATOM 1377 C CA . ILE A 1 170 ? -10.671 11.674 12.449 1.00 83.81 170 ILE A CA 1
ATOM 1378 C C . ILE A 1 170 ? -11.773 12.062 13.437 1.00 83.81 170 ILE A C 1
ATOM 1380 O O . ILE A 1 170 ? -12.934 11.768 13.167 1.00 83.81 170 ILE A O 1
ATOM 1384 N N . GLY A 1 171 ? -11.451 12.808 14.500 1.00 85.31 171 GLY A N 1
ATOM 1385 C CA . GLY A 1 171 ? -12.449 13.210 15.499 1.00 85.31 171 GLY A CA 1
ATOM 1386 C C . GLY A 1 171 ? -13.595 14.052 14.925 1.00 85.31 171 GLY A C 1
ATOM 1387 O O . GLY A 1 171 ? -14.767 13.737 15.123 1.0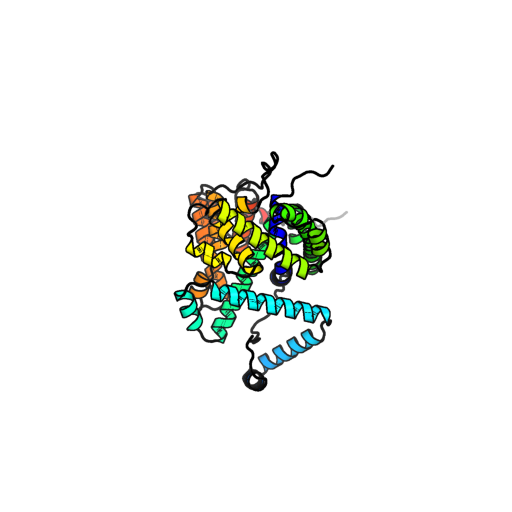0 85.31 171 GLY A O 1
ATOM 1388 N N . GLN A 1 172 ? -13.268 15.031 14.077 1.00 85.50 172 GLN A N 1
ATOM 1389 C CA . GLN A 1 172 ? -14.265 15.839 13.352 1.00 85.50 172 GLN A CA 1
ATOM 1390 C C . GLN A 1 172 ? -15.111 15.013 12.369 1.00 85.50 172 GLN A C 1
ATOM 1392 O O . GLN A 1 172 ? -16.200 15.415 11.953 1.00 85.50 172 GLN A O 1
ATOM 1397 N N . THR A 1 173 ? -14.577 13.894 11.879 1.00 83.12 173 THR A N 1
ATOM 1398 C CA . THR A 1 173 ? -15.301 13.005 10.962 1.00 83.12 173 THR A CA 1
ATOM 1399 C C . THR A 1 173 ? -16.218 12.063 11.738 1.00 83.12 173 THR A C 1
ATOM 1401 O O . THR A 1 173 ? -17.342 11.834 11.295 1.00 83.12 173 THR A O 1
ATOM 1404 N N . ILE A 1 174 ? -15.788 11.592 12.915 1.00 86.81 174 ILE A N 1
ATOM 1405 C CA . ILE A 1 174 ? -16.636 10.862 13.867 1.00 86.81 174 ILE A CA 1
ATOM 1406 C C . ILE A 1 174 ? -17.856 11.715 14.221 1.00 86.81 174 ILE A C 1
ATOM 1408 O O . ILE A 1 174 ? -18.972 11.239 14.053 1.00 86.81 174 ILE A O 1
ATOM 1412 N N . GLU A 1 175 ? -17.664 12.981 14.602 1.00 87.75 175 GLU A N 1
ATOM 1413 C CA . GLU A 1 175 ? -18.756 13.913 14.939 1.00 87.75 175 GLU A CA 1
ATOM 1414 C C . GLU A 1 175 ? -19.797 14.053 13.822 1.00 87.75 175 GLU A C 1
ATOM 1416 O O . GLU A 1 175 ? -20.994 14.085 14.089 1.00 87.75 175 GLU A O 1
ATOM 1421 N N . ARG A 1 176 ? -19.356 14.085 12.559 1.00 85.38 176 ARG A N 1
ATOM 1422 C CA . ARG A 1 176 ? -20.254 14.209 11.400 1.00 85.38 176 ARG A CA 1
ATOM 1423 C C . ARG A 1 176 ? -20.961 12.910 11.027 1.00 85.38 176 ARG A C 1
ATOM 1425 O O . ARG A 1 176 ? -22.095 12.953 10.569 1.00 85.38 176 ARG A O 1
ATOM 1432 N N . MET A 1 177 ? -20.293 11.766 11.172 1.00 84.38 177 MET A N 1
ATOM 1433 C CA . MET A 1 177 ? -20.857 10.456 10.821 1.00 84.38 177 MET A CA 1
ATOM 1434 C C . MET A 1 177 ? -21.752 9.878 11.914 1.00 84.38 177 MET A C 1
ATOM 1436 O O . MET A 1 177 ? -22.648 9.090 11.626 1.00 84.38 177 MET A O 1
ATOM 1440 N N . ALA A 1 178 ? -21.485 10.235 13.165 1.00 87.12 178 ALA A N 1
ATOM 1441 C CA . ALA A 1 178 ? -22.148 9.688 14.334 1.00 87.12 178 ALA A CA 1
ATOM 1442 C C . ALA A 1 178 ? -23.685 9.798 14.304 1.00 87.12 178 ALA A C 1
ATOM 1444 O O . ALA A 1 178 ? -24.317 8.769 14.550 1.00 87.12 178 ALA A O 1
ATOM 1445 N N . PRO A 1 179 ? -24.300 10.945 13.941 1.00 86.19 179 PRO A N 1
ATOM 1446 C CA . PRO A 1 179 ? -25.757 11.064 13.892 1.00 86.19 179 PRO A CA 1
ATOM 1447 C C . PRO A 1 179 ? -26.405 10.099 12.895 1.00 86.19 179 PRO A C 1
ATOM 1449 O O . PRO A 1 179 ? -27.373 9.427 13.233 1.00 86.19 179 PRO A O 1
ATOM 1452 N N . GLU A 1 180 ? -25.831 9.964 11.693 1.00 84.44 180 GLU A N 1
ATOM 1453 C CA . GLU A 1 180 ? -26.328 9.038 10.659 1.00 84.44 180 GLU A CA 1
ATOM 1454 C C . GLU A 1 180 ? -26.254 7.569 11.111 1.00 84.44 180 GLU A C 1
ATOM 1456 O O . GLU A 1 180 ? -27.016 6.729 10.645 1.00 84.44 180 GLU A O 1
ATOM 1461 N N . LEU A 1 181 ? -25.334 7.262 12.027 1.00 87.00 181 LEU A N 1
ATOM 1462 C CA . LEU A 1 181 ? -25.119 5.929 12.584 1.00 87.00 181 LEU A CA 1
ATOM 1463 C C . LEU A 1 181 ? -25.833 5.707 13.932 1.00 87.00 181 LEU A C 1
ATOM 1465 O O . LEU A 1 181 ? -25.674 4.638 14.531 1.00 87.00 181 LEU A O 1
ATOM 1469 N N . GLY A 1 182 ? -26.598 6.696 14.408 1.00 90.25 182 GLY A N 1
ATOM 1470 C CA . GLY A 1 182 ? -27.361 6.638 15.656 1.00 90.25 182 GLY A CA 1
ATOM 1471 C C . GLY A 1 182 ? -26.527 6.766 16.936 1.00 90.25 182 GLY A C 1
ATOM 1472 O O . GLY A 1 182 ? -26.961 6.301 17.986 1.00 90.25 182 GLY A O 1
ATOM 1473 N N . PHE A 1 183 ? -25.328 7.350 16.873 1.00 91.75 183 PHE A N 1
ATOM 1474 C CA . PHE A 1 183 ? -24.521 7.613 18.070 1.00 91.75 183 PHE A CA 1
ATOM 1475 C C . PHE A 1 183 ? -24.987 8.888 18.785 1.00 91.75 183 PHE A C 1
ATOM 1477 O O . PHE A 1 183 ? -25.234 9.913 18.147 1.00 91.75 183 PHE A O 1
ATOM 1484 N N . SER A 1 184 ? -25.035 8.848 20.118 1.00 93.69 184 SER A N 1
ATOM 1485 C CA . SER A 1 184 ? -25.319 10.024 20.948 1.00 93.69 184 SER A CA 1
ATOM 1486 C C . SER A 1 184 ? -24.105 10.955 21.062 1.00 93.69 184 SER A C 1
ATOM 1488 O O . SER A 1 184 ? -22.956 10.541 20.883 1.00 93.69 184 SER A O 1
ATOM 1490 N N . ALA A 1 185 ? -24.338 12.219 21.430 1.00 92.19 185 ALA A N 1
ATOM 1491 C CA . ALA A 1 185 ? -23.266 13.195 21.647 1.00 92.19 185 ALA A CA 1
ATOM 1492 C C . ALA A 1 185 ? -22.254 12.738 22.719 1.00 92.19 185 ALA A C 1
ATOM 1494 O O . ALA A 1 185 ? -21.048 12.938 22.572 1.00 92.19 185 ALA A O 1
ATOM 1495 N N . GLU A 1 186 ? -22.719 12.057 23.770 1.00 93.50 186 GLU A N 1
ATOM 1496 C CA . GLU A 1 186 ? -21.841 11.498 24.804 1.00 93.50 186 GLU A CA 1
ATOM 1497 C C . GLU A 1 186 ? -20.954 10.371 24.274 1.00 93.50 186 GLU A C 1
ATOM 1499 O O . GLU A 1 186 ? -19.772 10.296 24.616 1.00 93.50 186 GLU A O 1
ATOM 1504 N N . GLN A 1 187 ? -21.496 9.500 23.418 1.00 92.69 187 GLN A N 1
ATOM 1505 C CA . GLN A 1 187 ? -20.720 8.433 22.788 1.00 92.69 187 GLN A CA 1
ATOM 1506 C C . GLN A 1 187 ? -19.645 9.010 21.864 1.00 92.69 187 GLN A C 1
ATOM 1508 O O . GLN A 1 187 ? -18.506 8.548 21.893 1.00 92.69 187 GLN A O 1
ATOM 1513 N N . VAL A 1 188 ? -19.969 10.060 21.105 1.00 93.06 188 VAL A N 1
ATOM 1514 C CA . VAL A 1 188 ? -18.995 10.787 20.277 1.00 93.06 188 VAL A CA 1
ATOM 1515 C C . VAL A 1 188 ? -17.886 11.391 21.130 1.00 93.06 188 VAL A C 1
ATOM 1517 O O . VAL A 1 188 ? -16.710 11.208 20.819 1.00 93.06 188 VAL A O 1
ATOM 1520 N N . LYS A 1 189 ? -18.238 12.045 22.244 1.00 94.00 189 LYS A N 1
ATOM 1521 C CA . LYS A 1 189 ? -17.257 12.612 23.178 1.00 94.00 189 LYS A CA 1
ATOM 1522 C C . LYS A 1 189 ? -16.333 11.530 23.745 1.00 94.00 189 LYS A C 1
ATOM 1524 O O . LYS A 1 189 ? -15.120 11.716 23.759 1.00 94.00 189 LYS A O 1
ATOM 1529 N N . LYS A 1 190 ? -16.881 10.376 24.145 1.00 93.88 190 LYS A N 1
ATOM 1530 C CA . LYS A 1 190 ? -16.088 9.220 24.603 1.00 93.88 190 LYS A CA 1
ATOM 1531 C C . LYS A 1 190 ? -15.138 8.715 23.514 1.00 93.88 190 LYS A C 1
ATOM 1533 O O . LYS A 1 190 ? -13.964 8.512 23.799 1.00 93.88 190 LYS A O 1
ATOM 1538 N N . LEU A 1 191 ? -15.609 8.571 22.272 1.00 91.88 191 LEU A N 1
ATOM 1539 C CA . LEU A 1 191 ? -14.778 8.145 21.138 1.00 91.88 191 LEU A CA 1
ATOM 1540 C C . LEU A 1 191 ? -13.637 9.131 20.852 1.00 91.88 191 LEU A C 1
ATOM 1542 O O . LEU A 1 191 ? -12.502 8.708 20.641 1.00 91.88 191 LEU A O 1
ATOM 1546 N N . ASN A 1 192 ? -13.911 10.435 20.886 1.00 90.50 192 ASN A N 1
ATOM 1547 C CA . ASN A 1 192 ? -12.906 11.471 20.637 1.00 90.50 192 ASN A CA 1
ATOM 1548 C C . ASN A 1 192 ? -11.866 11.606 21.757 1.00 90.50 192 ASN A C 1
ATOM 1550 O O . ASN A 1 192 ? -10.784 12.131 21.504 1.00 90.50 192 ASN A O 1
ATOM 1554 N N . ASN A 1 193 ? -12.146 11.085 22.952 1.00 93.19 193 ASN A N 1
ATOM 1555 C CA . ASN A 1 193 ? -11.197 11.058 24.065 1.00 93.19 193 ASN A CA 1
ATOM 1556 C C . ASN A 1 193 ? -10.280 9.820 24.067 1.00 93.19 193 ASN A C 1
ATOM 1558 O O . ASN A 1 193 ? -9.346 9.768 24.862 1.00 93.19 193 ASN A O 1
ATOM 1562 N N . LEU A 1 194 ? -10.507 8.837 23.187 1.00 91.25 194 LEU A N 1
ATOM 1563 C CA . LEU A 1 194 ? -9.650 7.649 23.090 1.00 91.25 194 LEU A CA 1
ATOM 1564 C C . LEU A 1 194 ? -8.235 7.996 22.588 1.00 91.25 194 LEU A C 1
ATOM 1566 O O . LEU A 1 194 ? -8.092 8.937 21.791 1.00 91.25 194 LEU A O 1
ATOM 1570 N N . PRO A 1 195 ? -7.203 7.208 22.949 1.00 88.81 195 PRO A N 1
ATOM 1571 C CA . PRO A 1 195 ? -5.885 7.275 22.317 1.00 88.81 195 PRO A CA 1
ATOM 1572 C C . PRO A 1 195 ? -5.982 7.190 20.787 1.00 88.81 195 PRO A C 1
ATOM 1574 O O . PRO A 1 195 ? -6.897 6.558 20.258 1.00 88.81 195 PRO A O 1
ATOM 1577 N N . SER A 1 196 ? -5.046 7.818 20.062 1.00 81.88 196 SER A N 1
ATOM 1578 C CA . SER A 1 196 ? -5.101 7.927 18.589 1.00 81.88 196 SER A CA 1
ATOM 1579 C C . SER A 1 196 ? -5.337 6.575 17.899 1.00 81.88 196 SER A C 1
ATOM 1581 O O . SER A 1 196 ? -6.236 6.444 17.065 1.00 81.88 196 SER A O 1
ATOM 1583 N N . ASP A 1 197 ? -4.580 5.551 18.291 1.00 79.12 197 ASP A N 1
ATOM 1584 C CA . ASP A 1 197 ? -4.633 4.239 17.652 1.00 79.12 197 ASP A CA 1
ATOM 1585 C C . ASP A 1 197 ? -5.985 3.541 17.885 1.00 79.12 197 ASP A C 1
ATOM 1587 O O . ASP A 1 197 ? -6.595 3.029 16.942 1.00 79.12 197 ASP A O 1
ATOM 1591 N N . GLU A 1 198 ? -6.515 3.609 19.109 1.00 86.44 198 GLU A N 1
ATOM 1592 C CA . GLU A 1 198 ? -7.837 3.074 19.454 1.00 86.44 198 GLU A CA 1
ATOM 1593 C C . GLU A 1 198 ? -8.964 3.837 18.753 1.00 86.44 198 GLU A C 1
ATOM 1595 O O . GLU A 1 198 ? -9.878 3.238 18.174 1.00 86.44 198 GLU A O 1
ATOM 1600 N N . ARG A 1 199 ? -8.877 5.172 18.744 1.00 89.31 199 ARG A N 1
ATOM 1601 C CA . ARG A 1 199 ? -9.823 6.054 18.055 1.00 89.31 199 ARG A CA 1
ATOM 1602 C C . ARG A 1 199 ? -9.882 5.737 16.567 1.00 89.31 199 ARG A C 1
ATOM 1604 O O . ARG A 1 199 ? -10.969 5.664 15.997 1.00 89.31 199 ARG A O 1
ATOM 1611 N N . ARG A 1 200 ? -8.728 5.500 15.939 1.00 83.81 200 ARG A N 1
ATOM 1612 C CA . ARG A 1 200 ? -8.628 5.094 14.532 1.00 83.81 200 ARG A CA 1
ATOM 1613 C C . ARG A 1 200 ? -9.285 3.737 14.290 1.00 83.81 200 ARG A C 1
ATOM 1615 O O . ARG A 1 200 ? -10.050 3.613 13.335 1.00 83.81 200 ARG A O 1
ATOM 1622 N N . GLY A 1 201 ? -9.060 2.752 15.159 1.00 86.00 201 GLY A N 1
ATOM 1623 C CA . GLY A 1 201 ? -9.737 1.453 15.075 1.00 86.00 201 GLY A CA 1
ATOM 1624 C C . GLY A 1 201 ? -11.264 1.586 15.131 1.00 86.00 201 GLY A C 1
ATOM 1625 O O . GLY A 1 201 ? -11.977 1.048 14.280 1.00 86.00 201 GLY A O 1
ATOM 1626 N N . LYS A 1 202 ? -11.783 2.385 16.075 1.00 90.69 202 LYS A N 1
ATOM 1627 C CA . LYS A 1 202 ? -13.226 2.673 16.172 1.00 90.69 202 LYS A CA 1
ATOM 1628 C C . LYS A 1 202 ? -13.753 3.433 14.958 1.00 90.69 202 LYS A C 1
ATOM 1630 O O . LYS A 1 202 ? -14.827 3.105 14.457 1.00 90.69 202 LYS A O 1
ATOM 1635 N N . PHE A 1 203 ? -12.990 4.391 14.440 1.00 89.12 203 PHE A N 1
ATOM 1636 C CA . PHE A 1 203 ? -13.346 5.108 13.221 1.00 89.12 203 PHE A CA 1
ATOM 1637 C C . PHE A 1 203 ? -13.490 4.166 12.018 1.00 89.12 203 PHE A C 1
ATOM 1639 O O . PHE A 1 203 ? -14.492 4.237 11.308 1.00 89.12 203 PHE A O 1
ATOM 1646 N N . LEU A 1 204 ? -12.542 3.247 11.803 1.00 89.19 204 LEU A N 1
ATOM 1647 C CA . LEU A 1 204 ? -12.616 2.271 10.708 1.00 89.19 204 LEU A CA 1
ATOM 1648 C C . LEU A 1 204 ? -13.851 1.370 10.836 1.00 89.19 204 LEU A C 1
ATOM 1650 O O . LEU A 1 204 ? -14.531 1.106 9.844 1.00 89.19 204 LEU A O 1
ATOM 1654 N N . HIS A 1 205 ? -14.201 0.975 12.061 1.00 90.50 205 HIS A N 1
ATOM 1655 C CA . HIS A 1 205 ? -15.433 0.236 12.327 1.00 90.50 205 HIS A CA 1
ATOM 1656 C C . HIS A 1 205 ? -16.690 1.042 11.950 1.00 90.50 205 HIS A C 1
ATOM 1658 O O . HIS A 1 205 ? -17.593 0.515 11.299 1.00 90.50 205 HIS A O 1
ATOM 1664 N N . MET A 1 206 ? -16.737 2.335 12.288 1.00 89.56 206 MET A N 1
ATOM 1665 C CA . MET A 1 206 ? -17.840 3.221 11.891 1.00 89.56 206 MET A CA 1
ATOM 1666 C C . MET A 1 206 ? -17.934 3.382 10.369 1.00 89.56 206 MET A C 1
ATOM 1668 O O . MET A 1 206 ? -19.035 3.359 9.820 1.00 89.56 206 MET A O 1
ATOM 1672 N N . VAL A 1 207 ? -16.798 3.514 9.675 1.00 86.56 207 VAL A N 1
ATOM 1673 C CA . VAL A 1 207 ? -16.766 3.587 8.205 1.00 86.56 207 VAL A CA 1
ATOM 1674 C C . VAL A 1 207 ? -17.314 2.307 7.585 1.00 86.56 207 VAL A C 1
ATOM 1676 O O . VAL A 1 207 ? -18.148 2.390 6.681 1.00 86.56 207 VAL A O 1
ATOM 1679 N N . LYS A 1 208 ? -16.906 1.138 8.096 1.00 90.19 208 LYS A N 1
ATOM 1680 C CA . LYS A 1 208 ? -17.447 -0.154 7.661 1.00 90.19 208 LYS A CA 1
ATOM 1681 C C . LYS A 1 208 ? -18.963 -0.201 7.824 1.00 90.19 208 LYS A C 1
ATOM 1683 O O . LYS A 1 208 ? -19.666 -0.391 6.836 1.00 90.19 208 LYS A O 1
ATOM 1688 N N . ARG A 1 209 ? -19.467 0.083 9.031 1.00 90.62 209 ARG A N 1
ATOM 1689 C CA . ARG A 1 209 ? -20.908 0.097 9.328 1.00 90.62 209 ARG A CA 1
ATOM 1690 C C . ARG A 1 209 ? -21.688 1.022 8.392 1.00 90.62 209 ARG A C 1
ATOM 1692 O O . ARG A 1 209 ? -22.701 0.606 7.840 1.00 90.62 209 ARG A O 1
ATOM 1699 N N . ARG A 1 210 ? -21.198 2.247 8.172 1.00 86.50 210 ARG A N 1
ATOM 1700 C CA . ARG A 1 210 ? -21.835 3.222 7.272 1.00 86.50 210 ARG A CA 1
ATOM 1701 C C . ARG A 1 210 ? -21.904 2.717 5.836 1.00 86.50 210 ARG A C 1
ATOM 1703 O O . ARG A 1 210 ? -22.934 2.851 5.185 1.00 86.50 210 ARG A O 1
ATOM 1710 N N . CYS A 1 211 ? -20.806 2.155 5.335 1.00 86.06 211 CYS A N 1
ATOM 1711 C CA . CYS A 1 211 ? -20.751 1.660 3.965 1.00 86.06 211 CYS A CA 1
ATOM 1712 C C . CYS A 1 211 ? -21.680 0.457 3.766 1.00 86.06 211 CYS A C 1
ATOM 1714 O O . CYS A 1 211 ? -22.356 0.388 2.744 1.00 86.06 211 CYS A O 1
ATOM 1716 N N . THR A 1 212 ? -21.753 -0.445 4.749 1.00 89.88 212 THR A N 1
ATOM 1717 C CA . THR A 1 212 ? -22.707 -1.560 4.752 1.00 89.88 212 THR A CA 1
ATOM 1718 C C . THR A 1 212 ? -24.148 -1.055 4.727 1.00 89.88 212 THR A C 1
ATOM 1720 O O . THR A 1 212 ? -24.869 -1.382 3.796 1.00 89.88 212 THR A O 1
ATOM 1723 N N . GLN A 1 213 ? -24.528 -0.150 5.638 1.00 87.56 213 GLN A N 1
ATOM 1724 C CA . GLN A 1 213 ? -25.877 0.438 5.659 1.00 87.56 213 GLN A CA 1
ATOM 1725 C C . GLN A 1 213 ? -26.242 1.160 4.355 1.00 87.56 213 GLN A C 1
ATOM 1727 O O . GLN A 1 213 ? -27.389 1.113 3.918 1.00 87.56 213 GLN A O 1
ATOM 1732 N N . TYR A 1 214 ? -25.276 1.831 3.719 1.00 84.88 214 TYR A N 1
ATOM 1733 C CA . TYR A 1 214 ? -25.510 2.473 2.430 1.00 84.88 214 TYR A CA 1
ATOM 1734 C C . TYR A 1 214 ? -25.827 1.455 1.334 1.00 84.88 214 TYR A C 1
ATOM 1736 O O . TYR A 1 214 ? -26.789 1.652 0.598 1.00 84.88 214 TYR A O 1
ATOM 1744 N N . VAL A 1 215 ? -25.021 0.395 1.207 1.00 86.50 215 VAL A N 1
ATOM 1745 C CA . VAL A 1 215 ? -25.233 -0.636 0.179 1.00 86.50 215 VAL A CA 1
ATOM 1746 C C . VAL A 1 215 ? -26.527 -1.401 0.445 1.00 86.50 215 VAL A C 1
ATOM 1748 O O . VAL A 1 215 ? -27.303 -1.591 -0.486 1.00 86.50 215 VAL A O 1
ATOM 1751 N N . ASP A 1 216 ? -26.820 -1.732 1.703 1.00 87.69 216 ASP A N 1
ATOM 1752 C CA . ASP A 1 216 ? -28.069 -2.400 2.084 1.00 87.69 216 ASP A CA 1
ATOM 1753 C C . ASP A 1 216 ? -29.302 -1.532 1.741 1.00 87.69 216 ASP A C 1
ATOM 1755 O O . ASP A 1 216 ? -30.337 -2.053 1.338 1.00 87.69 216 ASP A O 1
ATOM 1759 N N . GLY A 1 217 ? -29.198 -0.199 1.846 1.00 86.00 217 GLY A N 1
ATOM 1760 C CA . GLY A 1 217 ? -30.305 0.724 1.557 1.00 86.00 217 GLY A CA 1
ATOM 1761 C C . GLY A 1 217 ? -30.403 1.238 0.112 1.00 86.00 217 GLY A C 1
ATOM 1762 O O . GLY A 1 217 ? -31.469 1.696 -0.301 1.00 86.00 217 GLY A O 1
ATOM 1763 N N . LYS A 1 218 ? -29.308 1.242 -0.658 1.00 84.25 218 LYS A N 1
ATOM 1764 C CA . LYS A 1 218 ? -29.255 1.778 -2.038 1.00 84.25 218 LYS A CA 1
ATOM 1765 C C . LYS A 1 218 ? -28.982 0.722 -3.105 1.00 84.25 218 LYS A C 1
ATOM 1767 O O . LYS A 1 218 ? -29.051 1.051 -4.287 1.00 84.25 218 LYS A O 1
ATOM 1772 N N . GLY A 1 219 ? -28.705 -0.510 -2.697 1.00 84.81 219 GLY A N 1
ATOM 1773 C CA . GLY A 1 219 ? -28.285 -1.585 -3.579 1.00 84.81 219 GLY A CA 1
ATOM 1774 C C . GLY A 1 219 ? -26.803 -1.511 -3.940 1.00 84.81 219 GLY A C 1
ATOM 1775 O O . GLY A 1 219 ? -26.081 -0.555 -3.624 1.00 84.81 219 GLY A O 1
ATOM 1776 N N . LEU A 1 220 ? -26.344 -2.565 -4.612 1.00 86.56 220 LEU A N 1
ATOM 1777 C CA . LEU A 1 220 ? -24.973 -2.664 -5.090 1.00 86.56 220 LEU A CA 1
ATOM 1778 C C . LEU A 1 220 ? -24.720 -1.683 -6.246 1.00 86.56 220 LEU A C 1
ATOM 1780 O O . LEU A 1 220 ? -25.606 -1.437 -7.065 1.00 86.56 220 LEU A O 1
ATOM 1784 N N . PRO A 1 221 ? -23.507 -1.115 -6.342 1.00 79.75 221 PRO A N 1
ATOM 1785 C CA . PRO A 1 221 ? -23.103 -0.359 -7.517 1.00 79.75 221 PRO A CA 1
ATOM 1786 C C . PRO A 1 221 ? -23.123 -1.244 -8.763 1.00 79.75 221 PRO A C 1
ATOM 1788 O O . PRO A 1 221 ? -22.758 -2.416 -8.704 1.00 79.75 221 PRO A O 1
ATOM 1791 N N . GLU A 1 222 ? -23.449 -0.644 -9.903 1.00 78.12 222 GLU A N 1
ATOM 1792 C CA . GLU A 1 222 ? -23.435 -1.323 -11.197 1.00 78.12 222 GLU A CA 1
ATOM 1793 C C . GLU A 1 222 ? -22.083 -2.012 -11.466 1.00 78.12 222 GLU A C 1
ATOM 1795 O O . GLU A 1 222 ? -21.014 -1.403 -11.338 1.00 78.12 222 GLU A O 1
ATOM 1800 N N . GLY A 1 223 ? -22.146 -3.303 -11.807 1.00 81.06 223 GLY A N 1
ATOM 1801 C CA . GLY A 1 223 ? -20.990 -4.155 -12.092 1.00 81.06 223 GLY A CA 1
ATOM 1802 C C . GLY A 1 223 ? -20.286 -4.760 -10.871 1.00 81.06 223 GLY A C 1
ATOM 1803 O O . GLY A 1 223 ? -19.348 -5.532 -11.064 1.00 81.06 223 GLY A O 1
ATOM 1804 N N . LEU A 1 224 ? -20.691 -4.435 -9.636 1.00 84.75 224 LEU A N 1
ATOM 1805 C CA . LEU A 1 224 ? -20.197 -5.135 -8.447 1.00 84.75 224 LEU A CA 1
ATOM 1806 C C . LEU A 1 224 ? -21.095 -6.335 -8.135 1.00 84.75 224 LEU A C 1
ATOM 1808 O O . LEU A 1 224 ? -22.260 -6.169 -7.783 1.00 84.75 224 LEU A O 1
ATOM 1812 N N . GLU A 1 225 ? -20.525 -7.531 -8.220 1.00 88.56 225 GLU A N 1
ATOM 1813 C CA . GLU A 1 225 ? -21.210 -8.776 -7.874 1.00 88.56 225 GLU A CA 1
ATOM 1814 C C . GLU A 1 225 ? -21.482 -8.882 -6.368 1.00 88.56 225 GLU A C 1
ATOM 1816 O O . GLU A 1 225 ? -20.685 -8.433 -5.536 1.00 88.56 225 GLU A O 1
ATOM 1821 N N . ALA A 1 226 ? -22.612 -9.502 -6.021 1.00 89.12 226 ALA A N 1
ATOM 1822 C CA . ALA A 1 226 ? -23.046 -9.662 -4.637 1.00 89.12 226 ALA A CA 1
ATOM 1823 C C . ALA A 1 226 ? -22.079 -10.523 -3.817 1.00 89.12 226 ALA A C 1
ATOM 1825 O O . ALA A 1 226 ? -21.728 -10.142 -2.702 1.00 89.12 226 ALA A O 1
ATOM 1826 N N . GLU A 1 227 ? -21.582 -11.619 -4.395 1.00 90.25 227 GLU A N 1
ATOM 1827 C CA . GLU A 1 227 ? -20.594 -12.496 -3.757 1.00 90.25 227 GLU A CA 1
ATOM 1828 C C . GLU A 1 227 ? -19.341 -11.712 -3.366 1.00 90.25 227 GLU A C 1
ATOM 1830 O O . GLU A 1 227 ? -18.919 -11.717 -2.209 1.00 90.25 227 GLU A O 1
ATOM 1835 N N . ARG A 1 228 ? -18.813 -10.913 -4.301 1.00 88.19 228 ARG A N 1
ATOM 1836 C CA . ARG A 1 228 ? -17.628 -10.092 -4.050 1.00 88.19 228 ARG A CA 1
ATOM 1837 C C . ARG A 1 228 ? -17.855 -9.035 -2.969 1.00 88.19 228 ARG A C 1
ATOM 1839 O O . ARG A 1 228 ? -16.921 -8.677 -2.247 1.00 88.19 228 ARG A O 1
ATOM 1846 N N . TRP A 1 229 ? -19.061 -8.482 -2.872 1.00 92.00 229 TRP A N 1
ATOM 1847 C CA . TRP A 1 229 ? -19.397 -7.552 -1.798 1.00 92.00 229 TRP A CA 1
ATOM 1848 C C . TRP A 1 229 ? -19.464 -8.24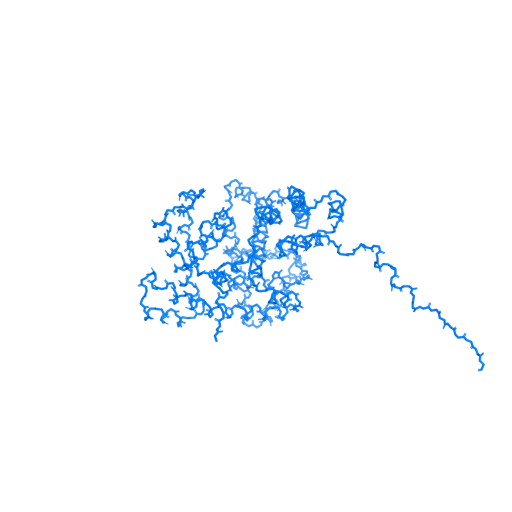6 -0.437 1.00 92.00 229 TRP A C 1
ATOM 1850 O O . TRP A 1 229 ? -18.917 -7.712 0.530 1.00 92.00 229 TRP A O 1
ATOM 1860 N N . GLU A 1 230 ? -20.077 -9.427 -0.361 1.00 92.25 230 GLU A N 1
ATOM 1861 C CA . GLU A 1 230 ? -20.172 -10.198 0.881 1.00 92.25 230 GLU A CA 1
ATOM 1862 C C . GLU A 1 230 ? -18.794 -10.652 1.379 1.00 92.25 230 GLU A C 1
ATOM 1864 O O . GLU A 1 230 ? -18.493 -10.480 2.562 1.00 92.25 230 GLU A O 1
ATOM 1869 N N . GLU A 1 231 ? -17.895 -11.079 0.486 1.00 90.25 231 GLU A N 1
ATOM 1870 C CA . GLU A 1 231 ? -16.488 -11.336 0.830 1.00 90.25 231 GLU A CA 1
ATOM 1871 C C . GLU A 1 231 ? -15.835 -10.119 1.495 1.00 90.25 231 GLU A C 1
ATOM 1873 O O . GLU A 1 231 ? -15.235 -10.212 2.568 1.00 90.25 231 GLU A O 1
ATOM 1878 N N . VAL A 1 232 ? -15.973 -8.940 0.877 1.00 89.62 232 VAL A N 1
ATOM 1879 C CA . VAL A 1 232 ? -15.373 -7.709 1.403 1.00 89.62 232 VAL A CA 1
ATOM 1880 C C . VAL A 1 232 ? -16.009 -7.319 2.733 1.00 89.62 232 VAL A C 1
ATOM 1882 O O . VAL A 1 232 ? -15.294 -6.937 3.658 1.00 89.62 232 VAL A O 1
ATOM 1885 N N . LYS A 1 233 ? -17.330 -7.447 2.870 1.00 92.00 233 LYS A N 1
ATOM 1886 C CA . LYS A 1 233 ? -18.089 -7.140 4.089 1.00 92.00 233 LYS A CA 1
ATOM 1887 C C . LYS A 1 233 ? -17.675 -8.011 5.277 1.00 92.00 233 LYS A C 1
ATOM 1889 O O . LYS A 1 233 ? -17.749 -7.532 6.410 1.00 92.00 233 LYS A O 1
ATOM 1894 N N . GLN A 1 234 ? -17.184 -9.229 5.059 1.00 92.31 234 GLN A N 1
ATOM 1895 C CA . GLN A 1 234 ? -16.697 -10.104 6.132 1.00 92.31 234 GLN A CA 1
ATOM 1896 C C . GLN A 1 234 ? -15.298 -9.731 6.652 1.00 92.31 234 GLN A C 1
ATOM 1898 O O . GLN A 1 234 ? -14.949 -10.097 7.773 1.00 92.31 234 GLN A O 1
ATOM 1903 N N . LEU A 1 235 ? -14.527 -8.924 5.914 1.00 88.56 235 LEU A N 1
ATOM 1904 C CA . LEU A 1 235 ? -13.175 -8.526 6.319 1.00 88.56 235 LEU A CA 1
ATOM 1905 C C . LEU A 1 235 ? -13.154 -7.703 7.624 1.00 88.56 235 LEU A C 1
ATOM 1907 O O . LEU A 1 235 ? -14.068 -6.905 7.864 1.00 88.56 235 LEU A O 1
ATOM 1911 N N . PRO A 1 236 ? -12.097 -7.802 8.451 1.00 87.94 236 PRO A N 1
ATOM 1912 C CA . PRO A 1 236 ? -11.858 -6.885 9.570 1.00 87.94 236 PRO A CA 1
ATOM 1913 C C . PRO A 1 236 ? -11.918 -5.400 9.148 1.00 87.94 236 PRO A C 1
ATOM 1915 O O . PRO A 1 236 ? -11.692 -5.097 7.980 1.00 87.94 236 PRO A O 1
ATOM 1918 N N . PRO A 1 237 ? -12.248 -4.439 10.035 1.00 86.44 237 PRO A N 1
ATOM 1919 C CA . PRO A 1 237 ? -12.504 -3.044 9.638 1.00 86.44 237 PRO A CA 1
ATOM 1920 C C . PRO A 1 237 ? -11.384 -2.341 8.850 1.00 86.44 237 PRO A C 1
ATOM 1922 O O . PRO A 1 237 ? -11.659 -1.537 7.958 1.00 86.44 237 PRO A O 1
ATOM 1925 N N . ASP A 1 238 ? -10.132 -2.629 9.174 1.00 79.75 238 ASP A N 1
ATOM 1926 C CA . ASP A 1 238 ? -8.936 -2.137 8.493 1.00 79.75 238 ASP A CA 1
ATOM 1927 C C . ASP A 1 238 ? -8.764 -2.762 7.100 1.00 79.75 238 ASP A C 1
ATOM 1929 O O . ASP A 1 238 ? -8.604 -2.036 6.112 1.00 79.75 238 ASP A O 1
ATOM 1933 N N . GLU A 1 239 ? -8.894 -4.087 6.995 1.00 81.94 239 GLU A N 1
ATOM 1934 C CA . GLU A 1 239 ? -8.862 -4.815 5.722 1.00 81.94 239 GLU A CA 1
ATOM 1935 C C . GLU A 1 239 ? -10.040 -4.429 4.816 1.00 81.94 239 GLU A C 1
ATOM 1937 O O . GLU A 1 239 ? -9.848 -4.162 3.627 1.00 81.94 239 GLU A O 1
ATOM 1942 N N . PHE A 1 240 ? -11.241 -4.305 5.387 1.00 87.44 240 PHE A N 1
ATOM 1943 C CA . PHE A 1 240 ? -12.449 -3.820 4.722 1.00 87.44 240 PHE A CA 1
ATOM 1944 C C . PHE A 1 240 ? -12.201 -2.456 4.092 1.00 87.44 240 PHE A C 1
ATOM 1946 O O . PHE A 1 240 ? -12.519 -2.235 2.925 1.00 87.44 240 PHE A O 1
ATOM 1953 N N . TYR A 1 241 ? -11.619 -1.523 4.845 1.00 83.19 241 TYR A N 1
ATOM 1954 C CA . TYR A 1 241 ? -11.393 -0.175 4.348 1.00 83.19 241 TYR A CA 1
ATOM 1955 C C . TYR A 1 241 ? -10.385 -0.164 3.182 1.00 83.19 241 TYR A C 1
ATOM 1957 O O . TYR A 1 241 ? -10.595 0.543 2.191 1.00 83.19 241 TYR A O 1
ATOM 1965 N N . LEU A 1 242 ? -9.320 -0.971 3.243 1.00 77.12 242 LEU A N 1
ATOM 1966 C CA . LEU A 1 242 ? -8.373 -1.125 2.131 1.00 77.12 242 LEU A CA 1
ATOM 1967 C C . LEU A 1 242 ? -9.028 -1.760 0.898 1.00 77.12 242 LEU A C 1
ATOM 1969 O O . LEU A 1 242 ? -8.871 -1.251 -0.218 1.00 77.12 242 LEU A O 1
ATOM 1973 N N . ALA A 1 243 ? -9.804 -2.827 1.091 1.00 81.50 243 ALA A N 1
ATOM 1974 C CA . ALA A 1 243 ? -10.576 -3.462 0.031 1.00 81.50 243 ALA A CA 1
ATOM 1975 C C . ALA A 1 243 ? -11.570 -2.473 -0.597 1.00 81.50 243 ALA A C 1
ATOM 1977 O O . ALA A 1 243 ? -11.653 -2.372 -1.821 1.00 81.50 243 ALA A O 1
ATOM 1978 N N . LEU A 1 244 ? -12.233 -1.651 0.218 1.00 82.75 244 LEU A N 1
ATOM 1979 C CA . LEU A 1 244 ? -13.138 -0.600 -0.229 1.00 82.75 244 LEU A CA 1
ATOM 1980 C C . LEU A 1 244 ? -12.417 0.474 -1.056 1.00 82.75 244 LEU A C 1
ATOM 1982 O O . LEU A 1 244 ? -12.947 0.922 -2.074 1.00 82.75 244 LEU A O 1
ATOM 1986 N N . LEU A 1 245 ? -11.199 0.883 -0.680 1.00 75.50 245 LEU A N 1
ATOM 1987 C CA . LEU A 1 245 ? -10.394 1.798 -1.500 1.00 75.50 245 LEU A CA 1
ATOM 1988 C C . LEU A 1 245 ? -10.079 1.208 -2.882 1.00 75.50 245 LEU A C 1
ATOM 1990 O O . LEU A 1 245 ? -10.132 1.937 -3.878 1.00 75.50 245 LEU A O 1
ATOM 1994 N N . ASN A 1 246 ? -9.791 -0.092 -2.955 1.00 74.75 246 ASN A N 1
ATOM 1995 C CA . ASN A 1 246 ? -9.570 -0.792 -4.220 1.00 74.75 246 ASN A CA 1
ATOM 1996 C C . ASN A 1 246 ? -10.868 -0.921 -5.032 1.00 74.75 246 ASN A C 1
ATOM 1998 O O . ASN A 1 246 ? -10.869 -0.630 -6.230 1.00 74.75 246 ASN A O 1
ATOM 2002 N N . LEU A 1 247 ? -11.986 -1.280 -4.393 1.00 79.56 247 LEU A N 1
ATOM 2003 C CA . LEU A 1 247 ? -13.294 -1.353 -5.045 1.00 79.56 247 LEU A CA 1
ATOM 2004 C C . LEU A 1 247 ? -13.707 0.000 -5.620 1.00 79.56 247 LEU A C 1
ATOM 2006 O O . LEU A 1 247 ? -14.137 0.052 -6.763 1.00 79.56 247 LEU A O 1
ATOM 2010 N N . ARG A 1 248 ? -13.475 1.114 -4.916 1.00 76.12 248 ARG A N 1
ATOM 2011 C CA . ARG A 1 248 ? -13.749 2.472 -5.430 1.00 76.12 248 ARG A CA 1
ATOM 2012 C C . ARG A 1 248 ? -13.015 2.803 -6.730 1.00 76.12 248 ARG A C 1
ATOM 2014 O O . ARG A 1 248 ? -13.490 3.645 -7.489 1.00 76.12 248 ARG A O 1
ATOM 2021 N N . ARG A 1 249 ? -11.855 2.185 -6.988 1.00 67.75 249 ARG A N 1
ATOM 2022 C CA . ARG A 1 249 ? -11.110 2.354 -8.248 1.00 67.75 249 ARG A CA 1
ATOM 2023 C C . ARG A 1 249 ? -11.823 1.671 -9.413 1.00 67.75 249 ARG A C 1
ATOM 2025 O O . ARG A 1 249 ? -11.795 2.199 -10.523 1.00 67.75 249 ARG A O 1
ATOM 2032 N N . LYS A 1 250 ? -12.416 0.502 -9.158 1.00 70.31 250 LYS A N 1
ATOM 2033 C CA . LYS A 1 250 ? -13.150 -0.292 -10.150 1.00 70.31 250 LYS A CA 1
ATOM 2034 C C . LYS A 1 250 ? -14.593 0.203 -10.315 1.00 70.31 250 LYS A C 1
ATOM 2036 O O . LYS A 1 250 ? -15.066 0.297 -11.439 1.00 70.31 250 LYS A O 1
ATOM 2041 N N . PHE A 1 251 ? -15.221 0.627 -9.219 1.00 75.50 251 PHE A N 1
ATOM 2042 C CA . PHE A 1 251 ? -16.629 1.009 -9.112 1.00 75.50 251 PHE A CA 1
ATOM 2043 C C . PHE A 1 251 ? -16.771 2.392 -8.448 1.00 75.50 251 PHE A C 1
ATOM 2045 O O . PHE A 1 251 ? -16.946 2.500 -7.228 1.00 75.50 251 PHE A O 1
ATOM 2052 N N . PRO A 1 252 ? -16.706 3.490 -9.226 1.00 67.50 252 PRO A N 1
ATOM 2053 C CA . PRO A 1 252 ? -16.777 4.852 -8.693 1.00 67.50 252 PRO A CA 1
ATOM 2054 C C . PRO A 1 252 ? -18.070 5.167 -7.924 1.00 67.50 252 PRO A C 1
ATOM 2056 O O . PRO A 1 252 ? -18.065 6.071 -7.086 1.00 67.50 252 PRO A O 1
ATOM 2059 N N . GLY A 1 253 ? -19.159 4.422 -8.161 1.00 65.81 253 GLY A N 1
ATOM 2060 C CA . GLY A 1 253 ? -20.425 4.546 -7.427 1.00 65.81 253 GLY A CA 1
ATOM 2061 C C . GLY A 1 253 ? -20.261 4.413 -5.907 1.00 65.81 253 GLY A C 1
ATOM 2062 O O . GLY A 1 253 ? -20.832 5.210 -5.164 1.00 65.81 253 GLY A O 1
ATOM 2063 N N . LEU A 1 254 ? -19.364 3.533 -5.439 1.00 69.94 254 LEU A N 1
ATOM 2064 C CA . LEU A 1 254 ? -19.043 3.366 -4.009 1.00 69.94 254 LEU A CA 1
ATOM 2065 C C . LEU A 1 254 ? -18.415 4.607 -3.373 1.00 69.94 254 LEU A C 1
ATOM 2067 O O . LEU A 1 254 ? -18.475 4.790 -2.160 1.00 69.94 254 LEU A O 1
ATOM 2071 N N . ALA A 1 255 ? -17.799 5.495 -4.160 1.00 66.19 255 ALA A N 1
ATOM 2072 C CA . ALA A 1 255 ? -17.251 6.730 -3.611 1.00 66.19 255 ALA A CA 1
ATOM 2073 C C . ALA A 1 255 ? -18.353 7.663 -3.082 1.00 66.19 255 ALA A C 1
ATOM 2075 O O . ALA A 1 255 ? -18.085 8.438 -2.166 1.00 66.19 255 ALA A O 1
ATOM 2076 N N . ARG A 1 256 ? -19.572 7.581 -3.636 1.00 63.47 256 ARG A N 1
ATOM 2077 C CA . ARG A 1 256 ? -20.725 8.377 -3.192 1.00 63.47 256 ARG A CA 1
ATOM 2078 C C . ARG A 1 256 ? -21.261 7.902 -1.840 1.00 63.47 256 ARG A C 1
ATOM 2080 O O . ARG A 1 256 ? -21.672 8.741 -1.056 1.00 63.47 256 ARG A O 1
ATOM 2087 N N . ALA A 1 257 ? -21.167 6.603 -1.549 1.00 58.44 257 ALA A N 1
ATOM 2088 C CA . ALA A 1 257 ? -21.572 6.000 -0.275 1.00 58.44 257 ALA A CA 1
ATOM 2089 C C . ALA A 1 257 ? -20.838 6.583 0.939 1.00 58.44 257 ALA A C 1
ATOM 2091 O O . ALA A 1 257 ? -21.401 6.742 2.018 1.00 58.44 257 ALA A O 1
ATOM 2092 N N . MET A 1 258 ? -19.554 6.895 0.755 1.00 59.28 258 MET A N 1
ATOM 2093 C CA . MET A 1 258 ? -18.701 7.369 1.840 1.00 59.28 258 MET A CA 1
ATOM 2094 C C . MET A 1 258 ? -18.726 8.884 2.013 1.00 59.28 258 MET A C 1
ATOM 2096 O O . MET A 1 258 ? -18.472 9.373 3.111 1.00 59.28 258 MET A O 1
ATOM 2100 N N . ASN A 1 259 ? -19.008 9.633 0.949 1.00 60.44 259 ASN A N 1
ATOM 2101 C CA . ASN A 1 259 ? -19.059 11.084 1.018 1.00 60.44 259 ASN A CA 1
ATOM 2102 C C . ASN A 1 259 ? -20.441 11.508 1.535 1.00 60.44 259 ASN A C 1
ATOM 2104 O O . ASN A 1 259 ? -21.447 11.279 0.865 1.00 60.44 259 ASN A O 1
ATOM 2108 N N . SER A 1 260 ? -20.495 12.169 2.695 1.00 45.16 260 SER A N 1
ATOM 2109 C CA . SER A 1 260 ? -21.672 12.955 3.091 1.00 45.16 260 SER A CA 1
ATOM 2110 C C . SER A 1 260 ? -22.034 13.903 1.938 1.00 45.16 260 SER A C 1
ATOM 2112 O O . SER A 1 260 ? -21.119 14.373 1.257 1.00 45.16 260 SER A O 1
ATOM 2114 N N . LYS A 1 261 ? -23.341 14.109 1.689 1.00 44.03 261 LYS A N 1
ATOM 2115 C CA . LYS A 1 261 ? -23.923 14.871 0.559 1.00 44.03 261 LYS A CA 1
ATOM 2116 C C . LYS A 1 261 ? -22.949 15.903 -0.041 1.00 44.03 261 LYS A C 1
ATOM 2118 O O . LYS A 1 261 ? -22.439 16.736 0.713 1.00 44.03 261 LYS A O 1
ATOM 2123 N N . PRO A 1 262 ? -22.708 15.897 -1.368 1.00 37.62 262 PRO A N 1
ATOM 2124 C CA . PRO A 1 262 ? -21.909 16.947 -1.980 1.00 37.62 262 PRO A CA 1
ATOM 2125 C C . PRO A 1 262 ? -22.608 18.279 -1.699 1.00 37.62 262 PRO A C 1
ATOM 2127 O O . PRO A 1 262 ? -23.753 18.475 -2.096 1.00 37.62 262 PRO A O 1
ATOM 2130 N N . GLY A 1 263 ? -21.943 19.168 -0.961 1.00 36.56 263 GLY A N 1
ATOM 2131 C CA . GLY A 1 263 ? -22.370 20.559 -0.901 1.00 36.56 263 GLY A CA 1
ATOM 2132 C C . GLY A 1 263 ? -22.333 21.165 -2.311 1.00 36.56 263 GLY A C 1
ATOM 2133 O O . GLY A 1 263 ? -21.568 20.670 -3.149 1.00 36.56 263 GLY A O 1
ATOM 2134 N N . PRO A 1 264 ? -23.122 22.218 -2.575 1.00 34.56 264 PRO A N 1
ATOM 2135 C CA . PRO A 1 264 ? -23.192 22.877 -3.884 1.00 34.56 264 PRO A CA 1
ATOM 2136 C C . PRO A 1 264 ? -21.820 23.347 -4.411 1.00 34.56 264 PRO A C 1
ATOM 2138 O O . PRO A 1 264 ? -21.624 23.412 -5.616 1.00 34.56 264 PRO A O 1
ATOM 2141 N N . ASP A 1 265 ? -20.819 23.509 -3.538 1.00 38.28 265 ASP A N 1
ATOM 2142 C CA . ASP A 1 265 ? -19.453 23.917 -3.908 1.00 38.28 265 ASP A CA 1
ATOM 2143 C C . ASP A 1 265 ? -18.477 22.742 -4.165 1.00 38.28 265 ASP A C 1
ATOM 2145 O O . ASP A 1 265 ? -17.270 22.932 -4.360 1.00 38.28 265 ASP A O 1
ATOM 2149 N N . SER A 1 266 ? -18.959 21.491 -4.178 1.00 38.19 266 SER A N 1
ATOM 2150 C CA . SER A 1 266 ? -18.137 20.301 -4.472 1.00 38.19 266 SER A CA 1
ATOM 2151 C C . SER A 1 266 ? -17.731 20.181 -5.953 1.00 38.19 266 SER A C 1
ATOM 2153 O O . SER A 1 266 ? -17.056 19.212 -6.325 1.00 38.19 266 SER A O 1
ATOM 2155 N N . GLU A 1 267 ? -18.075 21.152 -6.800 1.00 33.75 267 GLU A N 1
ATOM 2156 C CA . GLU A 1 267 ? -17.552 21.270 -8.168 1.00 33.75 267 GLU A CA 1
ATOM 2157 C C . GLU A 1 267 ? -16.040 21.557 -8.203 1.00 33.75 267 GLU A C 1
ATOM 2159 O O . GLU A 1 267 ? -15.376 21.286 -9.200 1.00 33.75 267 GLU A O 1
ATOM 2164 N N . GLY A 1 268 ? -15.441 21.956 -7.075 1.00 37.06 268 GLY A N 1
ATOM 2165 C CA . GLY A 1 268 ? -13.986 22.035 -6.908 1.00 37.06 268 GLY A CA 1
ATOM 2166 C C . GLY A 1 268 ? -13.272 20.683 -6.738 1.00 37.06 268 GLY A C 1
ATOM 2167 O O . GLY A 1 268 ? -12.095 20.659 -6.365 1.00 37.06 268 GLY A O 1
ATOM 2168 N N . SER A 1 269 ? -13.954 19.545 -6.938 1.00 37.75 269 SER A N 1
ATOM 2169 C CA . SER A 1 269 ? -13.336 18.221 -6.810 1.00 37.75 269 SER A CA 1
ATOM 2170 C C . SER A 1 269 ? -12.193 18.082 -7.817 1.00 37.75 269 SER A C 1
ATOM 2172 O O . SER A 1 269 ? -12.406 18.236 -9.017 1.00 37.75 269 SER A O 1
ATOM 2174 N N . ALA A 1 270 ? -10.983 17.831 -7.304 1.00 44.19 270 ALA A N 1
ATOM 2175 C CA . ALA A 1 270 ? -9.753 17.550 -8.041 1.00 44.19 270 ALA A CA 1
ATOM 2176 C C . ALA A 1 270 ? -10.031 17.038 -9.460 1.00 44.19 270 ALA A C 1
ATOM 2178 O O . ALA A 1 270 ? -10.636 15.971 -9.578 1.00 44.19 270 ALA A O 1
ATOM 2179 N N . ARG A 1 271 ? -9.621 17.815 -10.483 1.00 51.91 271 ARG A N 1
ATOM 2180 C CA . ARG A 1 271 ? -9.796 17.543 -11.925 1.00 51.91 271 ARG A CA 1
ATOM 2181 C C . ARG A 1 271 ? -9.957 16.048 -12.159 1.00 51.91 271 ARG A C 1
ATOM 2183 O O . ARG A 1 271 ? -8.968 15.310 -12.123 1.00 51.91 271 ARG A O 1
ATOM 2190 N N . ARG A 1 272 ? -11.205 15.586 -12.302 1.00 63.66 272 ARG A N 1
ATOM 2191 C CA . ARG A 1 272 ? -11.461 14.171 -12.560 1.00 63.66 272 ARG A CA 1
ATOM 2192 C C . ARG A 1 272 ? -10.709 13.848 -13.834 1.00 63.66 272 ARG A C 1
ATOM 2194 O O . ARG A 1 272 ? -10.972 14.451 -14.869 1.00 63.66 272 ARG A O 1
ATOM 2201 N N . LEU A 1 273 ? -9.728 12.956 -13.727 1.00 69.81 273 LEU A N 1
ATOM 2202 C CA . LEU A 1 273 ? -9.006 12.520 -14.904 1.00 69.81 273 LEU A CA 1
ATOM 2203 C C . LEU A 1 273 ? -10.021 11.971 -15.903 1.00 69.81 273 LEU A C 1
ATOM 2205 O O . LEU A 1 273 ? -10.902 11.200 -15.499 1.00 69.81 273 LEU A O 1
ATOM 2209 N N . SER A 1 274 ? -9.872 12.340 -17.175 1.00 79.56 274 SER A N 1
ATOM 2210 C CA . SER A 1 274 ? -10.650 11.724 -18.244 1.00 79.56 274 SER A CA 1
ATOM 2211 C C . SER A 1 274 ? -10.479 10.197 -18.196 1.00 79.56 274 SER A C 1
ATOM 2213 O O . SER A 1 274 ? -9.451 9.705 -17.701 1.00 79.56 274 SER A O 1
ATOM 2215 N N . PRO A 1 275 ? -11.461 9.418 -18.675 1.00 80.50 275 PRO A N 1
ATOM 2216 C CA . PRO A 1 275 ? -11.345 7.963 -18.752 1.00 80.50 275 PRO A CA 1
ATOM 2217 C C . PRO A 1 275 ? -10.032 7.502 -19.410 1.00 80.50 275 PRO A C 1
ATOM 2219 O O . PRO A 1 275 ? -9.399 6.557 -18.938 1.00 80.50 275 PRO A O 1
ATOM 2222 N N . GLU A 1 276 ? -9.566 8.213 -20.437 1.00 82.31 276 GLU A N 1
ATOM 2223 C CA . GLU A 1 276 ? -8.290 7.998 -21.132 1.00 82.31 276 GLU A CA 1
ATOM 2224 C C . GLU A 1 276 ? -7.089 8.165 -20.188 1.00 82.31 276 GLU A C 1
ATOM 2226 O O . GLU A 1 276 ? -6.246 7.273 -20.086 1.00 82.31 276 GLU A O 1
ATOM 2231 N N . MET A 1 277 ? -7.018 9.263 -19.431 1.00 83.88 277 MET A N 1
ATOM 2232 C CA . MET A 1 277 ? -5.934 9.484 -18.468 1.00 83.88 277 MET A CA 1
ATOM 2233 C C . MET A 1 277 ? -5.981 8.495 -17.301 1.00 83.88 277 MET A C 1
ATOM 2235 O O . MET A 1 277 ? -4.941 8.112 -16.760 1.00 83.88 277 MET A O 1
ATOM 2239 N N . GLN A 1 278 ? -7.172 8.034 -16.911 1.00 82.88 278 GLN A N 1
ATOM 2240 C CA . GLN A 1 278 ? -7.285 6.943 -15.946 1.00 82.88 278 GLN A CA 1
ATOM 2241 C C . GLN A 1 278 ? -6.702 5.642 -16.503 1.00 82.88 278 GLN A C 1
ATOM 2243 O O . GLN A 1 278 ? -6.079 4.903 -15.742 1.00 82.88 278 GLN A O 1
ATOM 2248 N N . ARG A 1 279 ? -6.840 5.367 -17.807 1.00 84.62 279 ARG A N 1
ATOM 2249 C CA . ARG A 1 279 ? -6.181 4.220 -18.455 1.00 84.62 279 ARG A CA 1
ATOM 2250 C C . ARG A 1 279 ? -4.659 4.358 -18.425 1.00 84.62 279 ARG A C 1
ATOM 2252 O O . ARG A 1 279 ? -3.998 3.413 -18.004 1.00 84.62 279 ARG A O 1
ATOM 2259 N N . VAL A 1 280 ? -4.112 5.534 -18.753 1.00 87.00 280 VAL A N 1
ATOM 2260 C CA . VAL A 1 280 ? -2.662 5.813 -18.636 1.00 87.00 280 VAL A CA 1
ATOM 2261 C C . VAL A 1 280 ? -2.176 5.585 -17.202 1.00 87.00 280 VAL A C 1
ATOM 2263 O O . VAL A 1 280 ? -1.181 4.899 -16.974 1.00 87.00 280 VAL A O 1
ATOM 2266 N N . ARG A 1 281 ? -2.925 6.078 -16.209 1.00 85.19 281 ARG A N 1
ATOM 2267 C CA . ARG A 1 281 ? -2.621 5.845 -14.792 1.00 85.19 281 ARG A CA 1
ATOM 2268 C C . ARG A 1 281 ? -2.620 4.357 -14.435 1.00 85.19 281 ARG A C 1
ATOM 2270 O O . ARG A 1 281 ? -1.688 3.895 -13.784 1.00 85.19 281 ARG A O 1
ATOM 2277 N N . ARG A 1 282 ? -3.645 3.605 -14.850 1.00 82.88 282 ARG A N 1
ATOM 2278 C CA . ARG A 1 282 ? -3.722 2.157 -14.591 1.00 82.88 282 ARG A CA 1
ATOM 2279 C C . ARG A 1 282 ? -2.542 1.420 -15.219 1.00 82.88 282 ARG A C 1
ATOM 2281 O O . ARG A 1 282 ? -1.958 0.571 -14.558 1.00 82.88 282 ARG A O 1
ATOM 2288 N N . ALA A 1 283 ? -2.158 1.794 -16.437 1.00 85.62 283 ALA A N 1
ATOM 2289 C CA . ALA A 1 283 ? -1.013 1.224 -17.135 1.00 85.62 283 ALA A CA 1
ATOM 2290 C C . ALA A 1 283 ? 0.311 1.472 -16.394 1.00 85.62 283 ALA A C 1
ATOM 2292 O O . ALA A 1 283 ? 1.106 0.545 -16.245 1.00 85.62 283 ALA A O 1
ATOM 2293 N N . MET A 1 284 ? 0.514 2.683 -15.857 1.00 83.00 284 MET A N 1
ATOM 2294 C CA . MET A 1 284 ? 1.672 2.982 -15.008 1.00 83.00 284 MET A CA 1
ATOM 2295 C C . MET A 1 284 ? 1.678 2.173 -13.712 1.00 83.00 284 MET A C 1
ATOM 2297 O O . MET A 1 284 ? 2.746 1.816 -13.239 1.00 83.00 284 MET A O 1
ATOM 2301 N N . GLU A 1 285 ? 0.519 1.903 -13.116 1.00 76.50 285 GLU A N 1
ATOM 2302 C CA . GLU A 1 285 ? 0.396 1.193 -11.834 1.00 76.50 285 GLU A CA 1
ATOM 2303 C C . GLU A 1 285 ? 0.410 -0.339 -11.984 1.00 76.50 285 GLU A C 1
ATOM 2305 O O . GLU A 1 285 ? 0.518 -1.043 -10.990 1.00 76.50 285 GLU A O 1
ATOM 2310 N N . ALA A 1 286 ? 0.335 -0.877 -13.203 1.00 69.94 286 ALA A N 1
ATOM 2311 C CA . ALA A 1 286 ? 0.247 -2.320 -13.440 1.00 69.94 286 ALA A CA 1
ATOM 2312 C C . ALA A 1 286 ? 1.501 -3.113 -13.013 1.00 69.94 286 ALA A C 1
ATOM 2314 O O . ALA A 1 286 ? 1.387 -4.279 -12.680 1.00 69.94 286 ALA A O 1
ATOM 2315 N N . HIS A 1 287 ? 2.687 -2.493 -12.926 1.00 66.62 287 HIS A N 1
ATOM 2316 C CA . HIS A 1 287 ? 3.907 -3.150 -12.400 1.00 66.62 287 HIS A CA 1
ATOM 2317 C C . HIS A 1 287 ? 3.822 -3.523 -10.901 1.00 66.62 287 HIS A C 1
ATOM 2319 O O . HIS A 1 287 ? 4.764 -4.064 -10.317 1.00 66.62 287 HIS A O 1
ATOM 2325 N N . LEU A 1 288 ? 2.722 -3.145 -10.249 1.00 68.75 288 LEU A N 1
ATOM 2326 C CA . LEU A 1 288 ? 2.416 -3.446 -8.856 1.00 68.75 288 LEU A CA 1
ATOM 2327 C C . LEU A 1 288 ? 1.564 -4.704 -8.715 1.00 68.75 288 LEU A C 1
ATOM 2329 O O . LEU A 1 288 ? 1.237 -5.062 -7.588 1.00 68.75 288 LEU A O 1
ATOM 2333 N N . ASP A 1 289 ? 1.207 -5.340 -9.831 1.00 81.38 289 ASP A N 1
ATOM 2334 C CA . ASP A 1 289 ? 0.464 -6.588 -9.850 1.00 81.38 289 ASP A CA 1
ATOM 2335 C C . ASP A 1 289 ? 1.305 -7.719 -9.224 1.00 81.38 289 ASP A C 1
ATOM 2337 O O . ASP A 1 289 ? 2.404 -8.015 -9.716 1.00 81.38 289 ASP A O 1
ATOM 2341 N N . PRO A 1 290 ? 0.839 -8.332 -8.119 1.00 85.19 290 PRO A N 1
ATOM 2342 C CA . PRO A 1 290 ? 1.476 -9.503 -7.530 1.00 85.19 290 PRO A CA 1
ATOM 2343 C C . PRO A 1 290 ? 1.686 -10.634 -8.544 1.00 85.19 290 PRO A C 1
ATOM 2345 O O . PRO A 1 290 ? 2.753 -11.249 -8.544 1.00 85.19 290 PRO A O 1
ATOM 2348 N N . THR A 1 291 ? 0.733 -10.850 -9.454 1.00 87.25 291 THR A N 1
ATOM 2349 C CA . THR A 1 291 ? 0.773 -11.932 -10.446 1.00 87.25 291 THR A CA 1
ATOM 2350 C C . THR A 1 291 ? 1.957 -11.778 -11.404 1.00 87.25 291 THR A C 1
ATOM 2352 O O . THR A 1 291 ? 2.742 -12.709 -11.571 1.00 87.25 291 THR A O 1
ATOM 2355 N N . GLU A 1 292 ? 2.198 -10.580 -11.950 1.00 88.56 292 GLU A N 1
ATOM 2356 C CA . GLU A 1 292 ? 3.367 -10.334 -12.816 1.00 88.56 292 GLU A CA 1
ATOM 2357 C C . GLU A 1 292 ? 4.697 -10.531 -12.076 1.00 88.56 292 GLU A C 1
ATOM 2359 O O . GLU A 1 292 ? 5.705 -10.919 -12.671 1.00 88.56 292 GLU A O 1
ATOM 2364 N N . ARG A 1 293 ? 4.729 -10.260 -10.766 1.00 90.38 293 ARG A N 1
ATOM 2365 C CA . ARG A 1 293 ? 5.933 -10.490 -9.963 1.00 90.38 293 ARG A CA 1
ATOM 2366 C C . ARG A 1 293 ? 6.173 -11.990 -9.752 1.00 90.38 293 ARG A C 1
ATOM 2368 O O . ARG A 1 293 ? 7.323 -12.420 -9.837 1.00 90.38 293 ARG A O 1
ATOM 2375 N N . LEU A 1 294 ? 5.111 -12.771 -9.545 1.00 91.06 294 LEU A N 1
ATOM 2376 C CA . LEU A 1 294 ? 5.157 -14.237 -9.475 1.00 91.06 294 LEU A CA 1
ATOM 2377 C C . LEU A 1 294 ? 5.571 -14.873 -10.808 1.00 91.06 294 LEU A C 1
ATOM 2379 O O . LEU A 1 294 ? 6.330 -15.842 -10.819 1.00 91.06 294 LEU A O 1
ATOM 2383 N N . GLU A 1 295 ? 5.150 -14.303 -11.942 1.00 91.25 295 GLU A N 1
ATOM 2384 C CA . GLU A 1 295 ? 5.594 -14.741 -13.273 1.00 91.25 295 GLU A CA 1
ATOM 2385 C C . GLU A 1 295 ? 7.111 -14.746 -13.437 1.00 91.25 295 GLU A C 1
ATOM 2387 O O . GLU A 1 295 ? 7.666 -15.585 -14.146 1.00 91.25 295 GLU A O 1
ATOM 2392 N N . LEU A 1 296 ? 7.767 -13.821 -12.746 1.00 91.75 296 LEU A N 1
ATOM 2393 C CA . LEU A 1 296 ? 9.196 -13.570 -12.797 1.00 91.75 296 LEU A CA 1
ATOM 2394 C C . LEU A 1 296 ? 9.914 -14.084 -11.538 1.00 91.75 296 LEU A C 1
ATOM 2396 O O . LEU A 1 296 ? 11.006 -13.606 -11.215 1.00 91.75 296 LEU A O 1
ATOM 2400 N N . ALA A 1 297 ? 9.313 -15.031 -10.809 1.00 90.38 297 ALA A N 1
ATOM 2401 C CA . ALA A 1 297 ? 9.865 -15.577 -9.568 1.00 90.38 297 ALA A CA 1
ATOM 2402 C C . ALA A 1 297 ? 11.266 -16.186 -9.753 1.00 90.38 297 ALA A C 1
ATOM 2404 O O . ALA A 1 297 ? 12.120 -16.007 -8.887 1.00 90.38 297 ALA A O 1
ATOM 2405 N N . GLU A 1 298 ? 11.533 -16.820 -10.901 1.00 89.12 298 GLU A N 1
ATOM 2406 C CA . GLU A 1 298 ? 12.841 -17.425 -11.196 1.00 89.12 298 GLU A CA 1
ATOM 2407 C C . GLU A 1 298 ? 13.947 -16.408 -11.493 1.00 89.12 298 GLU A C 1
ATOM 2409 O O . GLU A 1 298 ? 15.129 -16.728 -11.383 1.00 89.12 298 GLU A O 1
ATOM 2414 N N . LYS A 1 299 ? 13.588 -15.165 -11.829 1.00 90.50 299 LY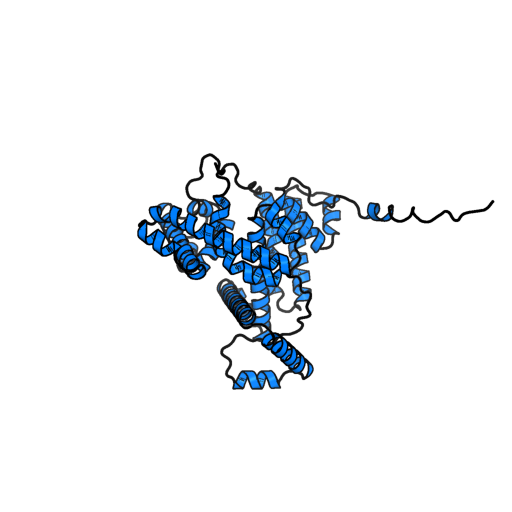S A N 1
ATOM 2415 C CA . LYS A 1 299 ? 14.570 -14.100 -12.038 1.00 90.50 299 LYS A CA 1
ATOM 2416 C C . LYS A 1 299 ? 15.100 -13.586 -10.707 1.00 90.50 299 LYS A C 1
ATOM 2418 O O . LYS A 1 299 ? 14.371 -13.514 -9.716 1.00 90.50 299 LYS A O 1
ATOM 2423 N N . GLY A 1 300 ? 16.346 -13.118 -10.708 1.00 87.06 300 GLY A N 1
ATOM 2424 C CA . GLY A 1 300 ? 16.881 -12.344 -9.589 1.00 87.06 300 GLY A CA 1
ATOM 2425 C C . GLY A 1 300 ? 16.101 -11.038 -9.390 1.00 87.06 300 GLY A C 1
ATOM 2426 O O . GLY A 1 300 ? 15.573 -10.467 -10.344 1.00 87.06 300 GLY A O 1
ATOM 2427 N N . ARG A 1 301 ? 16.057 -10.523 -8.156 1.00 85.94 301 ARG A N 1
ATOM 2428 C CA . ARG A 1 301 ? 15.286 -9.318 -7.787 1.00 85.94 301 ARG A CA 1
ATOM 2429 C C . ARG A 1 301 ? 15.537 -8.111 -8.703 1.00 85.94 301 ARG A C 1
ATOM 2431 O O . ARG A 1 301 ? 14.589 -7.456 -9.126 1.00 85.94 301 ARG A O 1
ATOM 2438 N N . VAL A 1 302 ? 16.800 -7.824 -9.026 1.00 87.12 302 VAL A N 1
ATOM 2439 C CA . VAL A 1 302 ? 17.177 -6.681 -9.882 1.00 87.12 302 VAL A CA 1
ATOM 2440 C C . VAL A 1 302 ? 16.659 -6.860 -11.308 1.00 87.12 302 VAL A C 1
ATOM 2442 O O . VAL A 1 302 ? 16.111 -5.932 -11.898 1.00 87.12 302 VAL A O 1
ATOM 2445 N N . GLU A 1 303 ? 16.809 -8.059 -11.865 1.00 88.69 303 GLU A N 1
ATOM 2446 C CA . GLU A 1 303 ? 16.330 -8.370 -13.211 1.00 88.69 303 GLU A CA 1
ATOM 2447 C C . GLU A 1 303 ? 14.798 -8.341 -13.273 1.00 88.69 303 GLU A C 1
ATOM 2449 O O . GLU A 1 303 ? 14.221 -7.778 -14.201 1.00 88.69 303 GLU A O 1
ATOM 2454 N N . ARG A 1 304 ? 14.138 -8.868 -12.237 1.00 90.69 304 ARG A N 1
ATOM 2455 C CA . ARG A 1 304 ? 12.687 -8.803 -12.059 1.00 90.69 304 ARG A CA 1
ATOM 2456 C C . ARG A 1 304 ? 12.186 -7.363 -12.044 1.00 90.69 304 ARG A C 1
ATOM 2458 O O . ARG A 1 304 ? 11.230 -7.044 -12.742 1.00 90.69 304 ARG A O 1
ATOM 2465 N N . GLU A 1 305 ? 12.831 -6.480 -11.284 1.00 88.06 305 GLU A N 1
ATOM 2466 C CA . GLU A 1 305 ? 12.453 -5.066 -11.232 1.00 88.06 305 GLU A CA 1
ATOM 2467 C C . GLU A 1 305 ? 12.628 -4.372 -12.589 1.00 88.06 305 GLU A C 1
ATOM 2469 O O . GLU A 1 305 ? 11.735 -3.636 -13.014 1.00 88.06 305 GLU A O 1
ATOM 2474 N N . ARG A 1 306 ? 13.732 -4.640 -13.299 1.00 89.44 306 ARG A N 1
ATOM 2475 C CA . ARG A 1 306 ? 13.962 -4.116 -14.657 1.00 89.44 306 ARG A CA 1
ATOM 2476 C C . ARG A 1 306 ? 12.882 -4.581 -15.633 1.00 89.44 306 ARG A C 1
ATOM 2478 O O . ARG A 1 306 ? 12.338 -3.768 -16.376 1.00 89.44 306 ARG A O 1
ATOM 2485 N N . GLU A 1 307 ? 12.530 -5.863 -15.600 1.00 91.75 307 GLU A N 1
ATOM 2486 C CA . GLU A 1 307 ? 11.487 -6.431 -16.457 1.00 91.75 307 GLU A CA 1
ATOM 2487 C C . GLU A 1 307 ? 10.109 -5.820 -16.149 1.00 91.75 307 GLU A C 1
ATOM 2489 O O . GLU A 1 307 ? 9.404 -5.389 -17.062 1.00 91.75 307 GLU A O 1
ATOM 2494 N N . LEU A 1 308 ? 9.745 -5.686 -14.869 1.00 90.00 308 LEU A N 1
ATOM 2495 C CA . LEU A 1 308 ? 8.493 -5.043 -14.451 1.00 90.00 308 LEU A CA 1
ATOM 2496 C C . LEU A 1 308 ? 8.423 -3.569 -14.887 1.00 90.00 308 LEU A C 1
ATOM 2498 O O . LEU A 1 308 ? 7.374 -3.119 -15.361 1.00 90.00 308 LEU A O 1
ATOM 2502 N N . LYS A 1 309 ? 9.527 -2.815 -14.772 1.00 89.25 309 LYS A N 1
ATOM 2503 C CA . LYS A 1 309 ? 9.615 -1.426 -15.260 1.00 89.25 309 LYS A CA 1
ATOM 2504 C C . LYS A 1 309 ? 9.457 -1.360 -16.780 1.00 89.25 309 LYS A C 1
ATOM 2506 O O . LYS A 1 309 ? 8.645 -0.569 -17.259 1.00 89.25 309 LYS A O 1
ATOM 2511 N N . SER A 1 310 ? 10.129 -2.240 -17.522 1.00 90.44 310 SER A N 1
ATOM 2512 C CA . SER A 1 310 ? 10.018 -2.342 -18.984 1.00 90.44 310 SER A CA 1
ATOM 2513 C C . SER A 1 310 ? 8.583 -2.643 -19.436 1.00 90.44 310 SER A C 1
ATOM 2515 O O . SER A 1 310 ? 8.016 -1.917 -20.259 1.00 90.44 310 SER A O 1
ATOM 2517 N N . ARG A 1 311 ? 7.933 -3.650 -18.834 1.00 92.06 311 ARG A N 1
ATOM 2518 C CA . ARG A 1 311 ? 6.518 -3.981 -19.089 1.00 92.06 311 ARG A CA 1
ATOM 2519 C C . ARG A 1 311 ? 5.595 -2.803 -18.770 1.00 92.06 311 ARG A C 1
ATOM 2521 O O . ARG A 1 311 ? 4.732 -2.448 -19.576 1.00 92.06 311 ARG A O 1
ATOM 2528 N N . GLY A 1 312 ? 5.804 -2.153 -17.624 1.00 90.56 312 GLY A N 1
ATOM 2529 C CA . GLY A 1 312 ? 5.057 -0.963 -17.213 1.00 90.56 312 GLY A CA 1
ATOM 2530 C C . GLY A 1 312 ? 5.206 0.205 -18.191 1.00 90.56 312 GLY A C 1
ATOM 2531 O O . GLY A 1 312 ? 4.208 0.835 -18.551 1.00 90.56 312 GLY A O 1
ATOM 2532 N N . LYS A 1 313 ? 6.426 0.462 -18.674 1.00 92.19 313 LYS A N 1
ATOM 2533 C CA . LYS A 1 313 ? 6.720 1.502 -19.665 1.00 92.19 313 LYS A CA 1
ATOM 2534 C C . LYS A 1 313 ? 6.001 1.224 -20.977 1.00 92.19 313 LYS A C 1
ATOM 2536 O O . LYS A 1 313 ? 5.270 2.092 -21.445 1.00 92.19 313 LYS A O 1
ATOM 2541 N N . LYS A 1 314 ? 6.100 0.002 -21.513 1.00 92.44 314 LYS A N 1
ATOM 2542 C CA . LYS A 1 314 ? 5.389 -0.410 -22.739 1.00 92.44 314 LYS A CA 1
ATOM 2543 C C . LYS A 1 314 ? 3.880 -0.176 -22.637 1.00 92.44 314 LYS A C 1
ATOM 2545 O O . LYS A 1 314 ? 3.283 0.413 -23.537 1.00 92.44 314 LYS A O 1
ATOM 2550 N N . ARG A 1 315 ? 3.258 -0.560 -21.517 1.00 92.69 315 ARG A N 1
ATOM 2551 C CA . ARG A 1 315 ? 1.821 -0.323 -21.288 1.00 92.69 315 ARG A CA 1
ATOM 2552 C C . ARG A 1 315 ? 1.475 1.160 -21.202 1.00 92.69 315 ARG A C 1
ATOM 2554 O O . ARG A 1 315 ? 0.479 1.586 -21.784 1.00 92.69 315 ARG A O 1
ATOM 2561 N N . ALA A 1 316 ? 2.266 1.947 -20.473 1.00 91.62 316 ALA A N 1
ATOM 2562 C CA . ALA A 1 316 ? 2.040 3.385 -20.344 1.00 91.62 316 ALA A CA 1
ATOM 2563 C C . ALA A 1 316 ? 2.180 4.098 -21.699 1.00 91.62 316 ALA A C 1
ATOM 2565 O O . ALA A 1 316 ? 1.336 4.926 -22.035 1.00 91.62 316 ALA A O 1
ATOM 2566 N N . MET A 1 317 ? 3.176 3.716 -22.502 1.00 92.56 317 MET A N 1
ATOM 2567 C CA . MET A 1 317 ? 3.376 4.200 -23.870 1.00 92.56 317 MET A CA 1
ATOM 2568 C C . MET A 1 317 ? 2.180 3.884 -24.768 1.00 92.56 317 MET A C 1
ATOM 2570 O O . MET A 1 317 ? 1.628 4.786 -25.394 1.00 92.56 317 MET A O 1
ATOM 2574 N N . ALA A 1 318 ? 1.715 2.632 -24.766 1.00 92.19 318 ALA A N 1
ATOM 2575 C CA . ALA A 1 318 ? 0.535 2.230 -25.527 1.00 92.19 318 ALA A CA 1
ATOM 2576 C C . ALA A 1 318 ? -0.722 3.009 -25.099 1.00 92.19 318 ALA A C 1
ATOM 2578 O O . ALA A 1 318 ? -1.526 3.412 -25.939 1.00 92.19 318 ALA A O 1
ATOM 2579 N N . ALA A 1 319 ? -0.887 3.265 -23.797 1.00 91.50 319 ALA A N 1
ATOM 2580 C CA . ALA A 1 319 ? -2.008 4.046 -23.282 1.00 91.50 319 ALA A CA 1
ATOM 2581 C C . ALA A 1 319 ? -1.927 5.535 -23.667 1.00 91.50 319 ALA A C 1
ATOM 2583 O O . ALA A 1 319 ? -2.960 6.132 -23.967 1.00 91.50 319 ALA A O 1
ATOM 2584 N N . LEU A 1 320 ? -0.726 6.128 -23.680 1.00 91.38 320 LEU A N 1
ATOM 2585 C CA . LEU A 1 320 ? -0.502 7.506 -24.131 1.00 91.38 320 LEU A CA 1
ATOM 2586 C C . LEU A 1 320 ? -0.793 7.658 -25.628 1.00 91.38 320 LEU A C 1
ATOM 2588 O O . LEU A 1 320 ? -1.507 8.587 -26.005 1.00 91.38 320 LEU A O 1
ATOM 2592 N N . ALA A 1 321 ? -0.312 6.714 -26.445 1.00 91.00 321 ALA A N 1
ATOM 2593 C CA . ALA A 1 321 ? -0.575 6.663 -27.883 1.00 91.00 321 ALA A CA 1
ATOM 2594 C C . ALA A 1 321 ? -2.075 6.536 -28.167 1.00 91.00 321 ALA A C 1
ATOM 2596 O O . ALA A 1 321 ? -2.664 7.362 -28.854 1.00 91.00 321 ALA A O 1
ATOM 2597 N N . LYS A 1 322 ? -2.729 5.536 -27.562 1.00 90.69 322 LYS A N 1
ATOM 2598 C CA . LYS A 1 322 ? -4.169 5.301 -27.736 1.00 90.69 322 LYS A CA 1
ATOM 2599 C C . LYS A 1 322 ? -5.017 6.485 -27.263 1.00 90.69 322 LYS A C 1
ATOM 2601 O O . LYS A 1 322 ? -6.111 6.693 -27.773 1.00 90.69 322 LYS A O 1
ATOM 2606 N N . GLY A 1 323 ? -4.536 7.233 -26.271 1.00 86.44 323 GLY A N 1
ATOM 2607 C CA . GLY A 1 323 ? -5.199 8.424 -25.749 1.00 86.44 323 GLY A CA 1
ATOM 2608 C C . GLY A 1 323 ? -4.989 9.695 -26.573 1.00 86.44 323 GLY A C 1
ATOM 2609 O O . GLY A 1 323 ? -5.562 10.715 -26.208 1.00 86.44 323 GLY A O 1
ATOM 2610 N N . GLY A 1 324 ? -4.178 9.677 -27.638 1.00 87.19 324 GLY A N 1
ATOM 2611 C CA . GLY A 1 324 ? -3.907 10.892 -28.416 1.00 87.19 324 GLY A CA 1
ATOM 2612 C C . GLY A 1 324 ? -2.916 11.858 -27.765 1.00 87.19 324 GLY A C 1
ATOM 2613 O O . GLY A 1 324 ? -2.738 12.961 -28.267 1.00 87.19 324 GLY A O 1
ATOM 2614 N N . TYR A 1 325 ? -2.286 11.489 -26.646 1.00 87.44 325 TYR A N 1
ATOM 2615 C CA . TYR A 1 325 ? -1.510 12.433 -25.830 1.00 87.44 325 TYR A CA 1
ATOM 2616 C C . TYR A 1 325 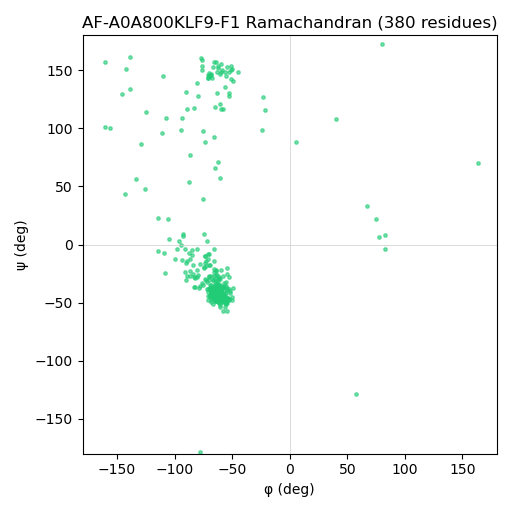? -0.084 12.650 -26.320 1.00 87.44 325 TYR A C 1
ATOM 2618 O O . TYR A 1 325 ? 0.506 13.695 -26.059 1.00 87.44 325 TYR A O 1
ATOM 2626 N N . VAL A 1 326 ? 0.484 11.641 -26.976 1.00 85.88 326 VAL A N 1
ATOM 2627 C CA . VAL A 1 326 ? 1.837 11.661 -27.531 1.00 85.88 326 VAL A CA 1
ATOM 2628 C C . VAL A 1 326 ? 1.805 10.846 -28.814 1.00 85.88 326 VAL A C 1
ATOM 2630 O O . VAL A 1 326 ? 1.313 9.718 -28.803 1.00 85.88 326 VAL A O 1
ATOM 2633 N N . MET A 1 327 ? 2.314 11.406 -29.909 1.00 87.50 327 MET A N 1
ATOM 2634 C CA . MET A 1 327 ? 2.269 10.794 -31.237 1.00 87.50 327 MET A CA 1
ATOM 2635 C C . MET A 1 327 ? 3.597 10.980 -31.975 1.00 87.50 327 MET A C 1
ATOM 2637 O O . MET A 1 327 ? 4.398 11.846 -31.630 1.00 87.50 327 MET A O 1
ATOM 2641 N N . GLY A 1 328 ? 3.829 10.162 -33.005 1.00 87.25 328 GLY A N 1
ATOM 2642 C CA . GLY A 1 328 ? 4.941 10.341 -33.943 1.00 87.25 328 GLY A CA 1
ATOM 2643 C C . GLY A 1 328 ? 6.322 10.365 -33.279 1.00 87.25 328 GLY A C 1
ATOM 2644 O O . GLY A 1 328 ? 6.684 9.458 -32.526 1.00 87.25 328 GLY A O 1
ATOM 2645 N N . GLU A 1 329 ? 7.113 11.396 -33.580 1.00 85.88 329 GLU A N 1
ATOM 2646 C CA . GLU A 1 329 ? 8.476 11.543 -33.054 1.00 85.88 329 GLU A CA 1
ATOM 2647 C C . GLU A 1 329 ? 8.532 11.687 -31.536 1.00 85.88 329 GLU A C 1
ATOM 2649 O O . GLU A 1 329 ? 9.462 11.182 -30.907 1.00 85.88 329 GLU A O 1
ATOM 2654 N N . ASP A 1 330 ? 7.538 12.333 -30.933 1.00 85.69 330 ASP A N 1
ATOM 2655 C CA . ASP A 1 330 ? 7.508 12.553 -29.491 1.00 85.69 330 ASP A CA 1
ATOM 2656 C C . ASP A 1 330 ? 7.361 11.238 -28.726 1.00 85.69 330 ASP A C 1
ATOM 2658 O O . ASP A 1 330 ? 7.927 11.078 -27.645 1.00 85.69 330 ASP A O 1
ATOM 2662 N N . LEU A 1 331 ? 6.691 10.252 -29.326 1.00 87.81 331 LEU A N 1
ATOM 2663 C CA . LEU A 1 331 ? 6.582 8.915 -28.761 1.00 87.81 331 LEU A CA 1
ATOM 2664 C C . LEU A 1 331 ? 7.941 8.197 -28.779 1.00 87.81 331 LEU A C 1
ATOM 2666 O O . LEU A 1 331 ? 8.350 7.629 -27.770 1.00 87.81 331 LEU A O 1
ATOM 2670 N N . LYS A 1 332 ? 8.698 8.313 -29.876 1.00 88.44 332 LYS A N 1
ATOM 2671 C CA . LYS A 1 332 ? 10.066 7.768 -29.965 1.00 88.44 332 LYS A CA 1
ATOM 2672 C C . LYS A 1 332 ? 11.018 8.453 -28.980 1.00 88.44 332 LYS A C 1
ATOM 2674 O O . LYS A 1 332 ? 11.821 7.789 -28.328 1.00 88.44 332 LYS A O 1
ATOM 2679 N N . ARG A 1 333 ? 10.908 9.779 -28.831 1.00 89.12 333 ARG A N 1
ATOM 2680 C CA . ARG A 1 333 ? 11.692 10.552 -27.849 1.00 89.12 333 ARG A CA 1
ATOM 2681 C C . ARG A 1 333 ? 11.397 10.092 -26.428 1.00 89.12 333 ARG A C 1
ATOM 2683 O O . ARG A 1 333 ? 12.322 9.940 -25.639 1.00 89.12 333 ARG A O 1
ATOM 2690 N N . LEU A 1 334 ? 10.125 9.852 -26.119 1.00 90.06 334 LEU A N 1
ATOM 2691 C CA . LEU A 1 334 ? 9.677 9.391 -24.811 1.00 90.06 334 LEU A CA 1
ATOM 2692 C C . LEU A 1 334 ? 10.136 7.951 -24.513 1.00 90.06 334 LEU A C 1
ATOM 2694 O O . LEU A 1 334 ? 10.531 7.652 -23.386 1.00 90.06 334 LEU A O 1
ATOM 2698 N N . GLU A 1 335 ? 10.142 7.076 -25.523 1.00 90.56 335 GLU A N 1
ATOM 2699 C CA . GLU A 1 335 ? 10.635 5.696 -25.422 1.00 90.56 335 GLU A CA 1
ATOM 2700 C C . GLU A 1 335 ? 12.134 5.625 -25.100 1.00 90.56 335 GLU A C 1
ATOM 2702 O O . GLU A 1 335 ? 12.549 4.811 -24.271 1.00 90.56 335 GLU A O 1
ATOM 2707 N N . ALA A 1 336 ? 12.931 6.511 -25.702 1.00 91.75 336 ALA A N 1
ATOM 2708 C CA . ALA A 1 336 ? 14.381 6.565 -25.528 1.00 91.75 336 ALA A CA 1
ATOM 2709 C C . ALA A 1 336 ? 14.831 7.069 -24.143 1.00 91.75 336 ALA A C 1
ATOM 2711 O O . ALA A 1 336 ? 16.009 6.960 -23.798 1.00 91.75 336 ALA A O 1
ATOM 2712 N N . LEU A 1 337 ? 13.926 7.633 -23.336 1.00 91.81 337 LEU A N 1
ATOM 2713 C CA . LEU A 1 337 ? 14.275 8.128 -22.006 1.00 91.81 337 LEU A CA 1
ATOM 2714 C C . LEU A 1 337 ? 14.591 6.983 -21.036 1.00 91.81 337 LEU A C 1
ATOM 2716 O O . LEU A 1 337 ? 13.927 5.944 -21.087 1.00 91.81 337 LEU A O 1
ATOM 2720 N N . PRO A 1 338 ? 15.509 7.190 -20.074 1.00 91.38 338 PRO A N 1
ATOM 2721 C CA . PRO A 1 338 ? 15.651 6.294 -18.933 1.00 91.38 338 PRO A CA 1
ATOM 2722 C C . PRO A 1 338 ? 14.324 6.140 -18.183 1.00 91.38 338 PRO A C 1
ATOM 2724 O O . PRO A 1 338 ? 13.565 7.105 -18.051 1.00 91.38 338 PRO A O 1
ATOM 2727 N N . ASP A 1 339 ? 14.061 4.945 -17.654 1.00 88.88 339 ASP A N 1
ATOM 2728 C CA . ASP A 1 339 ? 12.771 4.599 -17.041 1.00 88.88 339 ASP A CA 1
ATOM 2729 C C . ASP A 1 339 ? 12.358 5.573 -15.928 1.00 88.88 339 ASP A C 1
ATOM 2731 O O . ASP A 1 339 ? 11.210 6.014 -15.885 1.00 88.88 339 ASP A O 1
ATOM 2735 N N . GLU A 1 340 ? 13.294 5.987 -15.073 1.00 86.06 340 GLU A N 1
ATOM 2736 C CA . GLU A 1 340 ? 13.016 6.934 -13.984 1.00 86.06 340 GLU A CA 1
ATOM 2737 C C . GLU A 1 340 ? 12.561 8.308 -14.499 1.00 86.06 340 GLU A C 1
ATOM 2739 O O . GLU A 1 340 ? 11.617 8.910 -13.974 1.00 86.06 340 GLU A O 1
ATOM 2744 N N . VAL A 1 341 ? 13.186 8.789 -15.577 1.00 88.19 341 VAL A N 1
ATOM 2745 C CA . VAL A 1 341 ? 12.826 10.060 -16.218 1.00 88.19 341 VAL A CA 1
ATOM 2746 C C . VAL A 1 341 ? 11.462 9.929 -16.890 1.00 88.19 341 VAL A C 1
ATOM 2748 O O . VAL A 1 341 ? 10.594 10.782 -16.694 1.00 88.19 341 VAL A O 1
ATOM 2751 N N . PHE A 1 342 ? 11.246 8.830 -17.616 1.00 92.88 342 PHE A N 1
ATOM 2752 C CA . PHE A 1 342 ? 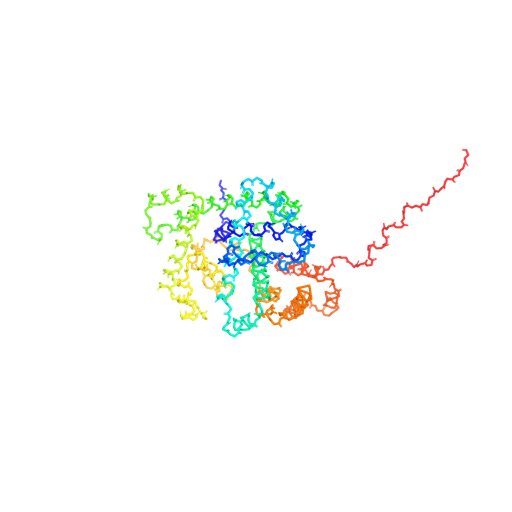9.973 8.512 -18.251 1.00 92.88 342 PHE A CA 1
ATOM 2753 C C . PHE A 1 342 ? 8.818 8.530 -17.239 1.00 92.88 342 PHE A C 1
ATOM 2755 O O . PHE A 1 342 ? 7.871 9.307 -17.380 1.00 92.88 342 PHE A O 1
ATOM 2762 N N . PHE A 1 343 ? 8.899 7.723 -16.176 1.00 89.25 343 PHE A N 1
ATOM 2763 C CA . PHE A 1 343 ? 7.811 7.614 -15.202 1.00 89.25 343 PHE A CA 1
ATOM 2764 C C . PHE A 1 343 ? 7.581 8.920 -14.435 1.00 89.25 343 PHE A C 1
ATOM 2766 O O . PHE A 1 343 ? 6.445 9.202 -14.046 1.00 89.25 343 PHE A O 1
ATOM 2773 N N . THR A 1 344 ? 8.621 9.733 -14.240 1.00 87.38 344 THR A N 1
ATOM 2774 C CA . THR A 1 344 ? 8.500 11.061 -13.626 1.00 87.38 344 THR A CA 1
ATOM 2775 C C . THR A 1 344 ? 7.731 12.030 -14.524 1.00 87.38 344 THR A C 1
ATOM 2777 O O . THR A 1 344 ? 6.804 12.692 -14.052 1.00 87.38 344 THR A O 1
ATOM 2780 N N . LEU A 1 345 ? 8.045 12.081 -15.821 1.00 88.94 345 LEU A N 1
ATOM 2781 C CA . LEU A 1 345 ? 7.349 12.951 -16.774 1.00 88.94 345 LEU A CA 1
ATOM 2782 C C . LEU A 1 345 ? 5.882 12.556 -16.951 1.00 88.94 345 LEU A C 1
ATOM 2784 O O . LEU A 1 345 ? 5.002 13.411 -16.854 1.00 88.94 345 LEU A O 1
ATOM 2788 N N . VAL A 1 346 ? 5.594 11.262 -17.125 1.00 89.38 346 VAL A N 1
ATOM 2789 C CA . VAL A 1 346 ? 4.204 10.795 -17.258 1.00 89.38 346 VAL A CA 1
ATOM 2790 C C . VAL A 1 346 ? 3.410 11.069 -15.976 1.00 89.38 346 VAL A C 1
ATOM 2792 O O . VAL A 1 346 ? 2.236 11.435 -16.038 1.00 89.38 346 VAL A O 1
ATOM 2795 N N . ARG A 1 347 ? 4.042 10.980 -14.797 1.00 86.31 347 ARG A N 1
ATOM 2796 C CA . ARG A 1 347 ? 3.399 11.347 -13.527 1.00 86.31 347 ARG A CA 1
ATOM 2797 C C . ARG A 1 347 ? 3.043 12.830 -13.472 1.00 86.31 347 ARG A C 1
ATOM 2799 O O . ARG A 1 347 ? 1.909 13.145 -13.127 1.00 86.31 347 ARG A O 1
ATOM 2806 N N . ARG A 1 348 ? 3.958 13.723 -13.862 1.00 83.44 348 ARG A N 1
ATOM 2807 C CA . ARG A 1 348 ? 3.686 15.171 -13.943 1.00 83.44 348 ARG A CA 1
ATOM 2808 C C . ARG A 1 348 ? 2.561 15.486 -14.928 1.00 83.44 348 ARG A C 1
ATOM 2810 O O . ARG A 1 348 ? 1.662 16.256 -14.598 1.00 83.44 348 ARG A O 1
ATOM 2817 N N . PHE A 1 349 ? 2.543 14.822 -16.084 1.00 87.62 349 PHE A N 1
ATOM 2818 C CA . PHE A 1 349 ? 1.438 14.917 -17.042 1.00 87.62 349 PHE A CA 1
ATOM 2819 C C . PHE A 1 349 ? 0.099 14.531 -16.394 1.00 87.62 349 PHE A C 1
ATOM 2821 O O . PHE A 1 349 ? -0.853 15.315 -16.440 1.00 87.62 349 PHE A O 1
ATOM 2828 N N . LEU A 1 350 ? 0.033 13.386 -15.704 1.00 84.69 350 LEU A N 1
ATOM 2829 C CA . LEU A 1 350 ? -1.176 12.948 -14.997 1.00 84.69 350 LEU A CA 1
ATOM 2830 C C . LEU A 1 350 ? -1.587 13.908 -13.871 1.00 84.69 350 LEU A C 1
ATOM 2832 O O . LEU A 1 350 ? -2.776 14.178 -13.711 1.00 84.69 350 LEU A O 1
ATOM 2836 N N . ASP A 1 351 ? -0.636 14.429 -13.100 1.00 78.12 351 ASP A N 1
ATOM 2837 C CA . ASP A 1 351 ? -0.905 15.351 -11.991 1.00 78.12 351 ASP A CA 1
ATOM 2838 C C . ASP A 1 351 ? -1.373 16.729 -12.488 1.00 78.12 351 ASP A C 1
ATOM 2840 O O . ASP A 1 351 ? -2.231 17.355 -11.866 1.00 78.12 351 ASP A O 1
ATOM 2844 N N . SER A 1 352 ? -0.916 17.157 -13.668 1.00 79.19 352 SER A N 1
ATOM 2845 C CA . SER A 1 352 ? -1.419 18.362 -14.340 1.00 79.19 352 SER A CA 1
ATOM 2846 C C . SER A 1 352 ? -2.845 18.200 -14.895 1.00 79.19 352 SER A C 1
ATOM 2848 O O . SER A 1 352 ? -3.455 19.175 -15.346 1.00 79.19 352 SER A O 1
ATOM 2850 N N . GLY A 1 353 ? -3.404 16.984 -14.862 1.00 79.81 353 GLY A N 1
ATOM 2851 C CA . GLY A 1 353 ? -4.665 16.649 -15.520 1.00 79.81 353 GLY A CA 1
ATOM 2852 C C . GLY A 1 353 ? -4.554 16.696 -17.043 1.00 79.81 353 GLY A C 1
ATOM 2853 O O . GLY A 1 353 ? -5.506 17.100 -17.702 1.00 79.81 353 GLY A O 1
ATOM 2854 N N . GLY A 1 354 ? -3.381 16.349 -17.578 1.00 80.62 354 GLY A N 1
ATOM 2855 C CA . GLY A 1 354 ? -3.114 16.288 -19.012 1.00 80.62 354 GLY A CA 1
ATOM 2856 C C . GLY A 1 354 ? -2.755 17.620 -19.669 1.00 80.62 354 GLY A C 1
ATOM 2857 O O . GLY A 1 354 ? -2.671 17.686 -20.890 1.00 80.62 354 GLY A O 1
ATOM 2858 N N . LYS A 1 355 ? -2.542 18.686 -18.885 1.00 78.25 355 LYS A N 1
ATOM 2859 C CA . LYS A 1 355 ? -2.229 20.028 -19.409 1.00 78.25 355 LYS A CA 1
ATOM 2860 C C . LYS A 1 355 ? -0.769 20.212 -19.811 1.00 78.25 355 LYS A C 1
ATOM 2862 O O . LYS A 1 355 ? -0.476 21.052 -20.650 1.00 78.25 355 LYS A O 1
ATOM 2867 N N . GLN A 1 356 ? 0.143 19.475 -19.186 1.00 77.19 356 GLN A N 1
ATOM 2868 C CA . GLN A 1 356 ? 1.571 19.522 -19.491 1.00 77.19 356 GLN A CA 1
ATOM 2869 C C . GLN A 1 356 ? 1.958 18.249 -20.219 1.00 77.19 356 GLN A C 1
ATOM 2871 O O . GLN A 1 356 ? 1.985 17.200 -19.580 1.00 77.19 356 GLN A O 1
ATOM 2876 N N . ALA A 1 357 ? 2.260 18.336 -21.518 1.00 76.38 357 ALA A N 1
ATOM 2877 C CA . ALA A 1 357 ? 2.725 17.188 -22.291 1.00 76.38 357 ALA A CA 1
ATOM 2878 C C . ALA A 1 357 ? 3.877 16.471 -21.556 1.00 76.38 357 ALA A C 1
ATOM 2880 O O . ALA A 1 357 ? 4.728 17.142 -20.964 1.00 76.38 357 ALA A O 1
ATOM 2881 N N . PRO A 1 358 ? 3.932 15.127 -21.571 1.00 78.50 358 PRO A N 1
ATOM 2882 C CA . PRO A 1 358 ? 4.934 14.354 -20.838 1.00 78.50 358 PRO A CA 1
ATOM 2883 C C . PRO A 1 358 ? 6.310 14.395 -21.524 1.00 78.50 358 PRO A C 1
ATOM 2885 O O . PRO A 1 358 ? 6.996 13.385 -21.585 1.00 78.50 358 PRO A O 1
ATOM 2888 N N . LEU A 1 359 ? 6.721 15.540 -22.064 1.00 78.25 359 LEU A N 1
ATOM 2889 C CA . LEU A 1 359 ? 7.959 15.703 -22.814 1.00 78.25 359 LEU A CA 1
ATOM 2890 C C . LEU A 1 359 ? 8.962 16.536 -22.010 1.00 78.25 359 LEU A C 1
ATOM 2892 O O . LEU A 1 359 ? 8.569 17.457 -21.288 1.00 78.25 359 LEU A O 1
ATOM 2896 N N . PRO A 1 360 ? 10.268 16.237 -22.109 1.00 68.94 360 PRO A N 1
ATOM 2897 C CA . PRO A 1 360 ? 11.285 17.089 -21.518 1.00 68.94 360 PRO A CA 1
ATOM 2898 C C . PRO A 1 360 ? 11.246 18.471 -22.186 1.00 68.94 360 PRO A C 1
ATOM 2900 O O . PRO A 1 360 ? 11.277 18.586 -23.407 1.00 68.94 360 PRO A O 1
ATOM 2903 N N . THR A 1 361 ? 11.211 19.531 -21.379 1.00 62.56 361 THR A N 1
ATOM 2904 C CA . THR A 1 361 ? 11.137 20.928 -21.846 1.00 62.56 361 THR A CA 1
ATOM 2905 C C . THR A 1 361 ? 12.416 21.427 -22.524 1.00 62.56 361 THR A C 1
ATOM 2907 O O . THR A 1 361 ? 12.412 22.517 -23.088 1.00 62.56 361 THR A O 1
ATOM 2910 N N . ARG A 1 362 ? 13.510 20.654 -22.490 1.00 52.91 362 ARG A N 1
ATOM 2911 C CA . ARG A 1 362 ? 14.764 20.948 -23.196 1.00 52.91 362 ARG A CA 1
ATOM 2912 C C . ARG A 1 362 ? 15.344 19.687 -23.814 1.00 52.91 362 ARG A C 1
ATOM 2914 O O . ARG A 1 362 ? 15.443 18.650 -23.157 1.00 52.91 362 ARG A O 1
ATOM 2921 N N . SER A 1 363 ? 15.761 19.797 -25.070 1.00 44.50 363 SER A N 1
ATOM 2922 C CA . SER A 1 363 ? 16.512 18.741 -25.739 1.00 44.50 363 SER A CA 1
ATOM 2923 C C . SER A 1 363 ? 17.901 18.592 -25.085 1.00 44.50 363 SER A C 1
ATOM 2925 O O . SER A 1 363 ? 18.509 19.597 -24.705 1.00 44.50 363 SER A O 1
ATOM 2927 N N . PRO A 1 364 ? 18.457 17.370 -24.957 1.00 44.28 364 PRO A N 1
ATOM 2928 C CA . PRO A 1 364 ? 19.789 17.159 -24.376 1.00 44.28 364 PRO A CA 1
ATOM 2929 C C . PRO A 1 364 ? 20.898 17.984 -25.052 1.00 44.28 364 PRO A C 1
ATOM 2931 O O . PRO A 1 364 ? 21.892 18.326 -24.415 1.00 44.28 364 PRO A O 1
ATOM 2934 N N . LYS A 1 365 ? 20.707 18.362 -26.325 1.00 45.34 365 LYS A N 1
ATOM 2935 C CA . LYS A 1 365 ? 21.664 19.151 -27.114 1.00 45.34 365 LYS A CA 1
ATOM 2936 C C . LYS A 1 365 ? 21.876 20.584 -26.614 1.00 45.34 365 LYS A C 1
ATOM 2938 O O . LYS A 1 365 ? 22.920 21.157 -26.907 1.00 45.34 365 LYS A O 1
ATOM 2943 N N . GLU A 1 366 ? 20.961 21.164 -25.839 1.00 39.22 366 GLU A N 1
ATOM 2944 C CA . GLU A 1 366 ? 21.125 22.543 -25.346 1.00 39.22 366 GLU A CA 1
ATOM 2945 C C . GLU A 1 366 ? 21.971 22.649 -24.073 1.00 39.22 366 GLU A C 1
ATOM 2947 O O . GLU A 1 366 ? 22.497 23.719 -23.770 1.00 39.22 366 GLU A O 1
ATOM 2952 N N . ARG A 1 367 ? 22.169 21.546 -23.338 1.00 42.50 367 ARG A N 1
ATOM 2953 C CA . ARG A 1 367 ? 22.968 21.566 -22.102 1.00 42.50 367 ARG A CA 1
ATOM 2954 C C . ARG A 1 367 ? 24.475 21.665 -22.367 1.00 42.50 367 ARG A C 1
ATOM 2956 O O . ARG A 1 367 ? 25.207 22.087 -21.484 1.00 42.50 367 ARG A O 1
ATOM 2963 N N . SER A 1 368 ? 24.921 21.334 -23.582 1.00 41.69 368 SER A N 1
ATOM 2964 C CA . SER A 1 368 ? 26.343 21.296 -23.956 1.00 41.69 368 SER A CA 1
ATOM 2965 C C . SER A 1 368 ? 26.917 22.638 -24.423 1.00 41.69 368 SER A C 1
ATOM 2967 O O . SER A 1 368 ? 28.127 22.740 -24.558 1.00 41.69 368 SER A O 1
ATOM 2969 N N . LYS A 1 369 ? 26.099 23.664 -24.698 1.00 42.88 369 LYS A N 1
ATOM 2970 C CA . LYS A 1 369 ? 26.601 24.925 -25.287 1.00 42.88 369 LYS A CA 1
ATOM 2971 C C . LYS A 1 369 ? 26.852 26.054 -24.288 1.00 42.88 369 LYS A C 1
ATOM 2973 O O . LYS A 1 369 ? 27.317 27.111 -24.694 1.00 42.88 369 LYS A O 1
ATOM 2978 N N . ARG A 1 370 ? 26.534 25.870 -23.002 1.00 40.62 370 ARG A N 1
ATOM 2979 C CA . ARG A 1 370 ? 26.634 26.946 -21.996 1.00 40.62 370 ARG A CA 1
ATOM 2980 C C . ARG A 1 370 ? 27.827 26.827 -21.043 1.00 40.62 370 ARG A C 1
ATOM 2982 O O . ARG A 1 370 ? 27.929 27.650 -20.142 1.00 40.62 370 ARG A O 1
ATOM 2989 N N . SER A 1 371 ? 28.708 25.848 -21.251 1.00 45.22 371 SER A N 1
ATOM 2990 C CA . SER A 1 371 ? 29.858 25.583 -20.371 1.00 45.22 371 SER A CA 1
ATOM 2991 C C . SER A 1 371 ? 31.197 26.133 -20.879 1.00 45.22 371 SER A C 1
ATOM 2993 O O . SER A 1 371 ? 32.128 26.202 -20.088 1.00 45.22 371 SER A O 1
ATOM 2995 N N . ASP A 1 372 ? 31.303 26.566 -22.143 1.00 41.81 372 ASP A N 1
ATOM 2996 C CA . ASP A 1 372 ? 32.616 26.764 -22.793 1.00 41.81 372 ASP A CA 1
ATOM 2997 C C . ASP A 1 372 ? 32.965 28.222 -23.154 1.00 41.81 372 ASP A C 1
ATOM 2999 O O . ASP A 1 372 ? 33.812 28.466 -24.007 1.00 41.81 372 ASP A O 1
ATOM 3003 N N . THR A 1 373 ? 32.368 29.230 -22.509 1.00 44.09 373 THR A N 1
ATOM 3004 C CA . THR A 1 373 ? 32.769 30.641 -22.729 1.00 44.09 373 THR A CA 1
ATOM 3005 C C . THR A 1 373 ? 33.131 31.373 -21.443 1.00 44.09 373 THR A C 1
ATOM 3007 O O . THR A 1 373 ? 32.667 32.488 -21.210 1.00 44.09 373 THR A O 1
ATOM 3010 N N . ALA A 1 374 ? 33.955 30.760 -20.593 1.00 44.25 374 ALA A N 1
ATOM 3011 C CA . ALA A 1 374 ? 34.518 31.442 -19.428 1.00 44.25 374 ALA A CA 1
ATOM 3012 C C . ALA A 1 374 ? 35.966 31.029 -19.127 1.00 44.25 374 ALA A C 1
ATOM 3014 O O . ALA A 1 374 ? 36.323 30.835 -17.974 1.00 44.25 374 ALA A O 1
ATOM 3015 N N . THR A 1 375 ? 36.819 30.925 -20.145 1.00 49.25 375 THR A N 1
ATOM 3016 C CA . THR A 1 375 ? 38.278 30.878 -19.952 1.00 49.25 375 THR A CA 1
ATOM 3017 C C . THR A 1 375 ? 38.976 31.356 -21.219 1.00 49.25 375 THR A C 1
ATOM 3019 O O . THR A 1 375 ? 39.109 30.617 -22.187 1.00 49.25 375 THR A O 1
ATOM 3022 N N . GLY A 1 376 ? 39.428 32.612 -21.229 1.00 40.91 376 GLY A N 1
ATOM 3023 C CA . GLY A 1 376 ? 40.283 33.088 -22.315 1.00 40.91 376 GLY A CA 1
ATOM 3024 C C . GLY A 1 376 ? 40.421 34.598 -22.441 1.00 40.91 376 GLY A C 1
ATOM 3025 O O . GLY A 1 376 ? 39.979 35.157 -23.438 1.00 40.91 376 GLY A O 1
ATOM 3026 N N . ARG A 1 377 ? 41.111 35.251 -21.499 1.00 39.22 377 ARG A N 1
ATOM 3027 C CA . ARG A 1 377 ? 42.157 36.212 -21.888 1.00 39.22 377 ARG A CA 1
ATOM 3028 C C . ARG A 1 377 ? 43.136 36.477 -20.746 1.00 39.22 377 ARG A C 1
ATOM 3030 O O . ARG A 1 377 ? 42.861 37.218 -19.811 1.00 39.22 377 ARG A O 1
ATOM 3037 N N . SER A 1 378 ? 44.279 35.807 -20.882 1.00 42.16 378 SER A N 1
ATOM 3038 C CA . SER A 1 378 ? 45.586 36.209 -20.368 1.00 42.16 378 SER A CA 1
ATOM 3039 C C . SER A 1 378 ? 45.913 37.638 -20.818 1.00 42.16 378 SER A C 1
ATOM 3041 O O . SER A 1 378 ? 45.478 38.060 -21.891 1.00 42.16 378 SER A O 1
ATOM 3043 N N . GLY A 1 379 ? 46.656 38.360 -19.979 1.00 42.41 379 GLY A N 1
ATOM 3044 C CA . GLY A 1 379 ? 46.976 39.776 -20.139 1.00 42.41 379 GLY A CA 1
ATOM 3045 C C . GLY A 1 379 ? 48.074 40.084 -21.150 1.00 42.41 379 GLY A C 1
ATOM 3046 O O . GLY A 1 379 ? 48.646 39.175 -21.743 1.00 42.41 379 GLY A O 1
ATOM 3047 N N . ASP A 1 380 ? 48.389 41.374 -21.284 1.00 42.31 380 ASP A N 1
ATOM 3048 C CA . ASP A 1 380 ? 49.761 41.835 -21.494 1.00 42.31 380 ASP A CA 1
ATOM 3049 C C . ASP A 1 380 ? 49.923 43.326 -21.134 1.00 42.31 380 ASP A C 1
ATOM 3051 O O . ASP A 1 380 ? 48.963 44.091 -21.071 1.00 42.31 380 ASP A O 1
ATOM 3055 N N . LYS A 1 381 ? 51.180 43.655 -20.852 1.00 44.16 381 LYS A N 1
ATOM 3056 C CA . LYS A 1 381 ? 51.803 44.812 -20.201 1.00 44.16 381 LYS A CA 1
ATOM 3057 C C . LYS A 1 381 ? 51.561 46.184 -20.851 1.00 44.16 381 LYS A C 1
ATOM 3059 O O . LYS A 1 381 ? 51.650 46.315 -22.070 1.00 44.16 381 LYS A O 1
ATOM 3064 N N . ARG A 1 382 ? 51.530 47.233 -20.021 1.00 45.19 382 ARG A N 1
ATOM 3065 C CA . ARG A 1 382 ? 52.647 48.191 -19.868 1.00 45.19 382 ARG A CA 1
ATOM 3066 C C . ARG A 1 382 ? 52.504 49.011 -18.597 1.00 45.19 382 ARG A C 1
ATOM 3068 O O . ARG A 1 382 ? 51.356 49.384 -18.283 1.00 45.19 382 ARG A O 1
#